Protein AF-A0ABD3XL90-F1 (afdb_monomer_lite)

Structure (mmCIF, N/CA/C/O backbone):
data_AF-A0ABD3XL90-F1
#
_entry.id   AF-A0ABD3XL90-F1
#
loop_
_atom_site.group_PDB
_atom_site.id
_atom_site.type_symbol
_atom_site.label_atom_id
_atom_site.label_alt_id
_atom_site.label_comp_id
_atom_site.label_asym_id
_atom_site.label_entity_id
_atom_site.label_seq_id
_atom_site.pdbx_PDB_ins_code
_atom_site.Cartn_x
_atom_site.Cartn_y
_atom_site.Cartn_z
_atom_site.occupancy
_atom_site.B_iso_or_equiv
_atom_site.auth_seq_id
_atom_site.auth_comp_id
_atom_site.auth_asym_id
_atom_site.auth_atom_id
_atom_site.pdbx_PDB_model_num
ATOM 1 N N . MET A 1 1 ? 40.127 37.208 -39.648 1.00 25.39 1 MET A N 1
ATOM 2 C CA . MET A 1 1 ? 40.552 37.245 -38.236 1.00 25.39 1 MET A CA 1
ATOM 3 C C . MET A 1 1 ? 39.477 36.578 -37.391 1.00 25.39 1 MET A C 1
ATOM 5 O O . MET A 1 1 ? 38.320 36.651 -37.790 1.00 25.39 1 MET A O 1
ATOM 9 N N . PRO A 1 2 ? 39.906 35.845 -36.359 1.00 35.97 2 PRO A N 1
ATOM 10 C CA . PRO A 1 2 ? 39.264 34.692 -35.726 1.00 35.97 2 PRO A CA 1
ATOM 11 C C . PRO A 1 2 ? 38.496 35.144 -34.466 1.00 35.97 2 PRO A C 1
ATOM 13 O O . PRO A 1 2 ? 38.394 36.339 -34.225 1.00 35.97 2 PRO A O 1
ATOM 16 N N . ASP A 1 3 ? 37.726 34.325 -33.759 1.00 27.02 3 ASP A N 1
ATOM 17 C CA . ASP A 1 3 ? 38.094 33.396 -32.676 1.00 27.02 3 ASP A CA 1
ATOM 18 C C . ASP A 1 3 ? 36.718 33.014 -32.073 1.00 27.02 3 ASP A C 1
ATOM 20 O O . ASP A 1 3 ? 35.853 33.873 -31.946 1.00 27.02 3 ASP A O 1
ATOM 24 N N . LEU A 1 4 ? 36.333 31.763 -31.843 1.00 30.52 4 LEU A N 1
ATOM 25 C CA . LEU A 1 4 ? 36.710 30.957 -30.686 1.00 30.52 4 LEU A CA 1
ATOM 26 C C . LEU A 1 4 ? 36.344 29.492 -30.996 1.00 30.52 4 LEU A C 1
ATOM 28 O O . LEU A 1 4 ? 35.268 28.999 -30.666 1.00 30.52 4 LEU A O 1
ATOM 32 N N . MET A 1 5 ? 37.262 28.785 -31.647 1.00 35.44 5 MET A N 1
ATOM 33 C CA . MET A 1 5 ? 37.483 27.364 -31.393 1.00 35.44 5 MET A CA 1
ATOM 34 C C . MET A 1 5 ? 38.839 27.285 -30.707 1.00 35.44 5 MET A C 1
ATOM 36 O O . MET A 1 5 ? 39.861 27.414 -31.374 1.00 35.44 5 MET A O 1
ATOM 40 N N . LYS A 1 6 ? 38.833 27.134 -29.384 1.00 29.47 6 LYS A N 1
ATOM 41 C CA . LYS A 1 6 ? 39.960 26.702 -28.550 1.00 29.47 6 LYS A CA 1
ATOM 42 C C . LYS A 1 6 ? 39.401 26.486 -27.153 1.00 29.47 6 LYS A C 1
ATOM 44 O O . LYS A 1 6 ? 39.079 27.451 -26.478 1.00 29.47 6 LYS A O 1
ATOM 49 N N . ASP A 1 7 ? 39.126 25.222 -26.851 1.00 30.62 7 ASP A N 1
ATOM 50 C CA . ASP A 1 7 ? 39.408 24.562 -25.571 1.00 30.62 7 ASP A CA 1
ATOM 51 C C . ASP A 1 7 ? 38.686 23.211 -25.554 1.00 30.62 7 ASP A C 1
ATOM 53 O O . ASP A 1 7 ? 37.674 22.997 -24.895 1.00 30.62 7 ASP A O 1
ATOM 57 N N . TYR A 1 8 ? 39.223 22.272 -26.335 1.00 31.09 8 TYR A N 1
ATOM 58 C CA . TYR A 1 8 ? 39.018 20.851 -26.085 1.00 31.09 8 TYR A CA 1
ATOM 59 C C . TYR A 1 8 ? 40.401 20.231 -25.920 1.00 31.09 8 TYR A C 1
ATOM 61 O O . TYR A 1 8 ? 41.156 20.094 -26.882 1.00 31.09 8 TYR A O 1
ATOM 69 N N . ASN A 1 9 ? 40.758 19.948 -24.672 1.00 29.86 9 ASN A N 1
ATOM 70 C CA . ASN A 1 9 ? 42.004 19.301 -24.290 1.00 29.86 9 ASN A CA 1
ATOM 71 C C . ASN A 1 9 ? 41.727 17.797 -24.102 1.00 29.86 9 ASN A C 1
ATOM 73 O O . ASN A 1 9 ? 41.096 17.434 -23.110 1.00 29.86 9 ASN A O 1
ATOM 77 N N . PRO A 1 10 ? 42.159 16.904 -25.015 1.00 33.66 10 PRO A N 1
ATOM 78 C CA . PRO A 1 10 ? 41.899 15.471 -24.895 1.00 33.66 10 PRO A CA 1
ATOM 79 C C . PRO A 1 10 ? 42.971 14.727 -24.077 1.00 33.66 10 PRO A C 1
ATOM 81 O O . PRO A 1 10 ? 43.032 13.500 -24.116 1.00 33.66 10 PRO A O 1
ATOM 84 N N . ALA A 1 11 ? 43.835 15.426 -23.339 1.00 29.36 11 ALA A N 1
ATOM 85 C CA . ALA A 1 11 ? 44.944 14.813 -22.619 1.00 29.36 11 ALA A CA 1
ATOM 86 C C . ALA A 1 11 ? 44.790 14.988 -21.106 1.00 29.36 11 ALA A C 1
ATOM 88 O O . ALA A 1 11 ? 45.494 15.802 -20.526 1.00 29.36 11 ALA A O 1
ATOM 89 N N . LEU A 1 12 ? 43.877 14.235 -20.476 1.00 29.47 12 LEU A N 1
ATOM 90 C CA . LEU A 1 12 ? 43.878 13.965 -19.026 1.00 29.47 12 LEU A CA 1
ATOM 91 C C . LEU A 1 12 ? 42.848 12.879 -18.648 1.00 29.47 12 LEU A C 1
ATOM 93 O O . LEU A 1 12 ? 41.955 13.100 -17.845 1.00 29.47 12 LEU A O 1
ATOM 97 N N . ILE A 1 13 ? 42.978 11.673 -19.209 1.00 28.36 13 ILE A N 1
ATOM 98 C CA . ILE A 1 13 ? 42.558 10.448 -18.508 1.00 28.36 13 ILE A CA 1
ATOM 99 C C . ILE A 1 13 ? 43.670 9.425 -18.716 1.00 28.36 13 ILE A C 1
ATOM 101 O O . ILE A 1 13 ? 43.769 8.756 -19.747 1.00 28.36 13 ILE A O 1
ATOM 105 N N . SER A 1 14 ? 44.557 9.352 -17.729 1.00 27.55 14 SER A N 1
ATOM 106 C CA . SER A 1 14 ? 45.463 8.229 -17.560 1.00 27.55 14 SER A CA 1
ATOM 107 C C . SER A 1 14 ? 44.628 6.957 -17.421 1.00 27.55 14 SER A C 1
ATOM 109 O O . SER A 1 14 ? 43.835 6.791 -16.497 1.00 27.55 14 SER A O 1
ATOM 111 N N . LYS A 1 15 ? 44.802 6.036 -18.367 1.00 32.41 15 LYS A N 1
ATOM 112 C CA . LYS A 1 15 ? 44.385 4.644 -18.200 1.00 32.41 15 LYS A CA 1
ATOM 113 C C . LYS A 1 15 ? 45.135 4.047 -17.006 1.00 32.41 15 LYS A C 1
ATOM 115 O O . LYS A 1 15 ? 46.355 4.203 -16.935 1.00 32.41 15 LYS A O 1
ATOM 120 N N . PRO A 1 16 ? 44.471 3.193 -16.219 1.00 26.95 16 PRO A N 1
ATOM 121 C CA . PRO A 1 16 ? 45.093 1.940 -15.851 1.00 26.95 16 PRO A CA 1
ATOM 122 C C . PRO A 1 16 ? 44.327 0.779 -16.485 1.00 26.95 16 PRO A C 1
ATOM 124 O O . PRO A 1 16 ? 43.101 0.692 -16.476 1.00 26.95 16 PRO A O 1
ATOM 127 N N . HIS A 1 17 ? 45.109 -0.111 -17.082 1.00 34.69 17 HIS A N 1
ATOM 128 C CA . HIS A 1 17 ? 44.710 -1.430 -17.538 1.00 34.69 17 HIS A CA 1
ATOM 129 C C . HIS A 1 17 ? 43.946 -2.203 -16.452 1.00 34.69 17 HIS A C 1
ATOM 131 O O . HIS A 1 17 ? 44.531 -2.560 -15.437 1.00 34.69 17 HIS A O 1
ATOM 137 N N . MET A 1 18 ? 42.689 -2.566 -16.716 1.00 27.86 18 MET A N 1
ATOM 138 C CA . MET A 1 18 ? 42.032 -3.732 -16.104 1.00 27.86 18 MET A CA 1
ATOM 139 C C . MET A 1 18 ? 41.028 -4.371 -17.076 1.00 27.86 18 MET A C 1
ATOM 141 O O . MET A 1 18 ? 39.856 -4.601 -16.788 1.00 27.86 18 MET A O 1
ATOM 145 N N . THR A 1 19 ? 41.511 -4.709 -18.266 1.00 36.00 19 THR A N 1
ATOM 146 C CA . THR A 1 19 ? 40.871 -5.704 -19.130 1.00 36.00 19 THR A CA 1
ATOM 147 C C . THR A 1 19 ? 41.445 -7.061 -18.728 1.00 36.00 19 THR A C 1
ATOM 149 O O . THR A 1 19 ? 42.602 -7.310 -19.045 1.00 36.00 19 THR A O 1
ATOM 152 N N . ASN A 1 20 ? 40.697 -7.873 -17.957 1.00 30.73 20 ASN A N 1
ATOM 153 C CA . ASN A 1 20 ? 40.676 -9.358 -18.022 1.00 30.73 20 ASN A CA 1
ATOM 154 C C . ASN A 1 20 ? 40.048 -10.096 -16.814 1.00 30.73 20 ASN A C 1
ATOM 156 O O . ASN A 1 20 ? 39.936 -11.317 -16.867 1.00 30.73 20 ASN A O 1
ATOM 160 N N . ILE A 1 21 ? 39.556 -9.433 -15.759 1.00 29.52 21 ILE A N 1
ATOM 161 C CA . ILE A 1 21 ? 39.072 -10.171 -14.565 1.00 29.52 21 ILE A CA 1
ATOM 162 C C . ILE A 1 21 ? 37.590 -10.604 -14.669 1.00 29.52 21 ILE A C 1
ATOM 164 O O . ILE A 1 21 ? 37.242 -11.709 -14.251 1.00 29.52 21 ILE A O 1
ATOM 168 N N . LYS A 1 22 ? 36.714 -9.823 -15.327 1.00 30.06 22 LYS A N 1
ATOM 169 C CA . LYS A 1 22 ? 35.267 -10.140 -15.433 1.00 30.06 22 LYS A CA 1
ATOM 170 C C . LYS A 1 22 ? 34.942 -11.405 -16.242 1.00 30.06 22 LYS A C 1
ATOM 172 O O . LYS A 1 22 ? 33.946 -12.058 -15.957 1.00 30.06 22 LYS A O 1
ATOM 177 N N . PHE A 1 23 ? 35.779 -11.795 -17.206 1.00 30.17 23 PHE A N 1
ATOM 178 C CA . PHE A 1 23 ? 35.549 -13.021 -17.986 1.00 30.17 23 PHE A CA 1
ATOM 179 C C . PHE A 1 23 ? 36.042 -14.287 -17.264 1.00 30.17 23 PHE A C 1
ATOM 181 O O . PHE A 1 23 ? 35.534 -15.378 -17.518 1.00 30.17 23 PHE A O 1
ATOM 188 N N . TYR A 1 24 ? 36.996 -14.156 -16.334 1.00 27.23 24 TYR A N 1
ATOM 189 C CA . TYR A 1 24 ? 37.563 -15.291 -15.601 1.00 27.23 24 TYR A CA 1
ATOM 190 C C . TYR A 1 24 ? 36.699 -15.726 -14.413 1.00 27.23 24 TYR A C 1
ATOM 192 O O . TYR A 1 24 ? 36.544 -16.926 -14.197 1.00 27.23 24 TYR A O 1
ATOM 200 N N . VAL A 1 25 ? 36.065 -14.794 -13.691 1.00 29.47 25 VAL A N 1
ATOM 201 C CA . VAL A 1 25 ? 35.248 -15.125 -12.506 1.00 29.47 25 VAL A CA 1
ATOM 202 C C . VAL A 1 25 ? 33.952 -15.849 -12.889 1.00 29.47 25 VAL A C 1
ATOM 204 O O . VAL A 1 25 ? 33.609 -16.860 -12.275 1.00 29.47 25 VAL A O 1
ATOM 207 N N . THR A 1 26 ? 33.267 -15.410 -13.949 1.00 36.78 26 THR A N 1
ATOM 208 C CA . THR A 1 26 ? 32.032 -16.055 -14.429 1.00 36.78 26 THR A CA 1
ATOM 209 C C . THR A 1 26 ? 32.317 -17.430 -15.034 1.00 36.78 26 THR A C 1
ATOM 211 O O . THR A 1 26 ? 31.586 -18.386 -14.780 1.00 36.78 26 THR A O 1
ATOM 214 N N . LYS A 1 27 ? 33.431 -17.571 -15.770 1.00 34.19 27 LYS A N 1
ATOM 215 C CA . LYS A 1 27 ? 33.837 -18.847 -16.374 1.00 34.19 27 LYS A CA 1
ATOM 216 C C . LYS A 1 27 ? 34.356 -19.840 -15.327 1.00 34.19 27 LYS A C 1
ATOM 218 O O . LYS A 1 27 ? 34.022 -21.014 -15.431 1.00 34.19 27 LYS A O 1
ATOM 223 N N . MET A 1 28 ? 35.074 -19.384 -14.290 1.00 30.70 28 MET A N 1
ATOM 224 C CA . MET A 1 28 ? 35.443 -20.229 -13.144 1.00 30.70 28 MET A CA 1
ATOM 225 C C . MET A 1 28 ? 34.207 -20.705 -12.382 1.00 30.70 28 MET A C 1
ATOM 227 O O . MET A 1 28 ? 34.091 -21.901 -12.159 1.00 30.70 28 MET A O 1
ATOM 231 N N . LYS A 1 29 ? 33.250 -19.829 -12.040 1.00 41.88 29 LYS A N 1
ATOM 232 C CA . LYS A 1 29 ? 32.046 -20.223 -11.280 1.00 41.88 29 LYS A CA 1
ATOM 233 C C . LYS A 1 29 ? 31.160 -21.221 -12.039 1.00 41.88 29 LYS A C 1
ATOM 235 O O . LYS A 1 29 ? 30.699 -22.187 -11.437 1.00 41.88 29 LYS A O 1
ATOM 240 N N . LEU A 1 30 ? 30.989 -21.052 -13.354 1.00 45.19 30 LEU A N 1
ATOM 241 C CA . LEU A 1 30 ? 30.278 -22.017 -14.208 1.00 45.19 30 LEU A CA 1
ATOM 242 C C . LEU A 1 30 ? 31.007 -23.361 -14.305 1.00 45.19 30 LEU A C 1
ATOM 244 O O . LEU A 1 30 ? 30.360 -24.405 -14.245 1.00 45.19 30 LEU A O 1
ATOM 248 N N . HIS A 1 31 ? 32.340 -23.355 -14.396 1.00 42.00 31 HIS A N 1
ATOM 249 C CA . HIS A 1 31 ? 33.116 -24.594 -14.392 1.00 42.00 31 HIS A CA 1
ATOM 250 C C . HIS A 1 31 ? 33.039 -25.297 -13.032 1.00 42.00 31 HIS A C 1
ATOM 252 O O . HIS A 1 31 ? 32.856 -26.507 -12.994 1.00 42.00 31 HIS A O 1
ATOM 258 N N . THR A 1 32 ? 33.095 -24.560 -11.918 1.00 49.09 32 THR A N 1
ATOM 259 C CA . THR A 1 32 ? 32.965 -25.118 -10.563 1.00 49.09 32 THR A CA 1
ATOM 260 C C . THR A 1 32 ? 31.567 -25.691 -10.316 1.00 49.09 32 THR A C 1
ATOM 262 O O . THR A 1 32 ? 31.450 -26.773 -9.746 1.00 49.09 32 THR A O 1
ATOM 265 N N . LEU A 1 33 ? 30.510 -25.030 -10.801 1.00 49.03 33 LEU A N 1
ATOM 266 C CA . LEU A 1 33 ? 29.129 -25.527 -10.729 1.00 49.03 33 LEU A CA 1
ATOM 267 C C . LEU A 1 33 ? 28.905 -26.748 -11.631 1.00 49.03 33 LEU A C 1
ATOM 269 O O . LEU A 1 33 ? 28.254 -27.704 -11.213 1.00 49.03 33 LEU A O 1
ATOM 273 N N . SER A 1 34 ? 29.491 -26.759 -12.831 1.00 49.06 34 SER A N 1
ATOM 274 C CA . SER A 1 34 ? 29.454 -27.915 -13.736 1.00 49.06 34 SER A CA 1
ATOM 275 C C . SER A 1 34 ? 30.202 -29.117 -13.152 1.00 49.06 34 SER A C 1
ATOM 277 O O . SER A 1 34 ? 29.713 -30.242 -13.234 1.00 49.06 34 SER A O 1
ATOM 279 N N . SER A 1 35 ? 31.359 -28.892 -12.522 1.00 47.12 35 SER A N 1
ATOM 280 C CA . SER A 1 35 ? 32.135 -29.937 -11.845 1.00 47.12 35 SER A CA 1
ATOM 281 C C . SER A 1 35 ? 31.420 -30.462 -10.597 1.00 47.12 35 SER A C 1
ATOM 283 O O . SER A 1 35 ? 31.390 -31.670 -10.376 1.00 47.12 35 SER A O 1
ATOM 285 N N . ALA A 1 36 ? 30.787 -29.585 -9.811 1.00 49.38 36 ALA A N 1
ATOM 286 C CA . ALA A 1 36 ? 29.980 -29.976 -8.655 1.00 49.38 36 ALA A CA 1
ATOM 287 C C . ALA A 1 36 ? 28.740 -30.788 -9.070 1.00 49.38 36 ALA A C 1
ATOM 289 O O . ALA A 1 36 ? 28.400 -31.768 -8.412 1.00 49.38 36 ALA A O 1
ATOM 290 N N . PHE A 1 37 ? 28.106 -30.441 -10.194 1.00 50.94 37 PHE A N 1
ATOM 291 C CA . PHE A 1 37 ? 26.987 -31.195 -10.760 1.00 50.94 37 PHE A CA 1
ATOM 292 C C . PHE A 1 37 ? 27.416 -32.574 -11.284 1.00 50.94 37 PHE A C 1
ATOM 294 O O . PHE A 1 37 ? 26.719 -33.560 -11.043 1.00 50.94 37 PHE A O 1
ATOM 301 N N . ALA A 1 38 ? 28.576 -32.673 -11.942 1.00 52.19 38 ALA A N 1
ATOM 302 C CA . ALA A 1 38 ? 29.149 -33.947 -12.390 1.00 52.19 38 ALA A CA 1
ATOM 303 C C . ALA A 1 38 ? 29.514 -34.872 -11.210 1.00 52.19 38 ALA A C 1
ATOM 305 O O . ALA A 1 38 ? 29.230 -36.067 -11.246 1.00 52.19 38 ALA A O 1
ATOM 306 N N . LEU A 1 39 ? 30.067 -34.316 -10.126 1.00 47.31 39 LEU A N 1
ATOM 307 C CA . LEU A 1 39 ? 30.337 -35.060 -8.891 1.00 47.31 39 LEU A CA 1
ATOM 308 C C . LEU A 1 39 ? 29.042 -35.519 -8.201 1.00 47.31 39 LEU A C 1
ATOM 310 O O . LEU A 1 39 ? 28.929 -36.687 -7.839 1.00 47.31 39 LEU A O 1
ATOM 314 N N . TYR A 1 40 ? 28.034 -34.652 -8.081 1.00 46.81 40 TYR A N 1
ATOM 315 C CA . TYR A 1 40 ? 26.784 -34.962 -7.373 1.00 46.81 40 TYR A CA 1
ATOM 316 C C . TYR A 1 40 ? 25.887 -35.966 -8.119 1.00 46.81 40 TYR A C 1
ATOM 318 O O . TYR A 1 40 ? 25.300 -36.860 -7.510 1.00 46.81 40 TYR A O 1
ATOM 326 N N . SER A 1 41 ? 25.813 -35.864 -9.449 1.00 49.97 41 SER A N 1
ATOM 327 C CA . SER A 1 41 ? 25.038 -36.779 -10.305 1.00 49.97 41 SER A CA 1
ATOM 328 C C . SER A 1 41 ? 25.592 -38.207 -10.341 1.00 49.97 41 SER A C 1
ATOM 330 O O . SER A 1 41 ? 24.848 -39.138 -10.634 1.00 49.97 41 SER A O 1
ATOM 332 N N . SER A 1 42 ? 26.863 -38.402 -9.982 1.00 47.81 42 SER A N 1
ATOM 333 C CA . SER A 1 42 ? 27.485 -39.729 -9.929 1.00 47.81 42 SER A CA 1
ATOM 334 C C . SER A 1 42 ? 27.199 -40.518 -8.640 1.00 47.81 42 SER A C 1
ATOM 336 O O . SER A 1 42 ? 27.519 -41.701 -8.588 1.00 47.81 42 SER A O 1
ATOM 338 N N . HIS A 1 43 ? 26.614 -39.896 -7.604 1.00 46.94 43 HIS A N 1
ATOM 339 C CA . HIS A 1 43 ? 26.478 -40.490 -6.259 1.00 46.94 43 HIS A CA 1
ATOM 340 C C . HIS A 1 43 ? 25.063 -40.397 -5.650 1.00 46.94 43 HIS A C 1
ATOM 342 O O . HIS A 1 43 ? 24.879 -40.701 -4.473 1.00 46.94 43 HIS A O 1
ATOM 348 N N . SER A 1 44 ? 24.046 -39.975 -6.408 1.00 45.72 44 SER A N 1
ATOM 349 C CA . SER A 1 44 ? 22.745 -39.597 -5.842 1.00 45.72 44 SER A CA 1
ATOM 350 C C . SER A 1 44 ? 21.564 -40.304 -6.509 1.00 45.72 44 SER A C 1
ATOM 352 O O . SER A 1 44 ? 21.405 -40.245 -7.722 1.00 45.72 44 SER A O 1
ATOM 354 N N . THR A 1 45 ? 20.662 -40.868 -5.702 1.00 52.50 45 THR A N 1
ATOM 355 C CA . THR A 1 45 ? 19.344 -41.363 -6.137 1.00 52.50 45 THR A CA 1
ATOM 356 C C . THR A 1 45 ? 18.437 -40.216 -6.608 1.00 52.50 45 THR A C 1
ATOM 358 O O . THR A 1 45 ? 18.481 -39.119 -6.041 1.00 52.50 45 THR A O 1
ATOM 361 N N . ASP A 1 46 ? 17.579 -40.483 -7.598 1.00 51.59 46 ASP A N 1
ATOM 362 C CA . ASP A 1 46 ? 16.792 -39.514 -8.390 1.00 51.59 46 ASP A CA 1
ATOM 363 C C . ASP A 1 46 ? 16.013 -38.439 -7.600 1.00 51.59 46 ASP A C 1
ATOM 365 O O . ASP A 1 46 ? 15.773 -37.337 -8.103 1.00 51.59 46 ASP A O 1
ATOM 369 N N . GLY A 1 47 ? 15.654 -38.700 -6.338 1.00 44.53 47 GLY A N 1
ATOM 370 C CA . GLY A 1 47 ? 14.959 -37.736 -5.473 1.00 44.53 47 GLY A CA 1
ATOM 371 C C . GLY A 1 47 ? 15.786 -36.493 -5.107 1.00 44.53 47 GLY A C 1
ATOM 372 O O . GLY A 1 47 ? 15.251 -35.384 -5.055 1.00 44.53 47 GLY A O 1
ATOM 373 N N . HIS A 1 48 ? 17.098 -36.639 -4.914 1.00 47.66 48 HIS A N 1
ATOM 374 C CA . HIS A 1 48 ? 17.980 -35.537 -4.499 1.00 47.66 48 HIS A CA 1
ATOM 375 C C . HIS A 1 48 ? 18.411 -34.649 -5.678 1.00 47.66 48 HIS A C 1
ATOM 377 O O . HIS A 1 48 ? 18.617 -33.446 -5.506 1.00 47.66 48 HIS A O 1
ATOM 383 N N . VAL A 1 49 ? 18.436 -35.196 -6.898 1.00 50.62 49 VAL A N 1
ATOM 384 C CA . VAL A 1 49 ? 18.737 -34.448 -8.131 1.00 50.62 49 VAL A CA 1
ATOM 385 C C . VAL A 1 49 ? 17.650 -33.411 -8.431 1.00 50.62 49 VAL A C 1
ATOM 387 O O . VAL A 1 49 ? 17.954 -32.305 -8.880 1.00 50.62 49 VAL A O 1
ATOM 390 N N . ASN A 1 50 ? 16.386 -33.713 -8.119 1.00 46.47 50 ASN A N 1
ATOM 391 C CA . ASN A 1 50 ? 15.276 -32.775 -8.303 1.00 46.47 50 ASN A CA 1
ATOM 392 C C . ASN A 1 50 ? 15.271 -31.642 -7.265 1.00 46.47 50 ASN A C 1
ATOM 394 O O . ASN A 1 50 ? 14.976 -30.497 -7.613 1.00 46.47 50 ASN A O 1
ATOM 398 N N . LEU A 1 51 ? 15.659 -31.923 -6.016 1.00 45.09 51 LEU A N 1
ATOM 399 C CA . LEU A 1 51 ? 15.806 -30.895 -4.981 1.00 45.09 51 LEU A CA 1
ATOM 400 C C . LEU A 1 51 ? 16.990 -29.963 -5.286 1.00 45.09 51 LEU A C 1
ATOM 402 O O . LEU A 1 51 ? 16.868 -28.745 -5.161 1.00 45.09 51 LEU A O 1
ATOM 406 N N . PHE A 1 52 ? 18.098 -30.526 -5.778 1.00 45.12 52 PHE A N 1
ATOM 407 C CA . PHE A 1 52 ? 19.270 -29.766 -6.209 1.00 45.12 52 PHE A CA 1
ATOM 408 C C . PHE A 1 52 ? 18.986 -28.939 -7.471 1.00 45.12 52 PHE A C 1
ATOM 410 O O . PHE A 1 52 ? 19.351 -27.770 -7.522 1.00 45.12 52 PHE A O 1
ATOM 417 N N . ARG A 1 53 ? 18.249 -29.477 -8.457 1.00 46.12 53 ARG A N 1
ATOM 418 C CA . ARG A 1 53 ? 17.761 -28.698 -9.613 1.00 46.12 53 ARG A CA 1
ATOM 419 C C . ARG A 1 53 ? 16.864 -27.545 -9.188 1.00 46.12 53 ARG A C 1
ATOM 421 O O . ARG A 1 53 ? 17.006 -26.464 -9.741 1.00 46.12 53 ARG A O 1
ATOM 428 N N . LYS A 1 54 ? 15.982 -27.747 -8.205 1.00 42.31 54 LYS A N 1
ATOM 429 C CA . LYS A 1 54 ? 15.131 -26.680 -7.664 1.00 42.31 54 LYS A CA 1
ATOM 430 C C . LYS A 1 54 ? 15.966 -25.585 -6.989 1.00 42.31 54 LYS A C 1
ATOM 432 O O . LYS A 1 54 ? 15.768 -24.420 -7.296 1.00 42.31 54 LYS A O 1
ATOM 437 N N . HIS A 1 55 ? 16.952 -25.951 -6.166 1.00 41.19 55 HIS A N 1
ATOM 438 C CA . HIS A 1 55 ? 17.874 -24.988 -5.546 1.00 41.19 55 HIS A CA 1
ATOM 439 C C . HIS A 1 55 ? 18.772 -24.265 -6.559 1.00 41.19 55 HIS A C 1
ATOM 441 O O . HIS A 1 55 ? 18.942 -23.058 -6.452 1.00 41.19 55 HIS A O 1
ATOM 447 N N . ILE A 1 56 ? 19.303 -24.957 -7.572 1.00 39.44 56 ILE A N 1
ATOM 448 C CA . ILE A 1 56 ? 20.064 -24.331 -8.666 1.00 39.44 56 ILE A CA 1
ATOM 449 C C . ILE A 1 56 ? 19.163 -23.379 -9.459 1.00 39.44 56 ILE A C 1
ATOM 451 O O . ILE A 1 56 ? 19.592 -22.276 -9.772 1.00 39.44 56 ILE A O 1
ATOM 455 N N . PHE A 1 57 ? 17.914 -23.764 -9.743 1.00 36.84 57 PHE A N 1
ATOM 456 C CA . PHE A 1 57 ? 16.944 -22.911 -10.431 1.00 36.84 57 PHE A CA 1
ATOM 457 C C . PHE A 1 57 ? 16.626 -21.649 -9.615 1.00 36.84 57 PHE A C 1
ATOM 459 O O . PHE A 1 57 ? 16.581 -20.553 -10.174 1.00 36.84 57 PHE A O 1
ATOM 466 N N . ASP A 1 58 ? 16.495 -21.790 -8.293 1.00 34.78 58 ASP A N 1
ATOM 467 C CA . ASP A 1 58 ? 16.302 -20.676 -7.363 1.00 34.78 58 ASP A CA 1
ATOM 468 C C . ASP A 1 58 ? 17.550 -19.770 -7.278 1.00 34.78 58 ASP A C 1
ATOM 470 O O . ASP A 1 58 ? 17.403 -18.550 -7.254 1.00 34.78 58 ASP A O 1
ATOM 474 N N . ILE A 1 59 ? 18.767 -20.330 -7.342 1.00 34.78 59 ILE A N 1
ATOM 475 C CA . ILE A 1 59 ? 20.036 -19.575 -7.375 1.00 34.78 59 ILE A CA 1
ATOM 476 C C . ILE A 1 59 ? 20.227 -18.857 -8.721 1.00 34.78 59 ILE A C 1
ATOM 478 O O . ILE A 1 59 ? 20.557 -17.679 -8.741 1.00 34.78 59 ILE A O 1
ATOM 482 N N . THR A 1 60 ? 19.932 -19.489 -9.861 1.00 33.97 60 THR A N 1
ATOM 483 C CA . THR A 1 60 ? 19.997 -18.821 -11.181 1.00 33.97 60 THR A CA 1
ATOM 484 C C . THR A 1 60 ? 18.926 -17.745 -11.375 1.00 33.97 60 THR A C 1
ATOM 486 O O . THR A 1 60 ? 19.056 -16.894 -12.253 1.00 33.97 60 THR A O 1
ATOM 489 N N . LYS A 1 61 ? 17.868 -17.742 -10.552 1.00 36.28 61 LYS A N 1
ATOM 490 C CA . LYS A 1 61 ? 16.925 -16.622 -10.468 1.00 36.28 61 LYS A CA 1
ATOM 491 C C . LYS A 1 61 ? 17.436 -15.470 -9.601 1.00 36.28 61 LYS A C 1
ATOM 493 O O . LYS A 1 61 ? 16.868 -14.390 -9.707 1.00 36.28 61 LYS A O 1
ATOM 498 N N . MET A 1 62 ? 18.471 -15.654 -8.779 1.00 33.38 62 MET A N 1
ATOM 499 C CA . MET A 1 62 ? 19.050 -14.554 -7.998 1.00 33.38 62 MET A CA 1
ATOM 500 C C . MET A 1 62 ? 19.820 -13.557 -8.879 1.00 33.38 62 MET A C 1
ATOM 502 O O . MET A 1 62 ? 19.729 -12.361 -8.631 1.00 33.38 62 MET A O 1
ATOM 506 N N . ASP A 1 63 ? 20.446 -14.007 -9.973 1.00 34.69 63 ASP A N 1
ATOM 507 C CA . ASP A 1 63 ? 21.332 -13.169 -10.805 1.00 34.69 63 ASP A CA 1
ATOM 508 C C . ASP A 1 63 ? 20.619 -12.208 -11.790 1.00 34.69 63 ASP A C 1
ATOM 510 O O . ASP A 1 63 ? 21.275 -11.409 -12.452 1.00 34.69 63 ASP A O 1
ATOM 514 N N . ASN A 1 64 ? 19.284 -12.246 -11.910 1.00 34.12 64 ASN A N 1
ATOM 515 C CA . ASN A 1 64 ? 18.548 -11.525 -12.969 1.00 34.12 64 ASN A CA 1
ATOM 516 C C . ASN A 1 64 ? 17.734 -10.299 -12.510 1.00 34.12 64 ASN A C 1
ATOM 518 O O . ASN A 1 64 ? 16.916 -9.800 -13.284 1.00 34.12 64 ASN A O 1
ATOM 522 N N . TYR A 1 65 ? 17.916 -9.811 -11.280 1.00 39.81 65 TYR A N 1
ATOM 523 C CA . TYR A 1 65 ? 17.085 -8.725 -10.730 1.00 39.81 65 TYR A CA 1
ATOM 524 C C . TYR A 1 65 ? 17.864 -7.485 -10.292 1.00 39.81 65 TYR A C 1
ATOM 526 O O . TYR A 1 65 ? 17.384 -6.708 -9.467 1.00 39.81 65 TYR A O 1
ATOM 534 N N . THR A 1 66 ? 19.019 -7.245 -10.910 1.00 37.94 66 THR A N 1
ATOM 535 C CA . THR A 1 66 ? 19.439 -5.864 -11.137 1.00 37.94 66 THR A CA 1
ATOM 536 C C . THR A 1 66 ? 18.356 -5.200 -11.989 1.00 37.94 66 THR A C 1
ATOM 538 O O . THR A 1 66 ? 17.923 -5.753 -13.004 1.00 37.94 66 THR A O 1
ATOM 541 N N . THR A 1 67 ? 17.880 -4.019 -11.579 1.00 36.81 67 THR A N 1
ATOM 542 C CA . THR A 1 67 ? 17.249 -3.076 -12.516 1.00 36.81 67 THR A CA 1
ATOM 543 C C . THR A 1 67 ? 18.058 -3.118 -13.806 1.00 36.81 67 THR A C 1
ATOM 545 O O . THR A 1 67 ? 19.285 -3.070 -13.697 1.00 36.81 67 THR A O 1
ATOM 548 N N . PRO A 1 68 ? 17.444 -3.283 -14.991 1.00 37.47 68 PRO A N 1
ATOM 549 C CA . PRO A 1 68 ? 18.202 -3.398 -16.226 1.00 37.47 68 PRO A CA 1
ATOM 550 C C . PRO A 1 68 ? 19.057 -2.142 -16.378 1.00 37.47 68 PRO A C 1
ATOM 552 O O . PRO A 1 68 ? 18.573 -1.083 -16.764 1.00 37.47 68 PRO A O 1
ATOM 555 N N . VAL A 1 69 ? 20.333 -2.271 -16.021 1.00 41.31 69 VAL A N 1
ATOM 556 C CA . VAL A 1 69 ? 21.356 -1.285 -16.318 1.00 41.31 69 VAL A CA 1
ATOM 557 C C . VAL A 1 69 ? 21.352 -1.183 -17.833 1.00 41.31 69 VAL A C 1
ATOM 559 O O . VAL A 1 69 ? 21.325 -2.214 -18.513 1.00 41.31 69 VAL A O 1
ATOM 562 N N . PHE A 1 70 ? 21.298 0.043 -18.353 1.00 44.25 70 PHE A N 1
ATOM 563 C CA . PHE A 1 70 ? 21.449 0.316 -19.776 1.00 44.25 70 PHE A CA 1
ATOM 564 C C . PHE A 1 70 ? 22.688 -0.428 -20.273 1.00 44.25 70 PHE A C 1
ATOM 566 O O . PHE A 1 70 ? 23.819 -0.021 -20.017 1.00 44.25 70 PHE A O 1
ATOM 573 N N . ASP A 1 71 ? 22.481 -1.560 -20.943 1.00 45.53 71 ASP A N 1
ATOM 574 C CA . ASP A 1 71 ? 23.584 -2.297 -21.529 1.00 45.53 71 ASP A CA 1
ATOM 575 C C . ASP A 1 71 ? 23.907 -1.604 -22.849 1.00 45.53 71 ASP A C 1
ATOM 577 O O . ASP A 1 71 ? 23.450 -2.007 -23.920 1.00 45.53 71 ASP A O 1
ATOM 581 N N . GLU A 1 72 ? 24.672 -0.510 -22.760 1.00 48.22 72 GLU A N 1
ATOM 582 C CA . GLU A 1 72 ? 25.198 0.254 -23.904 1.00 48.22 72 GLU A CA 1
ATOM 583 C C . GLU A 1 72 ? 25.982 -0.626 -24.896 1.00 48.22 72 GLU A C 1
ATOM 585 O O . GLU A 1 72 ? 26.372 -0.170 -25.970 1.00 48.22 72 GLU A O 1
ATOM 590 N N . LYS A 1 73 ? 26.215 -1.901 -24.562 1.00 58.72 73 LYS A N 1
ATOM 591 C CA . LYS A 1 73 ? 26.956 -2.867 -25.368 1.00 58.72 73 LYS A CA 1
ATOM 592 C C . LYS A 1 73 ? 26.076 -3.819 -26.172 1.00 58.72 73 LYS A C 1
ATOM 594 O O . LYS A 1 73 ? 26.631 -4.607 -26.940 1.00 58.72 73 LYS A O 1
ATOM 599 N N . LEU A 1 74 ? 24.745 -3.776 -26.045 1.00 64.56 74 LEU A N 1
ATOM 600 C CA . LEU A 1 74 ? 23.889 -4.611 -26.889 1.00 64.56 74 LEU A CA 1
ATOM 601 C C . LEU A 1 74 ? 23.892 -4.100 -28.342 1.00 64.56 74 LEU A C 1
ATOM 603 O O . LEU A 1 74 ? 23.681 -2.906 -28.577 1.00 64.56 74 LEU A O 1
ATOM 607 N N . PRO A 1 75 ? 24.044 -4.983 -29.346 1.00 80.25 75 PRO A N 1
ATOM 608 C CA . PRO A 1 75 ? 23.799 -4.614 -30.732 1.00 80.25 75 PRO A CA 1
ATOM 609 C C . PRO A 1 75 ? 22.396 -4.013 -30.885 1.00 80.25 75 PRO A C 1
ATOM 611 O O . PRO A 1 75 ? 21.415 -4.540 -30.359 1.00 80.25 75 PRO A O 1
ATOM 614 N N . LYS A 1 76 ? 22.277 -2.919 -31.647 1.00 78.56 76 LYS A N 1
ATOM 615 C CA . LYS A 1 76 ? 21.016 -2.170 -31.821 1.00 78.56 76 LYS A CA 1
ATOM 616 C C . LYS A 1 76 ? 19.822 -3.061 -32.199 1.00 78.56 76 LYS A C 1
ATOM 618 O O . LYS A 1 76 ? 18.705 -2.805 -31.761 1.00 78.56 76 LYS A O 1
ATOM 623 N N . ALA A 1 77 ? 20.050 -4.102 -33.001 1.00 79.75 77 ALA A N 1
ATOM 624 C CA . ALA A 1 77 ? 19.014 -5.053 -33.400 1.00 79.75 77 ALA A CA 1
ATOM 625 C C . ALA A 1 77 ? 18.466 -5.866 -32.212 1.00 79.75 77 ALA A C 1
ATOM 627 O O . ALA A 1 77 ? 17.249 -5.991 -32.063 1.00 79.75 77 ALA A O 1
ATOM 628 N N . ASP A 1 78 ? 19.347 -6.352 -31.337 1.00 81.69 78 ASP A N 1
ATOM 629 C CA . ASP A 1 78 ? 18.972 -7.127 -30.151 1.00 81.69 78 ASP A CA 1
ATOM 630 C C . ASP A 1 78 ? 18.268 -6.247 -29.114 1.00 81.69 78 ASP A C 1
ATOM 632 O O . ASP A 1 78 ? 17.277 -6.666 -28.515 1.00 81.69 78 ASP A O 1
ATOM 636 N N . TYR A 1 79 ? 18.709 -4.992 -28.968 1.00 78.19 79 TYR A N 1
ATOM 637 C CA . TYR A 1 79 ? 18.024 -4.003 -28.133 1.00 78.19 79 TYR A CA 1
ATOM 638 C C . TYR A 1 79 ? 16.583 -3.763 -28.608 1.00 78.19 79 TYR A C 1
ATOM 640 O O . TYR A 1 79 ? 15.643 -3.843 -27.818 1.00 78.19 79 TYR A O 1
ATOM 648 N N . LEU A 1 80 ? 16.384 -3.521 -29.910 1.00 81.88 80 LEU A N 1
ATOM 649 C CA . LEU A 1 80 ? 15.050 -3.289 -30.472 1.00 81.88 80 LEU A CA 1
ATOM 650 C C . LEU A 1 80 ? 14.138 -4.509 -30.312 1.00 81.88 80 LEU A C 1
ATOM 652 O O . LEU A 1 80 ? 12.959 -4.352 -29.988 1.00 81.88 80 LEU A O 1
ATOM 656 N N . LYS A 1 81 ? 14.683 -5.717 -30.495 1.00 87.25 81 LYS A N 1
ATOM 657 C CA . LYS A 1 81 ? 13.953 -6.968 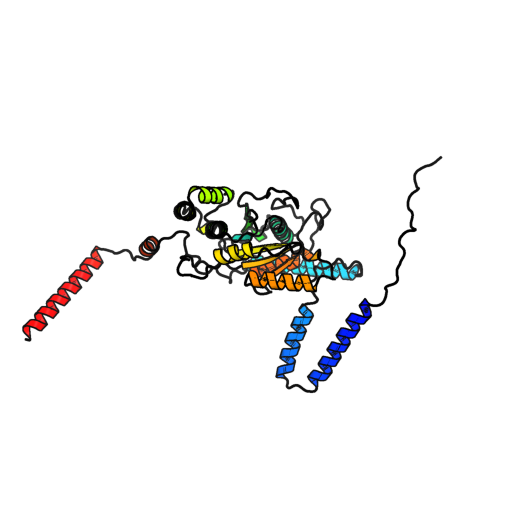-30.271 1.00 87.25 81 LYS A CA 1
ATOM 658 C C . LYS A 1 81 ? 13.524 -7.104 -28.807 1.00 87.25 81 LYS A C 1
ATOM 660 O O . LYS A 1 81 ? 12.337 -7.293 -28.543 1.00 87.25 81 LYS A O 1
ATOM 665 N N . ARG A 1 82 ? 14.453 -6.923 -27.862 1.00 85.25 82 ARG A N 1
ATOM 666 C CA . ARG A 1 82 ? 14.178 -6.973 -26.416 1.00 85.25 82 ARG A CA 1
ATOM 667 C C . ARG A 1 82 ? 13.133 -5.937 -26.001 1.00 85.25 82 ARG A C 1
ATOM 669 O O . ARG A 1 82 ? 12.189 -6.260 -25.283 1.00 85.25 82 ARG A O 1
ATOM 676 N N . ARG A 1 83 ? 13.248 -4.704 -26.497 1.00 83.25 83 ARG A N 1
ATOM 677 C CA . ARG A 1 83 ? 12.268 -3.644 -26.233 1.00 83.25 83 ARG A CA 1
ATOM 678 C C . ARG A 1 83 ? 10.881 -4.019 -26.757 1.00 83.25 83 ARG A C 1
ATOM 680 O O . ARG A 1 83 ? 9.890 -3.818 -26.058 1.00 83.25 83 ARG A O 1
ATOM 687 N N . ALA A 1 84 ? 10.786 -4.589 -27.960 1.00 86.38 84 ALA A N 1
ATOM 688 C CA . ALA A 1 84 ? 9.512 -5.038 -28.521 1.00 86.38 84 ALA A CA 1
ATOM 689 C C . ALA A 1 84 ? 8.862 -6.146 -27.670 1.00 86.38 84 ALA A C 1
ATOM 691 O O . ALA A 1 84 ? 7.658 -6.090 -27.407 1.00 86.38 84 ALA A O 1
ATOM 692 N N . GLU A 1 85 ? 9.653 -7.105 -27.181 1.00 89.38 85 GLU A N 1
ATOM 693 C CA . GLU A 1 85 ? 9.197 -8.156 -26.261 1.00 89.38 85 GLU A CA 1
ATOM 694 C C . GLU A 1 85 ? 8.653 -7.567 -24.949 1.00 89.38 85 GLU A C 1
ATOM 696 O O . GLU A 1 85 ? 7.555 -7.928 -24.516 1.00 89.38 85 GLU A O 1
ATOM 701 N N . LEU A 1 86 ? 9.356 -6.600 -24.351 1.00 87.19 86 LEU A N 1
ATOM 702 C CA . LEU A 1 86 ? 8.902 -5.927 -23.130 1.00 87.19 86 LEU A CA 1
ATOM 703 C C . LEU A 1 86 ? 7.622 -5.112 -23.353 1.00 87.19 86 LEU A C 1
ATOM 705 O O . LEU A 1 86 ? 6.715 -5.158 -22.524 1.00 87.19 86 LEU A O 1
ATOM 709 N N . VAL A 1 87 ? 7.485 -4.422 -24.490 1.00 86.75 87 VAL A N 1
ATOM 710 C CA . VAL A 1 87 ? 6.240 -3.719 -24.852 1.00 86.75 87 VAL A CA 1
ATOM 711 C C . VAL A 1 87 ? 5.069 -4.698 -24.975 1.00 86.75 87 VAL A C 1
ATOM 713 O O . VAL A 1 87 ? 3.955 -4.396 -24.534 1.00 86.75 87 VAL A O 1
ATOM 716 N N . MET A 1 88 ? 5.295 -5.876 -25.558 1.00 88.44 88 MET A N 1
ATOM 717 C CA . MET A 1 88 ? 4.270 -6.918 -25.649 1.00 88.44 88 MET A CA 1
ATOM 718 C C . MET A 1 88 ? 3.904 -7.469 -24.268 1.00 88.44 88 MET A C 1
ATOM 720 O O . MET A 1 88 ? 2.716 -7.583 -23.955 1.00 88.44 88 MET A O 1
ATOM 724 N N . ARG A 1 89 ? 4.896 -7.724 -23.409 1.00 90.69 89 ARG A N 1
ATOM 725 C CA . ARG A 1 89 ? 4.679 -8.181 -22.029 1.00 90.69 89 ARG A CA 1
ATOM 726 C C . ARG A 1 89 ? 3.921 -7.148 -21.194 1.00 90.69 89 ARG A C 1
ATOM 728 O O . ARG A 1 89 ? 2.938 -7.503 -20.552 1.00 90.69 89 ARG A O 1
ATOM 735 N N . LYS A 1 90 ? 4.279 -5.865 -21.305 1.00 89.62 90 LYS A N 1
ATOM 736 C CA . LYS A 1 90 ? 3.545 -4.731 -20.718 1.00 89.62 90 LYS A CA 1
ATOM 737 C C . LYS A 1 90 ? 2.061 -4.775 -21.089 1.00 89.62 90 LYS A C 1
ATOM 739 O O . LYS A 1 90 ? 1.194 -4.708 -20.220 1.00 89.62 90 LYS A O 1
ATOM 744 N N . ARG A 1 91 ? 1.746 -4.921 -22.383 1.00 88.25 91 ARG A N 1
ATOM 745 C CA . ARG A 1 91 ? 0.352 -5.018 -22.859 1.00 88.25 91 ARG A CA 1
ATOM 746 C C . ARG A 1 91 ? -0.369 -6.240 -22.289 1.00 88.25 91 ARG A C 1
ATOM 748 O O . ARG A 1 91 ? -1.545 -6.123 -21.951 1.00 88.25 91 ARG A O 1
ATOM 755 N N . SER A 1 92 ? 0.320 -7.377 -22.190 1.00 91.31 92 SER A N 1
ATOM 756 C CA . SER A 1 92 ? -0.223 -8.602 -21.595 1.00 91.31 92 SER A CA 1
ATOM 757 C C . SER A 1 92 ? -0.603 -8.389 -20.133 1.00 91.31 92 SER A C 1
ATOM 759 O O . SER A 1 92 ? -1.747 -8.640 -19.768 1.00 91.31 92 SER A O 1
ATOM 761 N N . PHE A 1 93 ? 0.303 -7.833 -19.326 1.00 92.50 93 PHE A N 1
ATOM 762 C CA . PHE A 1 93 ? 0.042 -7.574 -17.910 1.00 92.50 93 PHE A CA 1
ATOM 763 C C . PHE A 1 93 ? -1.075 -6.557 -17.687 1.00 92.50 93 PHE A C 1
ATOM 765 O O . PHE A 1 93 ? -1.929 -6.770 -16.833 1.00 92.50 93 PHE A O 1
ATOM 772 N N . ILE A 1 94 ? -1.160 -5.499 -18.502 1.00 89.81 94 ILE A N 1
ATOM 773 C CA . ILE A 1 94 ? -2.309 -4.584 -18.438 1.00 89.81 94 ILE A CA 1
ATOM 774 C C . ILE A 1 94 ? -3.615 -5.349 -18.693 1.00 89.81 94 ILE A C 1
ATOM 776 O O . ILE A 1 94 ? -4.583 -5.155 -17.968 1.00 89.81 94 ILE A O 1
ATOM 780 N N . ASN A 1 95 ? -3.671 -6.224 -19.702 1.00 89.00 95 ASN A N 1
ATOM 781 C CA . ASN A 1 95 ? -4.881 -7.008 -19.980 1.00 89.00 95 ASN A CA 1
ATOM 782 C C . ASN A 1 95 ? -5.256 -7.943 -18.828 1.00 89.00 95 ASN A C 1
ATOM 784 O O . ASN A 1 95 ? -6.438 -8.071 -18.518 1.00 89.00 95 ASN A O 1
ATOM 788 N N . GLU A 1 96 ? -4.261 -8.577 -18.216 1.00 91.12 96 GLU A N 1
ATOM 789 C CA . GLU A 1 96 ? -4.435 -9.449 -17.058 1.00 91.12 96 GLU A CA 1
ATOM 790 C C . GLU A 1 96 ? -5.007 -8.673 -15.870 1.00 91.12 96 GLU A C 1
ATOM 792 O O . GLU A 1 96 ? -6.074 -9.022 -15.374 1.00 91.12 96 GLU A O 1
ATOM 797 N N . ILE A 1 97 ? -4.407 -7.532 -15.519 1.00 90.81 97 ILE A N 1
ATOM 798 C CA . ILE A 1 97 ? -4.913 -6.649 -14.460 1.00 90.81 97 ILE A CA 1
ATOM 799 C C . ILE A 1 97 ? -6.366 -6.238 -14.721 1.00 90.81 97 ILE A C 1
ATOM 801 O O . ILE A 1 97 ? -7.196 -6.260 -13.813 1.00 90.81 97 ILE A O 1
ATOM 805 N N . LEU A 1 98 ? -6.703 -5.870 -15.961 1.00 88.38 98 LEU A N 1
ATOM 806 C CA . LEU A 1 98 ? -8.073 -5.482 -16.300 1.00 88.38 98 LEU A CA 1
ATOM 807 C C . LEU A 1 98 ? -9.071 -6.625 -16.137 1.00 88.38 98 LEU A C 1
ATOM 809 O O . LEU A 1 98 ? -10.211 -6.380 -15.743 1.00 88.38 98 LEU A O 1
ATOM 813 N N . LYS A 1 99 ? -8.654 -7.852 -16.453 1.00 86.56 99 LYS A N 1
ATOM 814 C CA . LYS A 1 99 ? -9.474 -9.049 -16.279 1.00 86.56 99 LYS A CA 1
ATOM 815 C C . LYS A 1 99 ? -9.725 -9.317 -14.794 1.00 86.56 99 LYS A C 1
ATOM 817 O O . LYS A 1 99 ? -10.874 -9.533 -14.419 1.00 86.56 99 LYS A O 1
ATOM 822 N N . GLU A 1 100 ? -8.687 -9.223 -13.964 1.00 85.06 100 GLU A N 1
ATOM 823 C CA . GLU A 1 100 ? -8.771 -9.457 -12.515 1.00 85.06 100 GLU A CA 1
ATOM 824 C C . GLU A 1 100 ? -9.577 -8.373 -11.776 1.00 85.06 100 GLU A C 1
ATOM 826 O O . GLU A 1 100 ? -10.313 -8.649 -10.826 1.00 85.06 100 GLU A O 1
ATOM 831 N N . CYS A 1 101 ? -9.510 -7.115 -12.225 1.00 83.81 101 CYS A N 1
ATOM 832 C CA . CYS A 1 101 ? -10.179 -6.010 -11.535 1.00 83.81 101 CYS A CA 1
ATOM 833 C C . CYS A 1 101 ? -11.716 -6.044 -11.640 1.00 83.81 101 CYS A C 1
ATOM 835 O O . CYS A 1 101 ? -12.377 -5.514 -10.743 1.00 83.81 101 CYS A O 1
ATOM 837 N N . GLY A 1 102 ? -12.300 -6.676 -12.664 1.00 78.75 102 GLY A N 1
ATOM 838 C CA . GLY A 1 102 ? -13.753 -6.875 -12.795 1.00 78.75 102 GLY A CA 1
ATOM 839 C C . GLY A 1 102 ? -14.603 -5.590 -12.717 1.00 78.75 102 GLY A C 1
ATOM 840 O O . GLY A 1 102 ? -14.120 -4.490 -12.981 1.00 78.75 102 GLY A O 1
ATOM 841 N N . THR A 1 103 ? -15.887 -5.722 -12.352 1.00 79.25 103 THR A N 1
ATOM 842 C CA . THR A 1 103 ? -16.891 -4.626 -12.339 1.00 79.25 103 THR A CA 1
ATOM 843 C C . THR A 1 103 ? -17.389 -4.236 -10.934 1.00 79.25 103 THR A C 1
ATOM 845 O O . THR A 1 103 ? -18.393 -3.538 -10.806 1.00 79.25 103 THR A O 1
ATOM 848 N N . GLY A 1 104 ? -16.743 -4.718 -9.866 1.00 82.5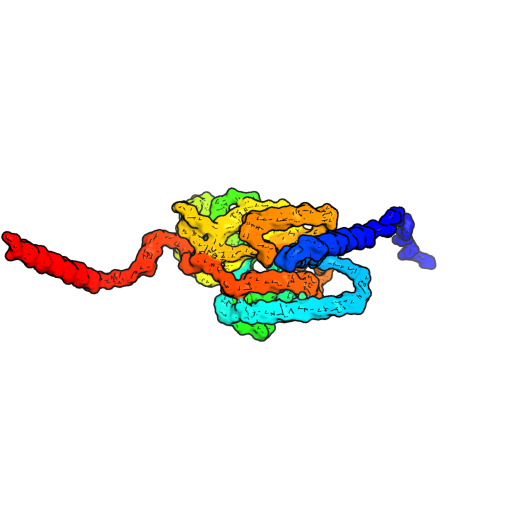0 104 GLY A N 1
ATOM 849 C CA . GLY A 1 104 ? -17.167 -4.498 -8.470 1.00 82.50 104 GLY A CA 1
ATOM 850 C C . GLY A 1 104 ? -16.738 -3.149 -7.877 1.00 82.50 104 GLY A C 1
ATOM 851 O O . GLY A 1 104 ? -16.366 -2.231 -8.602 1.00 82.50 104 GLY A O 1
ATOM 852 N N . ARG A 1 105 ? -16.722 -3.012 -6.541 1.00 87.62 105 ARG A N 1
ATOM 853 C CA . ARG A 1 105 ? -16.082 -1.846 -5.892 1.00 87.62 105 ARG A CA 1
ATOM 854 C C . ARG A 1 105 ? -14.580 -1.828 -6.246 1.00 87.62 105 ARG A C 1
ATOM 856 O O . ARG A 1 105 ? -13.949 -2.894 -6.197 1.00 87.62 105 ARG A O 1
ATOM 863 N N . PRO A 1 106 ? -14.002 -0.669 -6.611 1.00 90.69 106 PRO A N 1
ATOM 864 C CA . PRO A 1 106 ? -12.554 -0.512 -6.723 1.00 90.69 106 PRO A CA 1
ATOM 865 C C . PRO A 1 106 ? -11.852 -0.851 -5.407 1.00 90.69 106 PRO A C 1
ATOM 867 O O . PRO A 1 106 ? -12.324 -0.453 -4.342 1.00 90.69 106 PRO A O 1
ATOM 870 N N . LEU A 1 107 ? -10.721 -1.555 -5.481 1.00 94.12 107 LEU A N 1
ATOM 871 C CA . LEU A 1 107 ? -9.853 -1.740 -4.317 1.00 94.12 107 LEU A CA 1
ATOM 872 C C . LEU A 1 107 ? -9.223 -0.396 -3.935 1.00 94.12 107 LEU A C 1
ATOM 874 O O . LEU A 1 107 ? -8.745 0.323 -4.809 1.00 94.12 107 LEU A O 1
ATOM 878 N N . ASN A 1 108 ? -9.177 -0.075 -2.648 1.00 95.62 108 ASN A N 1
ATOM 879 C CA . ASN A 1 108 ? -8.414 1.052 -2.125 1.00 95.62 108 ASN A CA 1
ATOM 880 C C . ASN A 1 108 ? -7.038 0.563 -1.667 1.00 95.62 108 ASN A C 1
ATOM 882 O O . ASN A 1 108 ? -6.928 -0.230 -0.728 1.00 95.62 108 ASN A O 1
ATOM 886 N N . VAL A 1 109 ? -5.989 1.048 -2.321 1.00 97.38 109 VAL A N 1
ATOM 887 C CA . VAL A 1 109 ? -4.604 0.641 -2.077 1.00 97.38 109 VAL A CA 1
ATOM 888 C C . VAL A 1 109 ? -3.854 1.809 -1.454 1.00 97.38 109 VAL A C 1
ATOM 890 O O . VAL A 1 109 ? -3.590 2.808 -2.118 1.00 97.38 109 VAL A O 1
ATOM 893 N N . CYS A 1 110 ? -3.533 1.692 -0.170 1.00 97.12 110 CYS A N 1
ATOM 894 C CA . CYS A 1 110 ? -2.766 2.694 0.560 1.00 97.12 110 CYS A CA 1
ATOM 895 C C . CYS A 1 110 ? -1.276 2.567 0.244 1.00 97.12 110 CYS A C 1
ATOM 897 O O . CYS A 1 110 ? -0.722 1.474 0.343 1.00 97.12 110 CYS A O 1
ATOM 899 N N . VAL A 1 111 ? -0.619 3.690 -0.038 1.00 96.88 111 VAL A N 1
ATOM 900 C CA . VAL A 1 111 ? 0.839 3.793 -0.151 1.00 96.88 111 VAL A CA 1
ATOM 901 C C . VAL A 1 111 ? 1.369 4.515 1.091 1.00 96.88 111 VAL A C 1
ATOM 903 O O . VAL A 1 111 ? 1.078 5.688 1.300 1.00 96.88 111 VAL A O 1
ATOM 906 N N . VAL A 1 112 ? 2.119 3.813 1.944 1.00 95.69 112 VAL A N 1
ATOM 907 C CA . VAL A 1 112 ? 2.617 4.313 3.244 1.00 95.69 112 VAL A CA 1
ATOM 908 C C . VAL A 1 112 ? 4.135 4.178 3.339 1.00 95.69 112 VAL A C 1
ATOM 910 O O . VAL A 1 112 ? 4.729 3.356 2.654 1.00 95.69 112 VAL A O 1
ATOM 913 N N . GLY A 1 113 ? 4.778 4.998 4.166 1.00 94.56 113 GLY A N 1
ATOM 914 C CA . GLY A 1 113 ? 6.233 5.053 4.305 1.00 94.56 113 GLY A CA 1
ATOM 915 C C . GLY A 1 113 ? 6.692 6.385 4.892 1.00 94.56 113 GLY A C 1
ATOM 916 O O . GLY A 1 113 ? 5.884 7.299 5.097 1.00 94.56 113 GLY A O 1
ATOM 917 N N . THR A 1 114 ? 7.993 6.517 5.137 1.00 91.75 114 THR A N 1
ATOM 918 C CA . THR A 1 114 ? 8.576 7.733 5.716 1.00 91.75 114 THR A CA 1
ATOM 919 C C . THR A 1 114 ? 8.489 8.938 4.774 1.00 91.75 114 THR A C 1
ATOM 921 O O . THR A 1 114 ? 8.108 8.843 3.596 1.00 91.75 114 THR A O 1
ATOM 924 N N . TYR A 1 115 ? 8.808 10.121 5.297 1.00 86.50 115 TYR A N 1
ATOM 925 C CA . TYR A 1 115 ? 9.082 11.293 4.465 1.00 86.50 115 TYR A CA 1
ATOM 926 C C . TYR A 1 115 ? 10.247 11.002 3.510 1.00 86.50 115 TYR A C 1
ATOM 928 O O . TYR A 1 115 ? 11.229 10.382 3.903 1.00 86.50 115 TYR A O 1
ATOM 936 N N . GLY A 1 116 ? 10.125 11.412 2.245 1.00 82.00 116 GLY A N 1
ATOM 937 C CA . GLY A 1 116 ? 11.170 11.180 1.240 1.00 82.00 116 GLY A CA 1
ATOM 938 C C . GLY A 1 116 ? 11.315 9.731 0.752 1.00 82.00 116 GLY A C 1
ATOM 939 O O . GLY A 1 116 ? 12.141 9.477 -0.111 1.00 82.00 116 GLY A O 1
ATOM 940 N N . ALA A 1 117 ? 10.489 8.781 1.209 1.00 87.31 117 ALA A N 1
ATOM 941 C CA . ALA A 1 117 ? 10.569 7.381 0.769 1.00 87.31 117 ALA A CA 1
ATOM 942 C C . ALA A 1 117 ? 10.183 7.137 -0.709 1.00 87.31 117 ALA A C 1
ATOM 944 O O . ALA A 1 117 ? 10.182 5.998 -1.152 1.00 87.31 117 ALA A O 1
ATOM 945 N N . GLY A 1 118 ? 9.791 8.170 -1.465 1.00 87.62 118 GLY A N 1
ATOM 946 C CA . GLY A 1 118 ? 9.377 8.024 -2.866 1.00 87.62 118 GLY A CA 1
ATOM 947 C C . GLY A 1 118 ? 7.937 7.535 -3.080 1.00 87.62 118 GLY A C 1
ATOM 948 O O . GLY A 1 118 ? 7.639 7.009 -4.145 1.00 87.62 118 GLY A O 1
ATOM 949 N N . LYS A 1 119 ? 7.027 7.707 -2.107 1.00 90.56 119 LYS A N 1
ATOM 950 C CA . LYS A 1 119 ? 5.608 7.281 -2.203 1.00 90.56 119 LYS A CA 1
ATOM 951 C C . LYS A 1 119 ? 4.874 7.878 -3.411 1.00 90.56 119 LYS A C 1
ATOM 953 O O . LYS A 1 119 ? 4.359 7.143 -4.250 1.00 90.56 119 LYS A O 1
ATOM 958 N N . SER A 1 120 ? 4.860 9.205 -3.523 1.00 87.00 120 SER A N 1
ATOM 959 C CA . SER A 1 120 ? 4.172 9.922 -4.605 1.00 87.00 120 SER A CA 1
ATOM 960 C C . SER A 1 120 ? 4.847 9.664 -5.962 1.00 87.00 120 SER A C 1
ATOM 962 O O . SER A 1 120 ? 4.164 9.441 -6.961 1.00 87.00 120 SER A O 1
ATOM 964 N N . SER A 1 121 ? 6.182 9.559 -5.993 1.00 87.50 121 SER A N 1
ATOM 965 C CA . SER A 1 121 ? 6.944 9.146 -7.185 1.00 87.50 121 SER A CA 1
ATOM 966 C C . SER A 1 121 ? 6.604 7.718 -7.623 1.00 87.50 121 SER A C 1
ATOM 968 O O . SER A 1 121 ? 6.461 7.443 -8.814 1.00 87.50 121 SER A O 1
ATOM 970 N N . PHE A 1 122 ? 6.393 6.803 -6.676 1.00 91.50 122 PHE A N 1
ATOM 971 C CA . PHE A 1 122 ? 5.950 5.445 -6.973 1.00 91.50 122 PHE A CA 1
ATOM 972 C C . PHE A 1 122 ? 4.515 5.418 -7.528 1.00 91.50 122 PHE A C 1
ATOM 974 O O . PHE A 1 122 ? 4.240 4.706 -8.491 1.00 91.50 122 PHE A O 1
ATOM 981 N N . ILE A 1 123 ? 3.605 6.256 -7.019 1.00 91.00 123 ILE A N 1
ATOM 982 C CA . ILE A 1 123 ? 2.257 6.416 -7.601 1.00 91.00 123 ILE A CA 1
ATOM 983 C C . ILE A 1 123 ? 2.333 6.912 -9.049 1.00 91.00 123 ILE A C 1
ATOM 985 O O . ILE A 1 123 ? 1.637 6.385 -9.920 1.00 91.00 123 ILE A O 1
ATOM 989 N N . ASN A 1 124 ? 3.208 7.880 -9.332 1.00 86.94 124 ASN A N 1
ATOM 990 C CA . ASN A 1 124 ? 3.463 8.339 -10.698 1.00 86.94 124 ASN A CA 1
ATOM 991 C C . ASN A 1 124 ? 4.031 7.228 -11.581 1.00 86.94 124 ASN A C 1
ATOM 993 O O . ASN A 1 124 ? 3.614 7.091 -12.728 1.00 86.94 124 ASN A O 1
ATOM 997 N N . THR A 1 125 ? 4.907 6.392 -11.025 1.00 88.38 125 THR A N 1
ATOM 998 C CA . THR A 1 125 ? 5.478 5.221 -11.703 1.00 88.38 125 THR A CA 1
ATOM 999 C C . THR A 1 125 ? 4.392 4.215 -12.076 1.00 88.38 125 THR A C 1
ATOM 1001 O O . THR A 1 125 ? 4.342 3.763 -13.218 1.00 88.38 125 THR A O 1
ATOM 1004 N N . ILE A 1 126 ? 3.453 3.928 -11.168 1.00 91.25 126 ILE A N 1
ATOM 1005 C CA . ILE A 1 126 ? 2.282 3.093 -11.472 1.00 91.25 126 ILE A CA 1
ATOM 1006 C C . ILE A 1 126 ? 1.457 3.722 -12.602 1.00 91.25 126 ILE A C 1
ATOM 1008 O O . ILE A 1 126 ? 1.137 3.051 -13.585 1.00 91.25 126 ILE A O 1
ATOM 1012 N N . ALA A 1 127 ? 1.134 5.013 -12.496 1.00 86.69 127 ALA A N 1
ATOM 1013 C CA . ALA A 1 127 ? 0.334 5.703 -13.504 1.00 86.69 127 ALA A CA 1
ATOM 1014 C C . ALA A 1 127 ? 1.011 5.695 -14.888 1.00 86.69 127 ALA A C 1
ATOM 1016 O O . ALA A 1 127 ? 0.341 5.468 -15.900 1.00 86.69 127 ALA A O 1
ATOM 1017 N N . ALA A 1 128 ? 2.331 5.893 -14.941 1.00 84.62 128 ALA A N 1
ATOM 1018 C CA . ALA A 1 128 ? 3.135 5.809 -16.157 1.00 84.62 128 ALA A CA 1
ATOM 1019 C C . ALA A 1 128 ? 3.150 4.386 -16.738 1.00 84.62 128 ALA A C 1
ATOM 1021 O O . ALA A 1 128 ? 2.929 4.212 -17.941 1.00 84.62 128 ALA A O 1
ATOM 1022 N N . ALA A 1 129 ? 3.271 3.362 -15.890 1.00 87.75 129 ALA A N 1
ATOM 1023 C CA . ALA A 1 129 ? 3.239 1.967 -16.314 1.00 87.75 129 ALA A CA 1
ATOM 1024 C C . ALA A 1 129 ? 1.903 1.581 -16.974 1.00 87.75 129 ALA A C 1
ATOM 1026 O O . ALA A 1 129 ? 1.890 0.824 -17.943 1.00 87.75 129 ALA A O 1
ATOM 1027 N N . PHE A 1 130 ? 0.772 2.152 -16.553 1.00 84.81 130 PHE A N 1
ATOM 1028 C CA . PHE A 1 130 ? -0.511 1.953 -17.247 1.00 84.81 130 PHE A CA 1
ATOM 1029 C C . PHE A 1 130 ? -0.668 2.768 -18.541 1.00 84.81 130 PHE A C 1
ATOM 1031 O O . PHE A 1 130 ? -1.515 2.433 -19.378 1.00 84.81 130 PHE A O 1
ATOM 1038 N N . ASN A 1 131 ? 0.127 3.821 -18.735 1.00 78.06 131 ASN A N 1
ATOM 1039 C CA . ASN A 1 131 ? 0.035 4.690 -19.905 1.00 78.06 131 ASN A CA 1
ATOM 1040 C C . ASN A 1 131 ? 0.780 4.092 -21.109 1.00 78.06 131 ASN A C 1
ATOM 1042 O O . ASN A 1 131 ? 1.889 3.569 -21.007 1.00 78.06 131 ASN A O 1
ATOM 1046 N N . GLY A 1 132 ? 0.165 4.162 -22.294 1.00 65.12 132 GLY A N 1
ATOM 1047 C CA . GLY A 1 132 ? 0.720 3.564 -23.513 1.00 65.12 132 GLY A CA 1
ATOM 1048 C C . GLY A 1 132 ? 1.410 4.544 -24.461 1.00 65.12 132 GLY A C 1
ATOM 1049 O O . GLY A 1 132 ? 1.913 4.103 -25.492 1.00 65.12 132 GLY A O 1
ATOM 1050 N N . LYS A 1 133 ? 1.356 5.853 -24.182 1.00 62.84 133 LYS A N 1
ATOM 1051 C CA . LYS A 1 133 ? 1.811 6.896 -25.120 1.00 62.84 133 LYS A CA 1
ATOM 1052 C C . LYS A 1 133 ? 2.561 8.049 -24.463 1.00 62.84 133 LYS A C 1
ATOM 1054 O O . LYS A 1 133 ? 3.610 8.425 -24.950 1.00 62.84 133 LYS A O 1
ATOM 1059 N N . ARG A 1 134 ? 1.990 8.662 -23.428 1.00 63.59 134 ARG A N 1
ATOM 1060 C CA . ARG A 1 134 ? 2.598 9.770 -22.677 1.00 63.59 134 ARG A CA 1
ATOM 1061 C C . ARG A 1 134 ? 2.169 9.646 -21.230 1.00 63.59 134 ARG A C 1
ATOM 1063 O O . ARG A 1 134 ? 1.026 9.252 -20.986 1.00 63.59 134 ARG A O 1
ATOM 1070 N N . TRP A 1 135 ? 3.043 10.005 -20.305 1.00 65.25 135 TRP A N 1
ATOM 1071 C CA . TRP A 1 135 ? 2.688 10.113 -18.900 1.00 65.25 135 TRP A CA 1
ATOM 1072 C C . TRP A 1 135 ? 2.661 11.588 -18.486 1.00 65.25 135 TRP A C 1
ATOM 1074 O O . TRP A 1 135 ? 3.312 12.438 -19.092 1.00 65.25 135 TRP A O 1
ATOM 1084 N N . ARG A 1 136 ? 1.826 11.922 -17.504 1.00 66.25 136 ARG A N 1
ATOM 1085 C CA . ARG A 1 136 ? 1.874 13.206 -16.803 1.00 66.25 136 ARG A CA 1
ATOM 1086 C C . ARG A 1 136 ? 1.973 12.902 -15.321 1.00 66.25 136 ARG A C 1
ATOM 1088 O O . ARG A 1 136 ? 1.437 11.893 -14.868 1.00 66.25 136 ARG A O 1
ATOM 1095 N N . GLU A 1 137 ? 2.606 13.784 -14.568 1.00 67.31 137 GLU A N 1
ATOM 1096 C CA . GLU A 1 137 ? 2.599 13.699 -13.111 1.00 67.31 137 GLU A CA 1
ATOM 1097 C C . GLU A 1 137 ? 1.157 13.630 -12.589 1.00 67.31 137 GLU A C 1
ATOM 1099 O O . GLU A 1 137 ? 0.291 14.405 -13.004 1.00 67.31 137 GLU A O 1
ATOM 1104 N N . HIS A 1 138 ? 0.891 12.629 -11.753 1.00 68.31 138 HIS A N 1
ATOM 1105 C CA . HIS A 1 138 ? -0.411 12.357 -11.161 1.00 68.31 138 HIS A CA 1
ATOM 1106 C C . HIS A 1 138 ? -0.471 12.823 -9.707 1.00 68.31 138 HIS A C 1
ATOM 1108 O O . HIS A 1 138 ? -1.442 13.467 -9.327 1.00 68.31 138 HIS A O 1
ATOM 1114 N N . ALA A 1 139 ? 0.576 12.532 -8.937 1.00 71.44 139 ALA A N 1
ATOM 1115 C CA . ALA A 1 139 ? 0.785 12.959 -7.562 1.00 71.44 139 ALA A CA 1
ATOM 1116 C C . ALA A 1 139 ? 1.956 13.947 -7.509 1.00 71.44 139 ALA A C 1
ATOM 1118 O O . ALA A 1 139 ? 2.980 13.702 -8.145 1.00 71.44 139 ALA A O 1
ATOM 1119 N N . ALA A 1 140 ? 1.809 15.038 -6.757 1.00 69.44 140 ALA A N 1
ATOM 1120 C CA . ALA A 1 140 ? 2.864 16.037 -6.615 1.00 69.44 140 ALA A CA 1
ATOM 1121 C C . ALA A 1 140 ? 4.079 15.433 -5.895 1.00 69.44 140 ALA A C 1
ATOM 1123 O O . ALA A 1 140 ? 3.949 14.921 -4.780 1.00 69.44 140 ALA A O 1
ATOM 1124 N N . ILE A 1 141 ? 5.252 15.491 -6.523 1.00 63.78 141 ILE A N 1
ATOM 1125 C CA . ILE A 1 141 ? 6.510 15.058 -5.910 1.00 63.78 141 ILE A CA 1
ATOM 1126 C C . ILE A 1 141 ? 7.115 16.235 -5.133 1.00 63.78 141 ILE A C 1
ATOM 1128 O O . ILE A 1 141 ? 7.170 17.361 -5.621 1.00 63.78 141 ILE A O 1
ATOM 1132 N N . GLY A 1 142 ? 7.540 15.980 -3.895 1.00 56.22 142 GLY A N 1
ATOM 1133 C CA . GLY A 1 142 ? 8.308 16.938 -3.103 1.00 56.22 142 GLY A CA 1
ATOM 1134 C C . GLY A 1 142 ? 9.807 16.768 -3.278 1.00 56.22 142 GLY A C 1
ATOM 1135 O O . GLY A 1 142 ? 10.278 15.659 -3.515 1.00 56.22 142 GLY A O 1
ATOM 1136 N N . ASP A 1 143 ? 10.532 17.871 -3.120 1.00 44.75 143 ASP A N 1
ATOM 1137 C CA . ASP A 1 143 ? 11.979 17.914 -3.294 1.00 44.75 143 ASP A CA 1
ATOM 1138 C C . ASP A 1 143 ? 12.711 17.120 -2.196 1.00 44.75 143 ASP A C 1
ATOM 1140 O O . ASP A 1 143 ? 12.328 17.143 -1.015 1.00 44.75 143 ASP A O 1
ATOM 1144 N N . TYR A 1 144 ? 13.764 16.402 -2.585 1.00 39.50 144 TYR A N 1
ATOM 1145 C CA . TYR A 1 144 ? 14.584 15.594 -1.681 1.00 39.50 144 TYR A CA 1
ATOM 1146 C C . TYR A 1 144 ? 15.329 16.533 -0.709 1.00 39.50 144 TYR A C 1
ATOM 1148 O O . TYR A 1 144 ? 16.314 17.164 -1.069 1.00 39.50 144 TYR A O 1
ATOM 1156 N N . GLY A 1 145 ? 14.847 16.660 0.535 1.00 40.62 145 GLY A N 1
ATOM 1157 C CA . GLY A 1 145 ? 15.499 17.468 1.584 1.00 40.62 145 GLY A CA 1
ATOM 1158 C C . GLY A 1 145 ? 14.690 18.647 2.138 1.00 40.62 145 GLY A C 1
ATOM 1159 O O . GLY A 1 145 ? 15.168 19.345 3.032 1.00 40.62 145 GLY A O 1
ATOM 1160 N N . GLY A 1 146 ? 13.453 18.864 1.681 1.00 36.72 146 GLY A N 1
ATOM 1161 C CA . GLY A 1 146 ? 12.562 19.874 2.259 1.00 36.72 146 GLY A CA 1
ATOM 1162 C C . GLY A 1 146 ? 11.942 19.436 3.594 1.00 36.72 146 GLY A C 1
ATOM 1163 O O . GLY A 1 146 ? 11.288 18.401 3.685 1.00 36.72 146 GLY A O 1
ATOM 1164 N N . THR A 1 147 ? 12.058 20.265 4.634 1.00 38.31 147 THR A N 1
ATOM 1165 C CA . THR A 1 147 ? 11.469 20.082 5.981 1.00 38.31 147 THR A CA 1
ATOM 1166 C C . THR A 1 147 ? 9.930 20.144 6.037 1.00 38.31 147 THR A C 1
ATOM 1168 O O . THR A 1 147 ? 9.350 20.111 7.122 1.00 38.31 147 THR A O 1
ATOM 1171 N N . ARG A 1 148 ? 9.234 20.212 4.894 1.00 42.56 148 ARG A N 1
ATOM 1172 C CA . ARG A 1 148 ? 7.765 20.202 4.799 1.00 42.56 148 ARG A CA 1
ATOM 1173 C C . ARG A 1 148 ? 7.318 19.140 3.799 1.00 42.56 148 ARG A C 1
ATOM 1175 O O . ARG A 1 148 ? 7.599 19.252 2.611 1.00 42.56 148 ARG A O 1
ATOM 1182 N N . GLY A 1 149 ? 6.612 18.115 4.280 1.00 51.16 149 GLY A N 1
ATOM 1183 C CA . GLY A 1 149 ? 5.980 17.126 3.409 1.00 51.16 149 GLY A CA 1
ATOM 1184 C C . GLY A 1 149 ? 4.987 17.801 2.462 1.00 51.16 149 GLY A C 1
ATOM 1185 O O . GLY A 1 149 ? 4.136 18.563 2.910 1.00 51.16 149 GLY A O 1
ATOM 1186 N N . VAL A 1 150 ? 5.099 17.529 1.161 1.00 52.88 150 VAL A N 1
ATOM 1187 C CA . VAL A 1 150 ? 4.182 18.064 0.136 1.00 52.88 150 VAL A CA 1
ATOM 1188 C C . VAL A 1 150 ? 2.767 17.502 0.308 1.00 52.88 150 VAL A C 1
ATOM 1190 O O . VAL A 1 150 ? 1.781 18.216 0.134 1.00 52.88 150 VAL A O 1
ATOM 1193 N N . THR A 1 151 ? 2.653 16.245 0.741 1.00 55.56 151 THR A N 1
ATOM 1194 C CA . THR A 1 151 ? 1.374 15.612 1.084 1.00 55.56 151 THR A CA 1
ATOM 1195 C C . THR A 1 151 ? 1.033 15.899 2.548 1.00 55.56 151 THR A C 1
ATOM 1197 O O . THR A 1 151 ? 1.545 15.234 3.443 1.00 55.56 151 THR A O 1
ATOM 1200 N N . THR A 1 152 ? 0.171 16.885 2.810 1.00 67.56 152 THR A N 1
ATOM 1201 C CA . THR A 1 152 ? -0.413 17.156 4.147 1.00 67.56 152 THR A CA 1
ATOM 1202 C C . THR A 1 152 ? -1.815 16.566 4.320 1.00 67.56 152 THR A C 1
ATOM 1204 O O . THR A 1 152 ? -2.306 16.431 5.441 1.00 67.56 152 THR A O 1
ATOM 1207 N N . TYR A 1 153 ? -2.452 16.190 3.211 1.00 82.62 153 TYR A N 1
ATOM 1208 C CA . TYR A 1 153 ? -3.826 15.698 3.141 1.00 82.62 153 TYR A CA 1
ATOM 1209 C C . TYR A 1 153 ? -3.882 14.334 2.462 1.00 82.62 153 TYR A C 1
ATOM 1211 O O . TYR A 1 153 ? -3.024 14.002 1.645 1.00 82.62 153 TYR A O 1
ATOM 1219 N N . VAL A 1 154 ? -4.929 13.564 2.746 1.00 88.06 154 VAL A N 1
ATOM 1220 C CA . VAL A 1 154 ? -5.179 12.289 2.069 1.00 88.06 154 VAL A CA 1
ATOM 1221 C C . VAL A 1 154 ? -5.555 12.527 0.602 1.00 88.06 154 VAL A C 1
ATOM 1223 O O . VAL A 1 154 ? -6.623 13.069 0.287 1.00 88.06 154 VAL A O 1
ATOM 1226 N N . GLN A 1 155 ? -4.719 12.056 -0.322 1.00 90.44 155 GLN A N 1
ATOM 1227 C CA . GLN A 1 155 ? -4.965 12.150 -1.761 1.00 90.44 155 GLN A CA 1
ATOM 1228 C C . GLN A 1 155 ? -5.410 10.800 -2.321 1.00 90.44 155 GLN A C 1
ATOM 1230 O O . GLN A 1 155 ? -4.849 9.757 -1.998 1.00 90.44 155 GLN A O 1
ATOM 1235 N N . ARG A 1 156 ? -6.455 10.805 -3.153 1.00 90.69 156 ARG A N 1
ATOM 1236 C CA . ARG A 1 156 ? -6.993 9.600 -3.790 1.00 90.69 156 ARG A CA 1
ATOM 1237 C C . ARG A 1 156 ? -6.902 9.740 -5.300 1.00 90.69 156 ARG A C 1
ATOM 1239 O O . ARG A 1 156 ? -7.383 10.716 -5.866 1.00 90.69 156 ARG A O 1
ATOM 1246 N N . PHE A 1 157 ? -6.339 8.723 -5.931 1.00 89.62 157 PHE A N 1
ATOM 1247 C CA . PHE A 1 157 ? -6.082 8.640 -7.360 1.00 89.62 157 PHE A CA 1
ATOM 1248 C C . PHE A 1 157 ? -6.911 7.492 -7.946 1.00 89.62 157 PHE A C 1
ATOM 1250 O O . PHE A 1 157 ? -6.445 6.346 -8.006 1.00 89.62 157 PHE A O 1
ATOM 1257 N N . PRO A 1 158 ? -8.185 7.748 -8.299 1.00 87.00 158 PRO A N 1
ATOM 1258 C CA . PRO A 1 158 ? -9.067 6.713 -8.812 1.00 87.00 158 PRO A CA 1
ATOM 1259 C C . PRO A 1 158 ? -8.570 6.191 -10.161 1.00 87.00 158 PRO A C 1
ATOM 1261 O O . PRO A 1 158 ? -8.052 6.941 -10.986 1.00 87.00 158 PRO A O 1
ATOM 1264 N N . LYS A 1 159 ? -8.799 4.896 -10.397 1.00 81.12 159 LYS A N 1
ATOM 1265 C CA . LYS A 1 159 ? -8.458 4.169 -11.628 1.00 81.12 159 LYS A CA 1
ATOM 1266 C C . LYS A 1 159 ? -6.967 4.017 -11.935 1.00 81.12 159 LYS A C 1
ATOM 1268 O O . LYS A 1 159 ? -6.680 3.596 -13.048 1.00 81.12 159 LYS A O 1
ATOM 1273 N N . CYS A 1 160 ? -6.057 4.341 -11.008 1.00 75.06 160 CYS A N 1
ATOM 1274 C CA . CYS A 1 160 ? -4.588 4.175 -11.074 1.00 75.06 160 CYS A CA 1
ATOM 1275 C C . CYS A 1 160 ? -3.881 4.517 -12.412 1.00 75.06 160 CYS A C 1
ATOM 1277 O O . CYS A 1 160 ? -2.711 4.194 -12.594 1.00 75.06 160 CYS A O 1
ATOM 1279 N N . CYS A 1 161 ? -4.569 5.162 -13.354 1.00 73.81 161 CYS A N 1
ATOM 1280 C CA . CYS A 1 161 ? -4.132 5.477 -14.705 1.00 73.81 161 CYS A CA 1
ATOM 1281 C C . CYS A 1 161 ? -4.835 6.755 -15.175 1.00 73.81 161 CYS A C 1
ATOM 1283 O O . CYS A 1 161 ? -5.944 7.079 -14.747 1.00 73.81 161 CYS A O 1
ATOM 1285 N N . GLN A 1 162 ? -4.182 7.490 -16.073 1.00 63.00 162 GLN A N 1
ATOM 1286 C CA . GLN A 1 162 ? -4.678 8.787 -16.551 1.00 63.00 162 GLN A CA 1
ATOM 1287 C C . GLN A 1 162 ? -5.442 8.695 -17.874 1.00 63.00 162 GLN A C 1
ATOM 1289 O O . GLN A 1 162 ? -6.130 9.635 -18.279 1.00 63.00 162 GLN A O 1
ATOM 1294 N N . GLU A 1 163 ? -5.315 7.578 -18.585 1.00 64.50 163 GLU A N 1
ATOM 1295 C CA . GLU A 1 163 ? -5.938 7.403 -19.886 1.00 64.50 163 GLU A CA 1
ATOM 1296 C C . GLU A 1 163 ? -7.456 7.200 -19.757 1.00 64.50 163 GLU A C 1
ATOM 1298 O O . GLU A 1 163 ? -7.940 6.207 -19.221 1.00 64.50 163 GLU A O 1
ATOM 1303 N N . LYS A 1 164 ? -8.237 8.103 -20.358 1.00 59.72 164 LYS A N 1
ATOM 1304 C CA . LYS A 1 164 ? -9.672 7.901 -20.607 1.00 59.72 164 LYS A CA 1
ATOM 1305 C C . LYS A 1 164 ? -9.877 6.961 -21.801 1.00 59.72 164 LYS A C 1
ATOM 1307 O O . LYS A 1 164 ? -10.400 7.368 -22.831 1.00 59.72 164 LYS A O 1
ATOM 1312 N N . LYS A 1 165 ? -9.399 5.718 -21.714 1.00 61.44 165 LYS A N 1
ATOM 1313 C CA . LYS A 1 165 ? -9.728 4.691 -22.714 1.00 61.44 165 LYS A CA 1
ATOM 1314 C C . LYS A 1 165 ? -11.073 4.066 -22.366 1.00 61.44 165 LYS A C 1
ATOM 1316 O O . LYS A 1 165 ? -11.267 3.643 -21.227 1.00 61.44 165 LYS A O 1
ATOM 1321 N N . ASP A 1 166 ? -11.939 3.880 -23.362 1.00 62.50 166 ASP A N 1
ATOM 1322 C CA . ASP A 1 166 ? -13.189 3.107 -23.225 1.00 62.50 166 ASP A CA 1
ATOM 1323 C C . ASP A 1 166 ? -12.943 1.719 -22.619 1.00 62.50 166 ASP A C 1
ATOM 1325 O O . ASP A 1 166 ? -13.751 1.192 -21.856 1.00 62.50 166 ASP A O 1
ATOM 1329 N N . LYS A 1 167 ? -11.757 1.160 -22.889 1.00 68.06 167 LYS A N 1
ATOM 1330 C CA . LYS A 1 167 ? -11.276 -0.106 -22.333 1.00 68.06 167 LYS A CA 1
ATOM 1331 C C . LYS A 1 167 ? -11.247 -0.141 -20.797 1.00 68.06 167 LYS A C 1
ATOM 1333 O O . LYS A 1 167 ? -11.455 -1.201 -20.220 1.00 68.06 167 LYS A O 1
ATOM 1338 N N . TYR A 1 168 ? -11.010 0.994 -20.139 1.00 73.38 168 TYR A N 1
ATOM 1339 C CA . TYR A 1 168 ? -10.993 1.118 -18.676 1.00 73.38 168 TYR A CA 1
ATOM 1340 C C . TYR A 1 168 ? -12.331 1.621 -18.114 1.00 73.38 168 TYR A C 1
ATOM 1342 O O . TYR A 1 168 ? -12.518 1.679 -16.901 1.00 73.38 168 TYR A O 1
ATOM 1350 N N . ALA A 1 169 ? -13.279 2.019 -18.969 1.00 68.94 169 ALA A N 1
ATOM 1351 C CA . ALA A 1 169 ? -14.550 2.588 -18.527 1.00 68.94 169 ALA A CA 1
ATOM 1352 C C . ALA A 1 169 ? -15.427 1.558 -17.802 1.00 68.94 169 ALA A C 1
ATOM 1354 O O . ALA A 1 169 ? -16.131 1.918 -16.862 1.00 68.94 169 ALA A O 1
ATOM 1355 N N . LYS A 1 170 ? -15.343 0.287 -18.215 1.00 76.50 170 LYS A N 1
ATOM 1356 C CA . LYS A 1 170 ? -16.138 -0.825 -17.673 1.00 76.50 170 LYS A CA 1
ATOM 1357 C C . LYS A 1 170 ? -15.443 -1.599 -16.550 1.00 76.50 170 LYS A C 1
ATOM 1359 O O . LYS A 1 170 ? -16.037 -2.532 -16.029 1.00 76.50 170 LYS A O 1
ATOM 1364 N N . VAL A 1 171 ? -14.204 -1.248 -16.204 1.00 84.00 171 VAL A N 1
ATOM 1365 C CA . VAL A 1 171 ? -13.399 -1.974 -15.212 1.00 84.00 171 VAL A CA 1
ATOM 1366 C C . VAL A 1 171 ? -13.206 -1.113 -13.972 1.00 84.00 171 VAL A C 1
ATOM 1368 O O . VAL A 1 171 ? -12.874 0.071 -14.059 1.00 84.00 171 VAL A O 1
ATOM 1371 N N . SER A 1 172 ? -13.367 -1.728 -12.808 1.00 86.31 172 SER A N 1
ATOM 1372 C CA . SER A 1 172 ? -13.168 -1.096 -11.508 1.00 86.31 172 SER A CA 1
ATOM 1373 C C . SER A 1 172 ? -11.705 -1.160 -11.089 1.00 86.31 172 SER A C 1
ATOM 1375 O O . SER A 1 172 ? -11.346 -1.853 -10.135 1.00 86.31 172 SER A O 1
ATOM 1377 N N . LEU A 1 173 ? -10.862 -0.448 -11.842 1.00 89.94 173 LEU A N 1
ATOM 1378 C CA . LEU A 1 173 ? -9.444 -0.291 -11.525 1.00 89.94 173 LEU A CA 1
ATOM 1379 C C . LEU A 1 173 ? -9.262 0.301 -10.116 1.00 89.94 173 LEU A C 1
ATOM 1381 O O . LEU A 1 173 ? -10.041 1.183 -9.739 1.00 89.94 173 LEU A O 1
ATOM 1385 N N . PRO A 1 174 ? -8.245 -0.139 -9.356 1.00 92.69 174 PRO A N 1
ATOM 1386 C CA . PRO A 1 174 ? -8.020 0.312 -7.989 1.00 92.69 174 PRO A CA 1
ATOM 1387 C C . PRO A 1 174 ? -7.827 1.824 -7.850 1.00 92.69 174 PRO A C 1
ATOM 1389 O O . PRO A 1 174 ? -7.365 2.519 -8.757 1.00 92.69 174 PRO A O 1
ATOM 1392 N N . THR A 1 175 ? -8.156 2.323 -6.665 1.00 93.44 175 THR A N 1
ATOM 1393 C CA . THR A 1 175 ? -7.842 3.676 -6.213 1.00 93.44 175 THR A CA 1
ATOM 1394 C C . THR A 1 175 ? -6.538 3.624 -5.430 1.00 93.44 175 THR A C 1
ATOM 1396 O O . THR A 1 175 ? -6.468 2.956 -4.398 1.00 93.44 175 THR A O 1
ATOM 1399 N N . LEU A 1 176 ? -5.516 4.343 -5.892 1.00 95.25 176 LEU A N 1
ATOM 1400 C CA . LEU A 1 176 ? -4.296 4.536 -5.106 1.00 95.25 176 LEU A CA 1
ATOM 1401 C C . LEU A 1 176 ? -4.538 5.661 -4.100 1.00 95.25 176 LEU A C 1
ATOM 1403 O O . LEU A 1 176 ? -5.103 6.697 -4.454 1.00 95.25 176 LEU A O 1
ATOM 1407 N N . VAL A 1 177 ? -4.140 5.455 -2.852 1.00 94.62 177 VAL A N 1
ATOM 1408 C CA . VAL A 1 177 ? -4.317 6.429 -1.776 1.00 94.62 177 VAL A CA 1
ATOM 1409 C C . VAL A 1 177 ? -2.946 6.831 -1.256 1.00 94.62 177 VAL A C 1
ATOM 1411 O O . VAL A 1 177 ? -2.237 6.001 -0.688 1.00 94.62 177 VAL A O 1
ATOM 1414 N N . ASP A 1 178 ? -2.587 8.093 -1.474 1.00 92.69 178 ASP A N 1
ATOM 1415 C CA . ASP A 1 178 ? -1.366 8.700 -0.950 1.00 92.69 178 ASP A CA 1
ATOM 1416 C C . ASP A 1 178 ? -1.661 9.422 0.361 1.00 92.69 178 ASP A C 1
ATOM 1418 O O . ASP A 1 178 ? -2.696 10.084 0.516 1.00 92.69 178 ASP A O 1
ATOM 1422 N N . ILE A 1 179 ? -0.731 9.306 1.298 1.00 90.12 179 ILE A N 1
ATOM 1423 C CA . ILE A 1 179 ? -0.816 9.925 2.615 1.00 90.12 179 ILE A CA 1
ATOM 1424 C C . ILE A 1 179 ? 0.505 10.595 2.971 1.00 90.12 179 ILE A C 1
ATOM 1426 O O . ILE A 1 179 ? 1.567 10.265 2.433 1.00 90.12 179 ILE A O 1
ATOM 1430 N N . ALA A 1 180 ? 0.436 11.543 3.907 1.00 87.12 180 ALA A N 1
ATOM 1431 C CA . ALA A 1 180 ? 1.626 12.169 4.462 1.00 87.12 180 ALA A CA 1
ATOM 1432 C C . ALA A 1 180 ? 2.626 11.105 4.937 1.00 87.12 180 ALA A C 1
ATOM 1434 O O . ALA A 1 180 ? 2.246 10.036 5.421 1.00 87.12 180 ALA A O 1
ATOM 1435 N N . GLY A 1 181 ? 3.919 11.399 4.782 1.00 85.38 181 GLY A N 1
ATOM 1436 C CA . GLY A 1 181 ? 4.945 10.566 5.396 1.00 85.38 181 GLY A CA 1
ATOM 1437 C C . GLY A 1 181 ? 4.762 10.529 6.909 1.00 85.38 181 GLY A C 1
ATOM 1438 O O . GLY A 1 181 ? 4.306 11.500 7.503 1.00 85.38 181 GLY A O 1
ATOM 1439 N N . PHE A 1 182 ? 5.127 9.414 7.526 1.00 88.00 182 PHE A N 1
ATOM 1440 C CA . PHE A 1 182 ? 5.221 9.332 8.979 1.00 88.00 182 PHE A CA 1
ATOM 1441 C C . PHE A 1 182 ? 6.691 9.427 9.395 1.00 88.00 182 PHE A C 1
ATOM 1443 O O . PHE A 1 182 ? 7.573 9.008 8.637 1.00 88.00 182 PHE A O 1
ATOM 1450 N N . PRO A 1 183 ? 6.988 10.000 10.569 1.00 87.69 183 PRO A N 1
ATOM 1451 C CA . PRO A 1 183 ? 8.333 9.935 11.117 1.00 87.69 183 PRO A CA 1
ATOM 1452 C C . PRO A 1 183 ? 8.677 8.491 11.502 1.00 87.69 183 PRO A C 1
ATOM 1454 O O . PRO A 1 183 ? 7.794 7.666 11.748 1.00 87.69 183 PRO A O 1
ATOM 1457 N N . GLU A 1 184 ? 9.973 8.198 11.561 1.00 89.56 184 GLU A N 1
ATOM 1458 C CA . GLU A 1 184 ? 10.481 6.907 12.020 1.00 89.56 184 GLU A CA 1
ATOM 1459 C C . GLU A 1 184 ? 10.421 6.832 13.553 1.00 89.56 184 GLU A C 1
ATOM 1461 O O . GLU A 1 184 ? 11.412 7.037 14.250 1.00 89.56 184 GLU A O 1
ATOM 1466 N N . GLU A 1 185 ? 9.225 6.592 14.089 1.00 87.69 185 GLU A N 1
ATOM 1467 C CA . GLU A 1 185 ? 8.979 6.437 15.525 1.00 87.69 185 GLU A CA 1
ATOM 1468 C C . GLU A 1 185 ? 7.975 5.313 15.799 1.00 87.69 185 GLU A C 1
ATOM 1470 O O . GLU A 1 185 ? 7.017 5.120 15.049 1.00 87.69 185 GLU A O 1
ATOM 1475 N N . GLU A 1 186 ? 8.173 4.595 16.906 1.00 85.94 186 GLU A N 1
ATOM 1476 C CA . GLU A 1 186 ? 7.214 3.602 17.389 1.00 85.94 186 GLU A CA 1
ATOM 1477 C C . GLU A 1 186 ? 6.259 4.325 18.335 1.00 85.94 186 GLU A C 1
ATOM 1479 O O . GLU A 1 186 ? 6.644 4.769 19.417 1.00 85.94 186 GLU A O 1
ATOM 1484 N N . SER A 1 187 ? 5.025 4.533 17.887 1.00 87.12 187 SER A N 1
ATOM 1485 C CA . SER A 1 187 ? 4.103 5.451 18.543 1.00 87.12 187 SER A CA 1
ATOM 1486 C C . SER A 1 187 ? 2.683 4.925 18.465 1.00 87.12 187 SER A C 1
ATOM 1488 O O . SER A 1 187 ? 2.114 4.791 17.381 1.00 87.12 187 SER A O 1
ATOM 1490 N N . ILE A 1 188 ? 2.084 4.687 19.634 1.00 88.38 188 ILE A N 1
ATOM 1491 C CA . ILE A 1 188 ? 0.677 4.274 19.768 1.00 88.38 188 ILE A CA 1
ATOM 1492 C C . ILE A 1 188 ? -0.244 5.287 19.067 1.00 88.38 188 ILE A C 1
ATOM 1494 O O . ILE A 1 188 ? -1.254 4.922 18.469 1.00 88.38 188 ILE A O 1
ATOM 1498 N N . ARG A 1 189 ? 0.140 6.570 19.080 1.00 89.75 189 ARG A N 1
ATOM 1499 C CA . ARG A 1 189 ? -0.536 7.643 18.343 1.00 89.75 189 ARG A CA 1
ATOM 1500 C C . ARG A 1 189 ? -0.567 7.367 16.840 1.00 89.75 189 ARG A C 1
ATOM 1502 O O . ARG A 1 189 ? -1.629 7.463 16.236 1.00 89.75 189 ARG A O 1
ATOM 1509 N N . HIS A 1 190 ? 0.574 7.043 16.232 1.00 89.81 190 HIS A N 1
ATOM 1510 C CA . HIS A 1 190 ? 0.634 6.752 14.798 1.00 89.81 190 HIS A CA 1
ATOM 1511 C C . HIS A 1 190 ? -0.083 5.457 14.449 1.00 89.81 190 HIS A C 1
ATOM 1513 O O . HIS A 1 190 ? -0.791 5.421 13.447 1.00 89.81 190 HIS A O 1
ATOM 1519 N N . GLU A 1 191 ? 0.034 4.435 15.296 1.00 92.56 191 GLU A N 1
ATOM 1520 C CA . GLU A 1 191 ? -0.713 3.191 15.130 1.00 92.56 191 GLU A CA 1
ATOM 1521 C C . GLU A 1 191 ? -2.230 3.444 15.092 1.00 92.56 191 GLU A C 1
ATOM 1523 O O . GLU A 1 191 ? -2.898 3.008 14.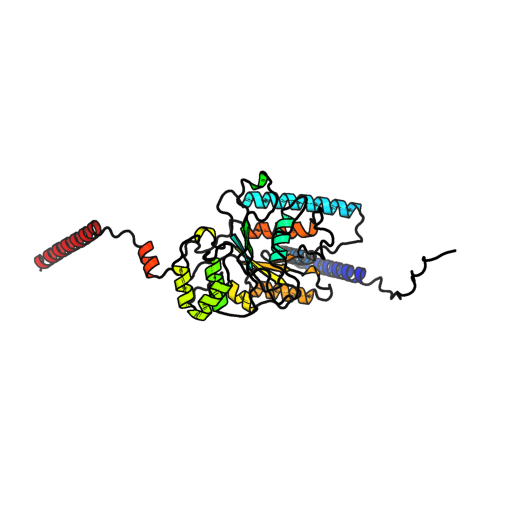154 1.00 92.56 191 GLU A O 1
ATOM 1528 N N . GLU A 1 192 ? -2.785 4.204 16.044 1.00 91.75 192 GLU A N 1
ATOM 1529 C CA . GLU A 1 192 ? -4.232 4.457 16.077 1.00 91.75 192 GLU A CA 1
ATOM 1530 C C . GLU A 1 192 ? -4.690 5.383 14.936 1.00 91.75 192 GLU A C 1
ATOM 1532 O O . GLU A 1 192 ? -5.762 5.171 14.372 1.00 91.75 192 GLU A O 1
ATOM 1537 N N . ILE A 1 193 ? -3.880 6.365 14.522 1.00 92.12 193 ILE A N 1
ATOM 1538 C CA . ILE A 1 193 ? -4.190 7.210 13.352 1.00 92.12 193 ILE A CA 1
ATOM 1539 C C . ILE A 1 193 ? -4.209 6.380 12.065 1.00 92.12 193 ILE A C 1
ATOM 1541 O O . ILE A 1 193 ? -5.140 6.506 11.266 1.00 92.12 193 ILE A O 1
ATOM 1545 N N . LEU A 1 194 ? -3.221 5.501 11.874 1.00 94.06 194 LEU A N 1
ATOM 1546 C CA . LEU A 1 194 ? -3.200 4.561 10.753 1.00 94.06 194 LEU A CA 1
ATOM 1547 C C . LEU A 1 194 ? -4.412 3.633 10.800 1.00 94.06 194 LEU A C 1
ATOM 1549 O O . LEU A 1 194 ? -5.029 3.386 9.769 1.00 94.06 194 LEU A O 1
ATOM 1553 N N . ARG A 1 195 ? -4.815 3.177 11.989 1.00 93.44 195 ARG A N 1
ATOM 1554 C CA . ARG A 1 195 ? -6.011 2.353 12.165 1.00 93.44 195 ARG A CA 1
ATOM 1555 C C . ARG A 1 195 ? -7.281 3.101 11.754 1.00 93.44 195 ARG A C 1
ATOM 1557 O O . ARG A 1 195 ? -8.026 2.601 10.918 1.00 93.44 195 ARG A O 1
ATOM 1564 N N . ILE A 1 196 ? -7.505 4.315 12.255 1.00 92.38 196 ILE A N 1
ATOM 1565 C CA . ILE A 1 196 ? -8.620 5.192 11.844 1.00 92.38 196 ILE A CA 1
ATOM 1566 C C . ILE A 1 196 ? -8.658 5.321 10.316 1.00 92.38 196 ILE A C 1
ATOM 1568 O O . ILE A 1 196 ? -9.697 5.108 9.684 1.00 92.38 196 ILE A O 1
ATOM 1572 N N . PHE A 1 197 ? -7.503 5.601 9.715 1.00 93.50 197 PHE A N 1
ATOM 1573 C CA . PHE A 1 197 ? -7.354 5.721 8.273 1.00 93.50 197 PHE A CA 1
ATOM 1574 C C . PHE A 1 197 ? -7.698 4.415 7.531 1.00 93.50 197 PHE A C 1
ATOM 1576 O O . PHE A 1 197 ? -8.500 4.427 6.596 1.00 93.50 197 PHE A O 1
ATOM 1583 N N . PHE A 1 198 ? -7.169 3.271 7.972 1.00 95.12 198 PHE A N 1
ATOM 1584 C CA . PHE A 1 198 ? -7.406 1.960 7.359 1.00 95.12 198 PHE A CA 1
ATOM 1585 C C . PHE A 1 198 ? -8.869 1.519 7.415 1.00 95.12 198 PHE A C 1
ATOM 1587 O O . PHE A 1 198 ? -9.348 0.856 6.491 1.00 95.12 198 PHE A O 1
ATOM 1594 N N . PHE A 1 199 ? -9.594 1.932 8.452 1.00 93.38 199 PHE A N 1
ATOM 1595 C CA . PHE A 1 199 ? -11.034 1.723 8.582 1.00 93.38 199 PHE A CA 1
ATOM 1596 C C . PHE A 1 199 ? -11.884 2.719 7.770 1.00 93.38 199 PHE A C 1
ATOM 1598 O O . PHE A 1 199 ? -13.111 2.687 7.854 1.00 93.38 199 PHE A O 1
ATOM 1605 N N . GLY A 1 200 ? -11.261 3.579 6.959 1.00 92.12 200 GLY A N 1
ATOM 1606 C CA . GLY A 1 200 ? -11.962 4.477 6.043 1.00 92.12 200 GLY A CA 1
ATOM 1607 C C . GLY A 1 200 ? -12.576 5.704 6.712 1.00 92.12 200 GLY A C 1
ATOM 1608 O O . GLY A 1 200 ? -13.458 6.329 6.131 1.00 92.12 200 GLY A O 1
ATOM 1609 N N . LYS A 1 201 ? -12.123 6.059 7.918 1.00 91.25 201 LYS A N 1
ATOM 1610 C CA . LYS A 1 201 ? -12.628 7.224 8.664 1.00 91.25 201 LYS A CA 1
ATOM 1611 C C . LYS A 1 201 ? -12.067 8.558 8.193 1.00 91.25 201 LYS A C 1
ATOM 1613 O O . LYS A 1 201 ? -12.537 9.594 8.642 1.00 91.25 201 LYS A O 1
ATOM 1618 N N . LEU A 1 202 ? -11.071 8.518 7.311 1.00 89.44 202 LEU A N 1
ATOM 1619 C CA . LEU A 1 202 ? -10.475 9.692 6.691 1.00 89.44 202 LEU A CA 1
ATOM 1620 C C . LEU A 1 202 ? -10.635 9.602 5.167 1.00 89.44 202 LEU A C 1
ATOM 1622 O O . LEU A 1 202 ? -10.057 8.741 4.489 1.00 89.44 202 LEU A O 1
ATOM 1626 N N . GLY A 1 203 ? -11.478 10.485 4.646 1.00 86.06 203 GLY A N 1
ATOM 1627 C CA . GLY A 1 203 ? -11.820 10.694 3.250 1.00 86.06 203 GLY A CA 1
ATOM 1628 C C . GLY A 1 203 ? -10.795 11.525 2.483 1.00 86.06 203 GLY A C 1
ATOM 1629 O O . GLY A 1 203 ? -9.654 11.703 2.903 1.00 86.06 203 GLY A O 1
ATOM 1630 N N . HIS A 1 204 ? -11.131 11.867 1.238 1.00 86.19 204 HIS A N 1
ATOM 1631 C CA . HIS A 1 204 ? -10.227 12.616 0.365 1.00 86.19 204 HIS A CA 1
ATOM 1632 C C . HIS A 1 204 ? -10.195 14.080 0.797 1.00 86.19 204 HIS A C 1
ATOM 1634 O O . HIS A 1 204 ? -11.251 14.669 0.991 1.00 86.19 204 HIS A O 1
ATOM 1640 N N . GLY A 1 205 ? -8.997 14.654 0.910 1.00 85.00 205 GLY A N 1
ATOM 1641 C CA . GLY A 1 205 ? -8.810 16.017 1.404 1.00 85.00 205 GLY A CA 1
ATOM 1642 C C . GLY A 1 205 ? -8.769 16.123 2.930 1.00 85.00 205 GLY A C 1
ATOM 1643 O O . GLY A 1 205 ? -8.439 17.190 3.438 1.00 85.00 205 GLY A O 1
ATOM 1644 N N . ASP A 1 206 ? -9.024 15.033 3.659 1.00 87.38 206 ASP A N 1
ATOM 1645 C CA . ASP A 1 206 ? -8.930 15.038 5.117 1.00 87.38 206 ASP A CA 1
ATOM 1646 C C . ASP A 1 206 ? -7.477 15.213 5.569 1.00 87.38 206 ASP A C 1
ATOM 1648 O O . ASP A 1 206 ? -6.530 14.700 4.956 1.00 87.38 206 ASP A O 1
ATOM 1652 N N . SER A 1 207 ? -7.309 15.955 6.662 1.00 84.94 207 SER A N 1
ATOM 1653 C CA . SER A 1 207 ? -6.012 16.289 7.241 1.00 84.94 207 SER A CA 1
ATOM 1654 C C . SER A 1 207 ? -5.608 15.264 8.295 1.00 84.94 207 SER A C 1
ATOM 1656 O O . SER A 1 207 ? -6.279 15.104 9.316 1.00 84.94 207 SER A O 1
ATOM 1658 N N . LEU A 1 208 ? -4.454 14.619 8.106 1.00 83.94 208 LEU A N 1
ATOM 1659 C CA . LEU A 1 208 ? -3.861 13.783 9.157 1.00 83.94 208 LEU A CA 1
ATOM 1660 C C . LEU A 1 208 ? -3.450 14.621 10.376 1.00 83.94 208 LEU A C 1
ATOM 1662 O O . LEU A 1 208 ? -3.498 14.129 11.504 1.00 83.94 208 LEU A O 1
ATOM 1666 N N . ASN A 1 209 ? -3.123 15.902 10.169 1.00 82.75 209 ASN A N 1
ATOM 1667 C CA . ASN A 1 209 ? -2.794 16.822 11.254 1.00 82.75 209 ASN A CA 1
ATOM 1668 C C . ASN A 1 209 ? -3.995 17.088 12.162 1.00 82.75 209 ASN A C 1
ATOM 1670 O O . ASN A 1 209 ? -3.814 17.200 13.364 1.00 82.75 209 ASN A O 1
ATOM 1674 N N . GLU A 1 210 ? -5.223 17.095 11.641 1.00 84.88 210 GLU A N 1
ATOM 1675 C CA . GLU A 1 210 ? -6.411 17.260 12.487 1.00 84.88 210 GLU A CA 1
ATOM 1676 C C . GLU A 1 210 ? -6.616 16.048 13.415 1.00 84.88 210 GLU A C 1
ATOM 1678 O O . GLU A 1 210 ? -7.024 16.183 14.573 1.00 84.88 210 GLU A O 1
ATOM 1683 N N . ALA A 1 211 ? -6.300 14.839 12.935 1.00 85.19 211 ALA A N 1
ATOM 1684 C CA . ALA A 1 211 ? -6.281 13.647 13.778 1.00 85.19 211 ALA A CA 1
ATOM 1685 C C . ALA A 1 211 ? -5.167 13.727 14.838 1.00 85.19 211 ALA A C 1
ATOM 1687 O O . ALA A 1 211 ? -5.413 13.413 16.004 1.00 85.19 211 ALA A O 1
ATOM 1688 N N . LEU A 1 212 ? -3.976 14.208 14.462 1.00 84.88 212 LEU A N 1
ATOM 1689 C CA . LEU A 1 212 ? -2.870 14.445 15.395 1.00 84.88 212 LEU A CA 1
ATOM 1690 C C . LEU A 1 212 ? -3.238 15.486 16.464 1.00 84.88 212 LEU A C 1
ATOM 1692 O O . LEU A 1 212 ? -3.044 15.235 17.649 1.00 84.88 212 LEU A O 1
ATOM 1696 N N . GLU A 1 213 ? -3.818 16.619 16.081 1.00 85.69 213 GLU A N 1
ATOM 1697 C CA . GLU A 1 213 ? -4.276 17.666 16.999 1.00 85.69 213 GLU A CA 1
ATOM 1698 C C . GLU A 1 213 ? -5.361 17.145 17.946 1.00 85.69 213 GLU A C 1
ATOM 1700 O O . GLU A 1 213 ? -5.291 17.356 19.157 1.00 85.69 213 GLU A O 1
ATOM 1705 N N . SER A 1 214 ? -6.329 16.384 17.426 1.00 84.88 214 SER A N 1
ATOM 1706 C CA . SER A 1 214 ? -7.359 15.755 18.255 1.00 84.88 214 SER A CA 1
ATOM 1707 C C . SER A 1 214 ? -6.760 14.800 19.289 1.00 84.88 214 SER A C 1
ATOM 1709 O O . SER A 1 214 ? -7.251 14.748 20.418 1.00 84.88 214 SER A O 1
ATOM 1711 N N . TYR A 1 215 ? -5.707 14.062 18.927 1.00 87.19 215 TYR A N 1
ATOM 1712 C CA . TYR A 1 215 ? -4.967 13.226 19.869 1.00 87.19 215 TYR A CA 1
ATOM 1713 C C . TYR A 1 215 ? -4.260 14.074 20.933 1.00 87.19 215 TYR A C 1
ATOM 1715 O O . TYR A 1 215 ? -4.335 13.749 22.114 1.00 87.19 215 TYR A O 1
ATOM 1723 N N . MET A 1 216 ? -3.612 15.178 20.547 1.00 86.44 216 MET A N 1
ATOM 1724 C CA . MET A 1 216 ? -2.912 16.058 21.492 1.00 86.44 216 MET A CA 1
ATOM 1725 C C . MET A 1 216 ? -3.857 16.677 22.528 1.00 86.44 216 MET A C 1
ATOM 1727 O O . MET A 1 216 ? -3.476 16.837 23.683 1.00 86.44 216 MET A O 1
ATOM 1731 N N . VAL A 1 217 ? -5.090 17.005 22.131 1.00 88.88 217 VAL A N 1
ATOM 1732 C CA . VAL A 1 217 ? -6.075 17.645 23.017 1.00 88.88 217 VAL A CA 1
ATOM 1733 C C . VAL A 1 217 ? -6.827 16.634 23.884 1.00 88.88 217 VAL A C 1
ATOM 1735 O O . VAL A 1 217 ? -7.091 16.908 25.051 1.00 88.88 217 VAL A O 1
ATOM 1738 N N . ARG A 1 218 ? -7.221 15.482 23.324 1.00 87.38 218 ARG A N 1
ATOM 1739 C CA . ARG A 1 218 ? -8.170 14.555 23.976 1.00 87.38 218 ARG A CA 1
ATOM 1740 C C . ARG A 1 218 ? -7.591 13.175 24.288 1.00 87.38 218 ARG A C 1
ATOM 1742 O O . ARG A 1 218 ? -8.302 12.312 24.803 1.00 87.38 218 ARG A O 1
ATOM 1749 N N . GLY A 1 219 ? -6.324 12.947 23.956 1.00 88.69 219 GLY A N 1
ATOM 1750 C CA . GLY A 1 219 ? -5.684 11.643 24.051 1.00 88.69 219 GLY A CA 1
ATOM 1751 C C . GLY A 1 219 ? -6.299 10.603 23.110 1.00 88.69 219 GLY A C 1
ATOM 1752 O O . GLY A 1 219 ? -7.110 10.900 22.229 1.00 88.69 219 GLY A O 1
ATOM 1753 N N . ILE A 1 220 ? -5.907 9.346 23.317 1.00 87.62 220 ILE A N 1
ATOM 1754 C CA . ILE A 1 220 ? -6.328 8.222 22.473 1.00 87.62 220 ILE A CA 1
ATOM 1755 C C . ILE A 1 220 ? -7.835 7.938 22.559 1.00 87.62 220 ILE A C 1
ATOM 1757 O O . ILE A 1 220 ? -8.464 7.645 21.546 1.00 87.62 220 ILE A O 1
ATOM 1761 N N . GLU A 1 221 ? -8.436 8.062 23.744 1.00 85.62 221 GLU A N 1
ATOM 1762 C CA . GLU A 1 221 ? -9.857 7.753 23.936 1.00 85.62 221 GLU A CA 1
ATOM 1763 C C . GLU A 1 221 ? -10.759 8.807 23.289 1.00 85.62 221 GLU A C 1
ATOM 1765 O O . GLU A 1 221 ? -11.709 8.451 22.593 1.00 85.62 221 GLU A O 1
ATOM 1770 N N . GLY A 1 222 ? -10.414 10.094 23.391 1.00 85.56 222 GLY A N 1
ATOM 1771 C CA . GLY A 1 222 ? -11.154 11.135 22.680 1.00 85.56 222 GLY A CA 1
ATOM 1772 C C . GLY A 1 222 ? -10.983 11.071 21.160 1.00 85.56 222 GLY A C 1
ATOM 1773 O O . GLY A 1 222 ? -11.909 11.417 20.424 1.00 85.56 222 GLY A O 1
ATOM 1774 N N . LEU A 1 223 ? -9.832 10.587 20.675 1.00 87.12 223 LEU A N 1
ATOM 1775 C CA . LEU A 1 223 ? -9.626 10.299 19.255 1.00 87.12 223 LEU A CA 1
ATOM 1776 C C . LEU A 1 223 ? -10.544 9.157 18.784 1.00 87.12 223 LEU A C 1
ATOM 1778 O O . LEU A 1 223 ? -11.244 9.297 17.778 1.00 87.12 223 LEU A O 1
ATOM 1782 N N . LYS A 1 224 ? -10.588 8.047 19.531 1.00 87.19 224 LYS A N 1
ATOM 1783 C CA . LYS A 1 224 ? -11.491 6.917 19.262 1.00 87.19 224 LYS A CA 1
ATOM 1784 C C . LYS A 1 224 ? -12.945 7.352 19.250 1.00 87.19 224 LYS A C 1
ATOM 1786 O O . LYS A 1 224 ? -13.659 7.012 18.312 1.00 87.19 224 LYS A O 1
ATOM 1791 N N . GLU A 1 225 ? -13.371 8.127 20.242 1.00 84.81 225 GLU A N 1
ATOM 1792 C CA . GLU A 1 225 ? -14.737 8.632 20.321 1.00 84.81 225 GLU A CA 1
ATOM 1793 C C . GLU A 1 225 ? -15.096 9.472 19.087 1.00 84.81 225 GLU A C 1
ATOM 1795 O O . GLU A 1 225 ? -16.071 9.143 18.407 1.00 84.81 225 GLU A O 1
ATOM 1800 N N . LYS A 1 226 ? -14.265 10.465 18.729 1.00 86.56 226 LYS A N 1
ATOM 1801 C CA . LYS A 1 226 ? -14.479 11.337 17.558 1.00 86.56 226 LYS A CA 1
ATOM 1802 C C . LYS A 1 226 ? -14.731 10.530 16.281 1.00 86.56 226 LYS A C 1
ATOM 1804 O O . LYS A 1 226 ? -15.721 10.764 15.593 1.00 86.56 226 LYS A O 1
ATOM 1809 N N . TYR A 1 227 ? -13.873 9.554 15.986 1.00 87.56 227 TYR A N 1
ATOM 1810 C CA . TYR A 1 227 ? -13.959 8.784 14.740 1.00 87.56 227 TYR A CA 1
ATOM 1811 C C . TYR A 1 227 ? -14.877 7.552 14.825 1.00 87.56 227 TYR A C 1
ATOM 1813 O O . TYR A 1 227 ? -15.233 6.978 13.798 1.00 87.56 227 TYR A O 1
ATOM 1821 N N . SER A 1 228 ? -15.325 7.146 16.017 1.00 84.56 228 SER A N 1
ATOM 1822 C CA . SER A 1 228 ? -16.333 6.082 16.176 1.00 84.56 228 SER A CA 1
ATOM 1823 C C . SER A 1 228 ? -17.738 6.527 15.757 1.00 84.56 228 SER A C 1
ATOM 1825 O O . SER A 1 228 ? -18.528 5.716 15.275 1.00 84.56 228 SER A O 1
ATOM 1827 N N . GLN A 1 229 ? -18.047 7.816 15.919 1.00 73.44 229 GLN A N 1
ATOM 1828 C CA . GLN A 1 229 ? -19.388 8.360 15.697 1.00 73.44 229 GLN A CA 1
ATOM 1829 C C . GLN A 1 229 ? -19.673 8.644 14.218 1.00 73.44 229 GLN A C 1
ATOM 1831 O O . GLN A 1 229 ? -20.822 8.543 13.782 1.00 73.44 229 GLN A O 1
ATOM 1836 N N . ASP A 1 230 ? -18.639 8.957 13.432 1.00 67.69 230 ASP A N 1
ATOM 1837 C CA . ASP A 1 230 ? -18.806 9.280 12.020 1.00 67.69 230 ASP A CA 1
ATOM 1838 C C . ASP A 1 230 ? -18.874 8.017 11.155 1.00 67.69 230 ASP A C 1
ATOM 1840 O O . ASP A 1 230 ? -17.862 7.403 10.818 1.00 67.69 230 ASP A O 1
ATOM 1844 N N . LYS A 1 231 ? -20.095 7.605 10.808 1.00 64.50 231 LYS A N 1
ATOM 1845 C CA . LYS A 1 231 ? -20.338 6.478 9.895 1.00 64.50 231 LYS A CA 1
ATOM 1846 C C . LYS A 1 231 ? -20.246 6.865 8.422 1.00 64.50 231 LYS A C 1
ATOM 1848 O O . LYS A 1 231 ? -20.403 5.996 7.559 1.00 64.50 231 LYS A O 1
ATOM 1853 N N . LYS A 1 232 ? -20.070 8.149 8.090 1.00 57.75 232 LYS A N 1
ATOM 1854 C CA . LYS A 1 232 ? -20.062 8.566 6.690 1.00 57.75 232 LYS A CA 1
ATOM 1855 C C . LYS A 1 232 ? -18.820 7.986 6.017 1.00 57.75 232 LYS A C 1
ATOM 1857 O O . LYS A 1 232 ? -17.696 8.186 6.454 1.00 57.75 232 LYS A O 1
ATOM 1862 N N . ASN A 1 233 ? -19.051 7.279 4.915 1.00 64.50 233 ASN A N 1
ATOM 1863 C CA . ASN A 1 233 ? -18.032 6.802 3.980 1.00 64.50 233 ASN A CA 1
ATOM 1864 C C . ASN A 1 233 ? -17.124 5.638 4.428 1.00 64.50 233 ASN A C 1
ATOM 1866 O O . ASN A 1 233 ? -16.247 5.265 3.649 1.00 64.50 233 ASN A O 1
ATOM 1870 N N . GLU A 1 234 ? -17.352 5.002 5.586 1.00 69.56 234 GLU A N 1
ATOM 1871 C CA . GLU A 1 234 ? -16.525 3.866 6.048 1.00 69.56 234 GLU A CA 1
ATOM 1872 C C . GLU A 1 234 ? -16.365 2.777 4.976 1.00 69.56 234 GLU A C 1
ATOM 1874 O O . GLU A 1 234 ? -15.259 2.355 4.651 1.00 69.56 234 GLU A O 1
ATOM 1879 N N . THR A 1 235 ? -17.467 2.344 4.365 1.00 74.75 235 THR A N 1
ATOM 1880 C CA . THR A 1 235 ? -17.456 1.278 3.350 1.00 74.75 235 THR A CA 1
ATOM 1881 C C . THR A 1 235 ? -16.818 1.703 2.028 1.00 74.75 235 THR A C 1
ATOM 1883 O O . THR A 1 235 ? -16.377 0.854 1.256 1.00 74.75 235 THR A O 1
ATOM 1886 N N . VAL A 1 236 ? -16.759 3.008 1.758 1.00 85.25 236 VAL A N 1
ATOM 1887 C CA . VAL A 1 236 ? -16.215 3.568 0.515 1.00 85.25 236 VAL A CA 1
ATOM 1888 C C . VAL A 1 236 ? -14.705 3.754 0.622 1.00 85.25 236 VAL A C 1
ATOM 1890 O O . VAL A 1 236 ? -13.989 3.533 -0.354 1.00 85.25 236 VAL A O 1
ATOM 1893 N N . TYR A 1 237 ? -14.218 4.146 1.799 1.00 91.56 237 TYR A N 1
ATOM 1894 C CA . TYR A 1 237 ? -12.834 4.563 2.012 1.00 91.56 237 TYR A CA 1
ATOM 1895 C C . TYR A 1 237 ? -11.962 3.552 2.751 1.00 91.56 237 TYR A C 1
ATOM 1897 O O . TYR A 1 237 ? -10.752 3.778 2.822 1.00 91.56 237 TYR A O 1
ATOM 1905 N N . LYS A 1 238 ? -12.535 2.452 3.259 1.00 94.12 238 LYS A N 1
ATOM 1906 C CA . LYS A 1 238 ? -11.787 1.331 3.845 1.00 94.12 238 LYS A CA 1
ATOM 1907 C C . LYS A 1 238 ? -10.644 0.897 2.936 1.00 94.12 238 LYS A C 1
ATOM 1909 O O . LYS A 1 238 ? -10.832 0.729 1.731 1.00 94.12 238 LYS A O 1
ATOM 1914 N N . ILE A 1 239 ? -9.468 0.723 3.527 1.00 96.62 239 ILE A N 1
ATOM 1915 C CA . ILE A 1 239 ? -8.258 0.315 2.814 1.00 96.62 239 ILE A CA 1
ATOM 1916 C C . ILE A 1 239 ? -8.251 -1.202 2.660 1.00 96.62 239 ILE A C 1
ATOM 1918 O O . ILE A 1 239 ? -8.382 -1.930 3.643 1.00 96.62 239 ILE A O 1
ATOM 1922 N N . ASP A 1 240 ? -8.075 -1.667 1.427 1.00 96.75 240 ASP A N 1
ATOM 1923 C CA . ASP A 1 240 ? -8.113 -3.082 1.053 1.00 96.75 240 ASP A CA 1
ATOM 1924 C C . ASP A 1 240 ? -6.710 -3.694 0.947 1.00 96.75 240 ASP A C 1
ATOM 1926 O O . ASP A 1 240 ? -6.538 -4.907 1.086 1.00 96.75 240 ASP A O 1
ATOM 1930 N N . ARG A 1 241 ? -5.702 -2.860 0.669 1.00 97.44 241 ARG A N 1
ATOM 1931 C CA . ARG A 1 241 ? -4.299 -3.248 0.481 1.00 97.44 241 ARG A CA 1
ATOM 1932 C C . ARG A 1 241 ? -3.376 -2.162 1.003 1.00 97.44 241 ARG A C 1
ATOM 1934 O O . ARG A 1 241 ? -3.687 -0.978 0.876 1.00 97.44 241 ARG A O 1
ATOM 1941 N N . ILE A 1 242 ? -2.216 -2.565 1.503 1.00 98.44 242 ILE A N 1
ATOM 1942 C CA . ILE A 1 242 ? -1.155 -1.643 1.907 1.00 98.44 242 ILE A CA 1
ATOM 1943 C C . ILE A 1 242 ? 0.106 -1.962 1.113 1.00 98.44 242 ILE A C 1
ATOM 1945 O O . ILE A 1 242 ? 0.557 -3.104 1.086 1.00 98.44 242 ILE A O 1
ATOM 1949 N N . ILE A 1 243 ? 0.687 -0.939 0.499 1.00 98.44 243 ILE A N 1
ATOM 1950 C CA . ILE A 1 243 ? 2.032 -0.961 -0.059 1.00 98.44 243 ILE A CA 1
ATOM 1951 C C . ILE A 1 243 ? 2.904 -0.099 0.852 1.00 98.44 243 ILE A C 1
ATOM 1953 O O . ILE A 1 243 ? 2.714 1.116 0.933 1.00 98.44 243 ILE A O 1
ATOM 1957 N N . PHE A 1 244 ? 3.850 -0.726 1.542 1.00 98.06 244 PHE A N 1
ATOM 1958 C CA . PHE A 1 244 ? 4.867 -0.023 2.309 1.00 98.06 244 PHE A CA 1
ATOM 1959 C C . PHE A 1 244 ? 6.053 0.303 1.403 1.00 98.06 244 PHE A C 1
ATOM 1961 O O . PHE A 1 244 ? 6.670 -0.600 0.840 1.00 98.06 244 PHE A O 1
ATOM 1968 N N . VAL A 1 245 ? 6.386 1.584 1.287 1.00 96.38 245 VAL A N 1
ATOM 1969 C CA . VAL A 1 245 ? 7.486 2.091 0.467 1.00 96.38 245 VAL A CA 1
ATOM 1970 C C . VAL A 1 245 ? 8.620 2.558 1.373 1.00 96.38 245 VAL A C 1
ATOM 1972 O O . VAL A 1 245 ? 8.409 3.352 2.291 1.00 96.38 245 VAL A O 1
ATOM 1975 N N . ALA A 1 246 ? 9.830 2.084 1.096 1.00 94.06 246 ALA A N 1
ATOM 1976 C CA . ALA A 1 246 ? 11.063 2.547 1.721 1.00 94.06 246 ALA A CA 1
ATOM 1977 C C . ALA A 1 246 ? 12.133 2.816 0.657 1.00 94.06 246 ALA A C 1
ATOM 1979 O O . ALA A 1 246 ? 12.112 2.224 -0.419 1.00 94.06 246 ALA A O 1
ATOM 1980 N N . SER A 1 247 ? 13.090 3.689 0.969 1.00 90.38 247 SER A N 1
ATOM 1981 C CA . SER A 1 247 ? 14.223 3.969 0.085 1.00 90.38 247 SER A CA 1
ATOM 1982 C C . SER A 1 247 ? 15.392 3.039 0.393 1.00 90.38 247 SER A C 1
ATOM 1984 O O . SER A 1 247 ? 15.823 2.921 1.543 1.00 90.38 247 SER A O 1
ATOM 1986 N N . ALA A 1 248 ? 15.957 2.411 -0.635 1.00 86.94 248 ALA A N 1
ATOM 1987 C CA . ALA A 1 248 ? 17.159 1.600 -0.514 1.00 86.94 248 ALA A CA 1
ATOM 1988 C C . ALA A 1 248 ? 18.397 2.448 -0.164 1.00 86.94 248 ALA A C 1
ATOM 1990 O O . ALA A 1 248 ? 19.337 1.911 0.412 1.00 86.94 248 ALA A O 1
ATOM 1991 N N . GLY A 1 249 ? 18.374 3.767 -0.380 1.00 83.12 249 GLY A N 1
ATOM 1992 C CA . GLY A 1 249 ? 19.427 4.690 0.068 1.00 83.12 249 GLY A CA 1
ATOM 1993 C C . GLY A 1 249 ? 19.333 5.112 1.544 1.00 83.12 249 GLY A C 1
ATOM 1994 O O . GLY A 1 249 ? 20.251 5.735 2.064 1.00 83.12 249 GLY A O 1
ATOM 1995 N N . GLN A 1 250 ? 18.249 4.778 2.257 1.00 86.12 250 GLN A N 1
ATOM 1996 C CA . GLN A 1 250 ? 18.017 5.205 3.649 1.00 86.12 250 GLN A CA 1
ATOM 1997 C C . GLN A 1 250 ? 17.911 4.013 4.607 1.00 86.12 250 GLN A C 1
ATOM 1999 O O . GLN A 1 250 ? 17.579 2.913 4.164 1.00 86.12 250 GLN A O 1
ATOM 2004 N N . PRO A 1 251 ? 18.183 4.167 5.915 1.00 90.50 251 PRO A N 1
ATOM 2005 C CA . PRO A 1 251 ? 17.931 3.107 6.890 1.00 90.50 251 PRO A CA 1
ATOM 2006 C C . PRO A 1 251 ? 16.492 2.585 6.806 1.00 90.50 251 PRO A C 1
ATOM 2008 O O . PRO A 1 251 ? 15.563 3.340 6.523 1.00 90.50 251 PRO A O 1
ATOM 2011 N N . ILE A 1 252 ? 16.307 1.285 7.046 1.00 93.38 252 ILE A N 1
ATOM 2012 C CA . ILE A 1 252 ? 14.965 0.693 7.054 1.00 93.38 252 ILE A CA 1
ATOM 2013 C C . ILE A 1 252 ? 14.171 1.303 8.216 1.00 93.38 252 ILE A C 1
ATOM 2015 O O . ILE A 1 252 ? 14.665 1.259 9.344 1.00 93.38 252 ILE A O 1
ATOM 2019 N N . PRO A 1 253 ? 12.958 1.821 7.966 1.00 94.94 253 PRO A N 1
ATOM 2020 C CA . PRO A 1 253 ? 12.136 2.438 8.997 1.00 94.94 253 PRO A CA 1
ATOM 2021 C C . PRO A 1 253 ? 11.393 1.378 9.830 1.00 94.94 253 PRO A C 1
ATOM 2023 O O . PRO A 1 253 ? 10.199 1.140 9.653 1.00 94.94 253 PRO A O 1
ATOM 2026 N N . GLU A 1 254 ? 12.122 0.652 10.678 1.00 95.88 254 GLU A N 1
ATOM 2027 C CA . GLU A 1 254 ? 11.605 -0.496 11.436 1.00 95.88 254 GLU A CA 1
ATOM 2028 C C . GLU A 1 254 ? 10.475 -0.129 12.396 1.00 95.88 254 GLU A C 1
ATOM 2030 O O . GLU A 1 254 ? 9.503 -0.874 12.519 1.00 95.88 254 GLU A O 1
ATOM 2035 N N . ASN A 1 255 ? 10.581 1.014 13.064 1.00 95.19 255 ASN A N 1
ATOM 2036 C CA . ASN A 1 255 ? 9.593 1.462 14.031 1.00 95.19 255 ASN A CA 1
ATOM 2037 C C . ASN A 1 255 ? 8.289 1.859 13.338 1.00 95.19 255 ASN A C 1
ATOM 2039 O O . ASN A 1 255 ? 7.211 1.457 13.781 1.00 95.19 255 ASN A O 1
ATOM 2043 N N . LEU A 1 256 ? 8.373 2.553 12.198 1.00 95.62 256 LEU A N 1
ATOM 2044 C CA . LEU A 1 256 ? 7.189 2.823 11.391 1.00 95.62 256 LEU A CA 1
ATOM 2045 C C . LEU A 1 256 ? 6.594 1.533 10.808 1.00 95.62 256 LEU A C 1
ATOM 2047 O O . LEU A 1 256 ? 5.370 1.387 10.783 1.00 95.62 256 LEU A O 1
ATOM 2051 N N . ILE A 1 257 ? 7.429 0.584 10.365 1.00 96.75 257 ILE A N 1
ATOM 2052 C CA . ILE A 1 257 ? 6.955 -0.725 9.892 1.00 96.75 257 ILE A CA 1
ATOM 2053 C C . ILE A 1 257 ? 6.153 -1.425 10.990 1.00 96.75 257 ILE A C 1
ATOM 2055 O O . ILE A 1 257 ? 5.048 -1.886 10.711 1.00 96.75 257 ILE A O 1
ATOM 2059 N N . LYS A 1 258 ? 6.642 -1.451 12.237 1.00 95.12 258 LYS A N 1
ATOM 2060 C CA . LYS A 1 258 ? 5.888 -2.018 13.367 1.00 95.12 258 LYS A CA 1
ATOM 2061 C C . LYS A 1 258 ? 4.532 -1.339 13.545 1.00 95.12 258 LYS A C 1
ATOM 2063 O O . LYS A 1 258 ? 3.534 -2.044 13.650 1.00 95.12 258 LYS A O 1
ATOM 2068 N N . CYS A 1 259 ? 4.468 -0.005 13.521 1.00 94.50 259 CYS A N 1
ATOM 2069 C CA . CYS A 1 259 ? 3.197 0.720 13.630 1.00 94.50 259 CYS A CA 1
ATOM 2070 C C . CYS A 1 259 ? 2.220 0.349 12.507 1.00 94.50 259 CYS A C 1
ATOM 2072 O O . CYS A 1 259 ? 1.046 0.093 12.771 1.00 94.50 259 CYS A O 1
ATOM 2074 N N . VAL A 1 260 ? 2.693 0.281 11.257 1.00 96.44 260 VAL A N 1
ATOM 2075 C CA . VAL A 1 260 ? 1.859 -0.120 10.114 1.00 96.44 260 VAL A CA 1
ATOM 2076 C C . VAL A 1 260 ? 1.385 -1.562 10.264 1.00 96.44 260 VAL A C 1
ATOM 2078 O O . VAL A 1 260 ? 0.198 -1.824 10.084 1.00 96.44 260 VAL A O 1
ATOM 2081 N N . VAL A 1 261 ? 2.278 -2.489 10.620 1.00 96.00 261 VAL A N 1
ATOM 2082 C CA . VAL A 1 261 ? 1.948 -3.908 10.805 1.00 96.00 261 VAL A CA 1
ATOM 2083 C C . VAL A 1 261 ? 0.954 -4.090 11.950 1.00 96.00 261 VAL A C 1
ATOM 2085 O O . VAL A 1 261 ? -0.036 -4.783 11.761 1.00 96.00 261 VAL A O 1
ATOM 2088 N N . ASN A 1 262 ? 1.134 -3.434 13.097 1.00 93.69 262 ASN A N 1
ATOM 2089 C CA . ASN A 1 262 ? 0.200 -3.535 14.225 1.00 93.69 262 ASN A CA 1
ATOM 2090 C C . ASN A 1 262 ? -1.180 -2.937 13.903 1.00 93.69 262 ASN A C 1
ATOM 2092 O O . ASN A 1 262 ? -2.212 -3.484 14.297 1.00 93.69 262 ASN A O 1
ATOM 2096 N N . ALA A 1 263 ? -1.221 -1.826 13.161 1.00 94.12 263 ALA A N 1
ATOM 2097 C CA . ALA A 1 263 ? -2.475 -1.215 12.729 1.00 94.12 263 ALA A CA 1
ATOM 2098 C C . ALA A 1 263 ? -3.206 -2.063 11.672 1.00 94.12 263 ALA A C 1
ATOM 2100 O O . ALA A 1 263 ? -4.436 -2.115 11.670 1.00 94.12 263 ALA A O 1
ATOM 2101 N N . ALA A 1 264 ? -2.459 -2.714 10.776 1.00 95.62 264 ALA A N 1
ATOM 2102 C CA . ALA A 1 264 ? -2.988 -3.484 9.654 1.00 95.62 264 ALA A CA 1
ATOM 2103 C C . ALA A 1 264 ? -3.250 -4.960 9.969 1.00 95.62 264 ALA A C 1
ATOM 2105 O O . ALA A 1 264 ? -4.077 -5.574 9.304 1.00 95.62 264 ALA A O 1
ATOM 2106 N N . GLN A 1 265 ? -2.515 -5.543 10.913 1.00 93.50 265 GLN A N 1
ATOM 2107 C CA . GLN A 1 265 ? -2.548 -6.952 11.307 1.00 93.50 265 GLN A CA 1
ATOM 2108 C C . GLN A 1 265 ? -2.507 -7.054 12.840 1.00 93.50 265 GLN A C 1
ATOM 2110 O O . GLN A 1 265 ? -1.507 -7.496 13.417 1.00 93.50 265 GLN A O 1
ATOM 2115 N N . PRO A 1 266 ? -3.580 -6.624 13.527 1.00 87.56 266 PRO A N 1
ATOM 2116 C CA . PRO A 1 266 ? -3.638 -6.670 14.979 1.00 87.56 266 PRO A CA 1
ATOM 2117 C C . PRO A 1 266 ? -3.510 -8.120 15.462 1.00 87.56 266 PRO A C 1
ATOM 2119 O O . PRO A 1 266 ? -4.204 -9.020 14.991 1.00 87.56 266 PRO A O 1
ATOM 2122 N N . LYS A 1 267 ? -2.616 -8.358 16.429 1.00 77.69 267 LYS A N 1
ATOM 2123 C CA . LYS A 1 267 ? -2.299 -9.708 16.937 1.00 77.69 267 LYS A CA 1
ATOM 2124 C C . LYS A 1 267 ? -3.346 -10.266 17.913 1.00 77.69 267 LYS A C 1
ATOM 2126 O O . LYS A 1 267 ? -3.110 -11.303 18.525 1.00 77.69 267 LYS A O 1
ATOM 2131 N N . GLY A 1 268 ? -4.489 -9.592 18.069 1.00 59.25 268 GLY A N 1
ATOM 2132 C CA . GLY A 1 268 ? -5.586 -10.031 18.933 1.00 59.25 268 GLY A CA 1
ATOM 2133 C C . GLY A 1 268 ? -5.205 -10.133 20.412 1.00 59.25 268 GLY A C 1
ATOM 2134 O O . GLY A 1 268 ? -5.698 -11.021 21.106 1.00 59.25 268 GLY A O 1
ATOM 2135 N N . SER A 1 269 ? -4.306 -9.265 20.894 1.00 54.06 269 SER A N 1
ATOM 2136 C CA . SER A 1 269 ? -3.982 -9.191 22.322 1.00 54.06 269 SER A CA 1
ATOM 2137 C C . SER A 1 269 ? -5.241 -8.856 23.136 1.00 54.06 269 SER A C 1
ATOM 2139 O O . SER A 1 269 ? -6.175 -8.250 22.618 1.00 54.06 269 SER A O 1
ATOM 2141 N N . CYS A 1 270 ? -5.284 -9.194 24.429 1.00 43.91 270 CYS A N 1
ATOM 2142 C CA . CYS A 1 270 ? -6.439 -8.905 25.295 1.00 43.91 270 CYS A CA 1
ATOM 2143 C C . CYS A 1 270 ? -6.813 -7.404 25.366 1.00 43.91 270 CYS A C 1
ATOM 2145 O O . CYS A 1 270 ? -7.892 -7.069 25.852 1.00 43.91 270 CYS A O 1
ATOM 2147 N N . GLN A 1 271 ? -5.927 -6.510 24.909 1.00 49.41 271 GLN A N 1
ATOM 2148 C CA . GLN A 1 271 ? -6.145 -5.065 24.811 1.00 49.41 271 GLN A CA 1
ATOM 2149 C C . GLN A 1 271 ? -6.558 -4.612 23.396 1.00 49.41 271 GLN A C 1
ATOM 2151 O O . GLN A 1 271 ? -7.246 -3.598 23.260 1.00 49.41 271 GLN A O 1
ATOM 2156 N N . AS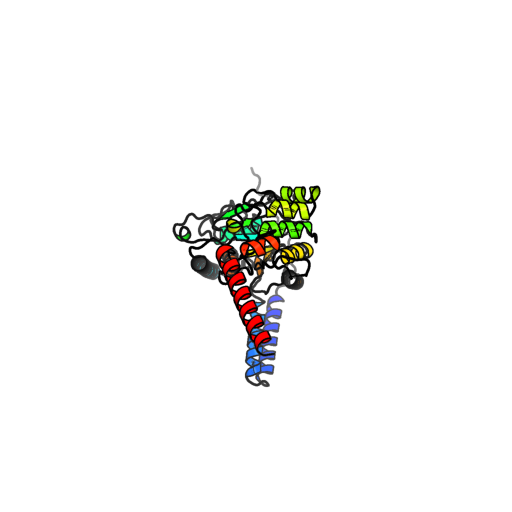P A 1 272 ? -6.217 -5.373 22.351 1.00 61.34 272 ASP A N 1
ATOM 2157 C CA . ASP A 1 272 ? -6.597 -5.081 20.970 1.00 61.34 272 ASP A CA 1
ATOM 2158 C C . ASP A 1 272 ? -7.950 -5.700 20.636 1.00 61.34 272 ASP A C 1
ATOM 2160 O O . ASP A 1 272 ? -8.080 -6.874 20.292 1.00 61.34 272 ASP A O 1
ATOM 2164 N N . LYS A 1 273 ? -8.989 -4.867 20.689 1.00 76.25 273 LYS A N 1
ATOM 2165 C CA . LYS A 1 273 ? -10.341 -5.254 20.264 1.00 76.25 273 LYS A CA 1
ATOM 2166 C C . LYS A 1 273 ? -10.464 -5.520 18.757 1.00 76.25 273 LYS A C 1
ATOM 2168 O O . LYS A 1 273 ? -11.453 -6.120 18.348 1.00 76.25 273 LYS A O 1
ATOM 2173 N N . TYR A 1 274 ? -9.494 -5.061 17.965 1.00 85.31 274 TYR A N 1
ATOM 2174 C CA . TYR A 1 274 ? -9.554 -5.073 16.508 1.00 85.31 274 TYR A CA 1
ATOM 2175 C C . TYR A 1 274 ? -9.059 -6.394 15.921 1.00 85.31 274 TYR A C 1
ATOM 2177 O O . TYR A 1 274 ? -8.057 -6.943 16.377 1.00 85.31 274 TYR A O 1
ATOM 2185 N N . LYS A 1 275 ? -9.743 -6.886 14.886 1.00 89.88 275 LYS A N 1
ATOM 2186 C CA . LYS A 1 275 ? -9.420 -8.157 14.212 1.00 89.88 275 LYS A CA 1
ATOM 2187 C C . LYS A 1 275 ? -9.192 -8.006 12.710 1.00 89.88 275 LYS A C 1
ATOM 2189 O O . LYS A 1 275 ? -8.682 -8.934 12.085 1.00 89.88 275 LYS A O 1
ATOM 2194 N N . ARG A 1 276 ? -9.554 -6.862 12.125 1.00 91.25 276 ARG A N 1
ATOM 2195 C CA . ARG A 1 276 ? -9.398 -6.575 10.698 1.00 91.25 276 ARG A CA 1
ATOM 2196 C C . ARG A 1 276 ? -7.940 -6.708 10.266 1.00 91.25 276 ARG A C 1
ATOM 2198 O O . ARG A 1 276 ? -7.098 -5.943 10.726 1.00 91.25 276 ARG A O 1
ATOM 2205 N N . ALA A 1 277 ? -7.663 -7.646 9.357 1.00 94.56 277 ALA A N 1
ATOM 2206 C CA . ALA A 1 277 ? -6.313 -7.915 8.863 1.00 94.56 277 ALA A CA 1
ATOM 2207 C C . ALA A 1 277 ? -6.188 -7.609 7.364 1.00 94.56 277 ALA A C 1
ATOM 2209 O O . ALA A 1 277 ? -6.860 -8.223 6.529 1.00 94.56 277 ALA A O 1
ATOM 2210 N N . ILE A 1 278 ? -5.309 -6.667 7.024 1.00 97.06 278 ILE A N 1
ATOM 2211 C CA . ILE A 1 278 ? -5.116 -6.134 5.673 1.00 97.06 278 ILE A CA 1
ATOM 2212 C C . ILE A 1 278 ? -3.834 -6.726 5.066 1.00 97.06 278 ILE A C 1
ATOM 2214 O O . ILE A 1 278 ? -2.785 -6.730 5.720 1.00 97.06 278 ILE A O 1
ATOM 2218 N N . PRO A 1 279 ? -3.867 -7.209 3.811 1.00 97.50 279 PRO A N 1
ATOM 2219 C CA . PRO A 1 279 ? -2.662 -7.630 3.106 1.00 97.50 279 PRO A CA 1
ATOM 2220 C C . PRO A 1 279 ? -1.656 -6.482 2.916 1.00 97.50 279 PRO A C 1
ATOM 2222 O O . PRO A 1 279 ? -2.012 -5.406 2.427 1.00 97.50 279 PRO A O 1
ATOM 2225 N N . ILE A 1 280 ? -0.392 -6.751 3.257 1.00 98.19 280 ILE A N 1
ATOM 2226 C CA . ILE A 1 280 ? 0.739 -5.822 3.126 1.00 98.19 280 ILE A CA 1
ATOM 2227 C C . ILE A 1 280 ? 1.697 -6.320 2.036 1.00 98.19 280 ILE A C 1
ATOM 2229 O O . ILE A 1 280 ? 1.965 -7.522 1.926 1.00 98.19 280 ILE A O 1
ATOM 2233 N N . PHE A 1 281 ? 2.215 -5.375 1.256 1.00 98.44 281 PHE A N 1
ATOM 2234 C CA . PHE A 1 281 ? 3.231 -5.538 0.220 1.00 98.44 281 PHE A CA 1
ATOM 2235 C C . PHE A 1 281 ? 4.363 -4.537 0.458 1.00 98.44 281 PHE A C 1
ATOM 2237 O O . PHE A 1 281 ? 4.147 -3.493 1.074 1.00 98.44 281 PHE A O 1
ATOM 2244 N N . GLY A 1 282 ? 5.564 -4.846 -0.024 1.00 97.62 282 GLY A N 1
ATOM 2245 C CA . GLY A 1 282 ? 6.748 -4.008 0.151 1.00 97.62 282 GLY A CA 1
ATOM 2246 C C . GLY A 1 282 ? 7.285 -3.485 -1.176 1.00 97.62 282 GLY A C 1
ATOM 2247 O O . GLY A 1 282 ? 7.324 -4.214 -2.164 1.00 97.62 282 GLY A O 1
ATOM 2248 N N . VAL A 1 283 ? 7.751 -2.241 -1.178 1.00 96.56 283 VAL A N 1
ATOM 2249 C CA . VAL A 1 283 ? 8.487 -1.625 -2.284 1.00 96.56 283 VAL A CA 1
ATOM 2250 C C . VAL A 1 283 ? 9.756 -0.994 -1.723 1.00 96.56 283 VAL A C 1
ATOM 2252 O O . VAL A 1 283 ? 9.688 -0.189 -0.793 1.00 96.56 283 VAL A O 1
ATOM 2255 N N . LEU A 1 284 ? 10.905 -1.350 -2.293 1.00 92.69 284 LEU A N 1
ATOM 2256 C CA . LEU A 1 284 ? 12.166 -0.650 -2.061 1.00 92.69 284 LEU A CA 1
ATOM 2257 C C . LEU A 1 284 ? 12.530 0.153 -3.308 1.00 92.69 284 LEU A C 1
ATOM 2259 O O . LEU A 1 284 ? 12.810 -0.420 -4.363 1.00 92.69 284 LEU A O 1
ATOM 2263 N N . THR A 1 285 ? 12.504 1.476 -3.171 1.00 88.19 285 THR A N 1
ATOM 2264 C CA . THR A 1 285 ? 12.854 2.421 -4.237 1.00 88.19 285 THR A CA 1
ATOM 2265 C C . THR A 1 285 ? 14.358 2.686 -4.254 1.00 88.19 285 THR A C 1
ATOM 2267 O O . THR A 1 285 ? 15.042 2.398 -3.273 1.00 88.19 285 THR A O 1
ATOM 2270 N N . HIS A 1 286 ? 14.884 3.269 -5.334 1.00 77.25 286 HIS A N 1
ATOM 2271 C CA . HIS A 1 286 ? 16.310 3.631 -5.475 1.00 77.25 286 HIS A CA 1
ATOM 2272 C C . HIS A 1 286 ? 17.272 2.435 -5.344 1.00 77.25 286 HIS A C 1
ATOM 2274 O O . HIS A 1 286 ? 18.451 2.596 -5.052 1.00 77.25 286 HIS A O 1
ATOM 2280 N N . ALA A 1 287 ? 16.784 1.208 -5.560 1.00 70.44 287 ALA A N 1
ATOM 2281 C CA . ALA A 1 287 ? 17.627 0.014 -5.495 1.00 70.44 287 ALA A CA 1
ATOM 2282 C C . ALA A 1 287 ? 18.683 -0.017 -6.617 1.00 70.44 287 ALA A C 1
ATOM 2284 O O . ALA A 1 287 ? 19.740 -0.604 -6.431 1.00 70.44 287 ALA A O 1
ATOM 2285 N N . GLY A 1 288 ? 18.408 0.629 -7.758 1.00 62.31 288 GLY A N 1
ATOM 2286 C CA . GLY A 1 288 ? 19.336 0.720 -8.891 1.00 62.31 288 GLY A CA 1
ATOM 2287 C C . GLY A 1 288 ? 20.443 1.770 -8.747 1.00 62.31 288 GLY A C 1
ATOM 2288 O O . GLY A 1 288 ? 21.329 1.813 -9.591 1.00 62.31 288 GLY A O 1
ATOM 2289 N N . GLU A 1 289 ? 20.397 2.609 -7.709 1.00 63.16 289 GLU A N 1
ATOM 2290 C CA . GLU A 1 289 ? 21.425 3.624 -7.412 1.00 63.16 289 GLU A CA 1
ATOM 2291 C C . GLU A 1 289 ? 22.538 3.081 -6.504 1.00 63.16 289 GLU A C 1
ATOM 2293 O O . GLU A 1 289 ? 23.532 3.759 -6.258 1.00 63.16 289 GLU A O 1
ATOM 2298 N N . ILE A 1 290 ? 22.373 1.860 -5.991 1.00 61.81 290 ILE A N 1
ATOM 2299 C CA . ILE A 1 290 ? 23.345 1.213 -5.115 1.00 61.81 290 ILE A CA 1
ATOM 2300 C C . ILE A 1 290 ? 24.409 0.543 -5.985 1.00 61.81 290 ILE A C 1
ATOM 2302 O O . ILE A 1 290 ? 24.095 -0.237 -6.884 1.00 61.81 290 ILE A O 1
ATOM 2306 N N . GLU A 1 291 ? 25.675 0.877 -5.737 1.00 59.66 291 GLU A N 1
ATOM 2307 C CA . GLU A 1 291 ? 26.812 0.339 -6.483 1.00 59.66 291 GLU A CA 1
ATOM 2308 C C . GLU A 1 291 ? 26.933 -1.186 -6.323 1.00 59.66 291 GLU A C 1
ATOM 2310 O O . GLU A 1 291 ? 26.658 -1.738 -5.260 1.00 59.66 291 GLU A O 1
ATOM 2315 N N . VAL A 1 292 ? 27.431 -1.864 -7.366 1.00 56.25 292 VAL A N 1
ATOM 2316 C CA . VAL A 1 292 ? 27.595 -3.337 -7.436 1.00 56.25 292 VAL A CA 1
ATOM 2317 C C . VAL A 1 292 ? 28.437 -3.903 -6.278 1.00 56.25 292 VAL A C 1
ATOM 2319 O O . VAL A 1 292 ? 28.284 -5.055 -5.885 1.00 56.25 292 VAL A O 1
ATOM 2322 N N . GLU A 1 293 ? 29.331 -3.102 -5.696 1.00 55.53 293 GLU A N 1
ATOM 2323 C CA . GLU A 1 293 ? 30.155 -3.509 -4.548 1.00 55.53 293 GLU A CA 1
ATOM 2324 C C . GLU A 1 293 ? 29.350 -3.624 -3.237 1.00 55.53 293 GLU A C 1
ATOM 2326 O O . GLU A 1 293 ? 29.801 -4.266 -2.290 1.00 55.53 293 GLU A O 1
ATOM 2331 N N . GLN A 1 294 ? 28.134 -3.069 -3.195 1.00 62.94 294 GLN A N 1
ATOM 2332 C CA . GLN A 1 294 ? 27.221 -3.096 -2.050 1.00 62.94 294 GLN A CA 1
ATOM 2333 C C . GLN A 1 294 ? 26.082 -4.121 -2.212 1.00 62.94 294 GLN A C 1
ATOM 2335 O O . GLN A 1 294 ? 25.147 -4.126 -1.407 1.00 62.94 294 GLN A O 1
ATOM 2340 N N . ASP A 1 295 ? 26.156 -5.030 -3.194 1.00 71.75 295 ASP A N 1
ATOM 2341 C CA . ASP A 1 295 ? 25.117 -6.044 -3.446 1.00 71.75 295 ASP A CA 1
ATOM 2342 C C . ASP A 1 295 ? 24.821 -6.906 -2.199 1.00 71.75 295 ASP A C 1
ATOM 2344 O O . ASP A 1 295 ? 23.659 -7.143 -1.864 1.00 71.75 295 ASP A O 1
ATOM 2348 N N . GLU A 1 296 ? 25.843 -7.302 -1.425 1.00 81.69 296 GLU A N 1
ATOM 2349 C CA . GLU A 1 296 ? 25.636 -8.050 -0.172 1.00 81.69 296 GLU A CA 1
ATOM 2350 C C . GLU A 1 296 ? 24.916 -7.226 0.910 1.00 81.69 296 GLU A C 1
ATOM 2352 O O . GLU A 1 296 ? 24.146 -7.765 1.715 1.00 81.69 296 GLU A O 1
ATOM 2357 N N . GLU A 1 297 ? 25.169 -5.917 0.973 1.00 82.75 297 GLU A N 1
ATOM 2358 C CA . GLU A 1 297 ? 24.492 -5.023 1.915 1.00 82.75 297 GLU A CA 1
ATOM 2359 C C . GLU A 1 297 ? 23.043 -4.785 1.500 1.00 82.75 297 GLU A C 1
ATOM 2361 O O . GLU A 1 297 ? 22.142 -4.826 2.347 1.00 82.75 297 GLU A O 1
ATOM 2366 N N . LEU A 1 298 ? 22.800 -4.622 0.197 1.00 84.50 298 LEU A N 1
ATOM 2367 C CA . LEU A 1 298 ? 21.464 -4.536 -0.371 1.00 84.50 298 LEU A CA 1
ATOM 2368 C C . LEU A 1 298 ? 20.670 -5.812 -0.086 1.00 84.50 298 LEU A C 1
ATOM 2370 O O . LEU A 1 298 ? 19.535 -5.729 0.380 1.00 84.50 298 LEU A O 1
ATOM 2374 N N . GLU A 1 299 ? 21.252 -6.997 -0.263 1.00 87.38 299 GLU A N 1
ATOM 2375 C CA . GLU A 1 299 ? 20.584 -8.259 0.066 1.00 87.38 299 GLU A CA 1
ATOM 2376 C C . GLU A 1 299 ? 20.217 -8.366 1.552 1.00 87.38 299 GLU A C 1
ATOM 2378 O O . GLU A 1 299 ? 19.082 -8.730 1.893 1.00 87.38 299 GLU A O 1
ATOM 2383 N N . LYS A 1 300 ? 21.140 -8.004 2.455 1.00 90.06 300 LYS A N 1
ATOM 2384 C CA . LYS A 1 300 ? 20.868 -7.954 3.904 1.00 90.06 300 LYS A CA 1
ATOM 2385 C C . LYS A 1 300 ? 19.733 -6.982 4.212 1.00 90.06 300 LYS A C 1
ATOM 2387 O O . LYS A 1 300 ? 18.845 -7.306 5.005 1.00 90.06 300 LYS A O 1
ATOM 2392 N N . LYS A 1 301 ? 19.724 -5.821 3.559 1.00 90.50 301 LYS A N 1
ATOM 2393 C CA . LYS A 1 301 ? 18.681 -4.803 3.694 1.00 90.50 301 LYS A CA 1
ATOM 2394 C C . LYS A 1 301 ? 17.332 -5.312 3.195 1.00 90.50 301 LYS A C 1
ATOM 2396 O O . LYS A 1 301 ? 16.345 -5.237 3.919 1.00 90.50 301 LYS A O 1
ATOM 2401 N N . VAL A 1 302 ? 17.286 -5.924 2.017 1.00 92.38 302 VAL A N 1
ATOM 2402 C CA . VAL A 1 302 ? 16.079 -6.548 1.462 1.00 92.38 302 VAL A CA 1
ATOM 2403 C C . VAL A 1 302 ? 15.524 -7.602 2.414 1.00 92.38 302 VAL A C 1
ATOM 2405 O O . VAL A 1 302 ? 14.333 -7.595 2.727 1.00 92.38 302 VAL A O 1
ATOM 2408 N N . LYS A 1 303 ? 16.386 -8.481 2.933 1.00 94.06 303 LYS A N 1
ATOM 2409 C CA . LYS A 1 303 ? 15.989 -9.513 3.893 1.00 94.06 303 LYS A CA 1
ATOM 2410 C C . LYS A 1 303 ? 15.412 -8.900 5.168 1.00 94.06 303 LYS A C 1
ATOM 2412 O O . LYS A 1 303 ? 14.333 -9.305 5.594 1.00 94.06 303 LYS A O 1
ATOM 2417 N N . ARG A 1 304 ? 16.092 -7.903 5.739 1.00 94.81 304 ARG A N 1
ATOM 2418 C CA . ARG A 1 304 ? 15.652 -7.183 6.941 1.00 94.81 304 ARG A CA 1
ATOM 2419 C C . ARG A 1 304 ? 14.320 -6.466 6.713 1.00 94.81 304 ARG A C 1
ATOM 2421 O O . ARG A 1 304 ? 13.445 -6.521 7.570 1.00 94.81 304 ARG A O 1
ATOM 2428 N N . PHE A 1 305 ? 14.124 -5.853 5.549 1.00 95.75 305 PHE A N 1
ATOM 2429 C CA . PHE A 1 305 ? 12.880 -5.175 5.191 1.00 95.75 305 PHE A CA 1
ATOM 2430 C C . PHE A 1 305 ? 11.701 -6.154 5.103 1.00 95.75 305 PHE A C 1
ATOM 2432 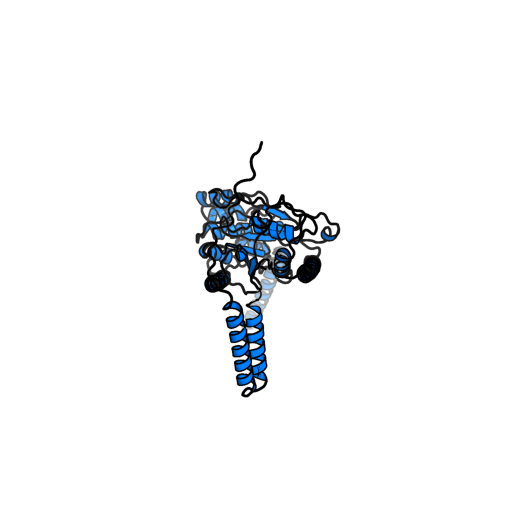O O . PHE A 1 305 ? 10.670 -5.935 5.737 1.00 95.75 305 PHE A O 1
ATOM 2439 N N . MET A 1 306 ? 11.873 -7.280 4.399 1.00 96.56 306 MET A N 1
ATOM 2440 C CA . MET A 1 306 ? 10.841 -8.322 4.310 1.00 96.56 306 MET A CA 1
ATOM 2441 C C . MET A 1 306 ? 10.508 -8.932 5.674 1.00 96.56 306 MET A C 1
ATOM 2443 O O . MET A 1 306 ? 9.338 -9.177 5.963 1.00 96.56 306 MET A O 1
ATOM 2447 N N . GLN A 1 307 ? 11.525 -9.173 6.510 1.00 96.31 307 GLN A N 1
ATOM 2448 C CA . GLN A 1 307 ? 11.349 -9.724 7.854 1.00 96.31 307 GLN A CA 1
ATOM 2449 C C . GLN A 1 307 ? 10.541 -8.787 8.753 1.00 96.31 307 GLN A C 1
ATOM 2451 O O . GLN A 1 307 ? 9.602 -9.245 9.397 1.00 96.31 307 GLN A O 1
ATOM 2456 N N . ASN A 1 308 ? 10.858 -7.489 8.756 1.00 95.81 308 ASN A N 1
ATOM 2457 C CA . ASN A 1 308 ? 10.119 -6.500 9.542 1.00 95.81 308 ASN A CA 1
ATOM 2458 C C . ASN A 1 308 ? 8.657 -6.369 9.082 1.00 95.81 308 ASN A C 1
ATOM 2460 O O . ASN A 1 308 ? 7.763 -6.253 9.915 1.00 95.81 308 ASN A O 1
ATOM 2464 N N . LEU A 1 309 ? 8.398 -6.433 7.771 1.00 96.06 309 LEU A N 1
ATOM 2465 C CA . LEU A 1 309 ? 7.036 -6.397 7.223 1.00 96.06 309 LEU A CA 1
ATOM 2466 C C . LEU A 1 309 ? 6.270 -7.721 7.375 1.00 96.06 309 LEU A C 1
ATOM 2468 O O . LEU A 1 309 ? 5.056 -7.742 7.181 1.00 96.06 309 LEU A O 1
ATOM 2472 N N . GLY A 1 310 ? 6.954 -8.830 7.671 1.00 95.50 310 GLY A N 1
ATOM 2473 C CA . GLY A 1 310 ? 6.346 -10.161 7.713 1.00 95.50 310 GLY A CA 1
ATOM 2474 C C . GLY A 1 310 ? 5.865 -10.659 6.344 1.00 95.50 310 GLY A C 1
ATOM 2475 O O . GLY A 1 310 ? 4.866 -11.373 6.264 1.00 95.50 310 GLY A O 1
ATOM 2476 N N . ILE A 1 311 ? 6.545 -10.277 5.255 1.00 95.62 311 ILE A N 1
ATOM 2477 C CA . ILE A 1 311 ? 6.145 -10.621 3.881 1.00 95.62 311 ILE A CA 1
ATOM 2478 C C . ILE A 1 311 ? 7.100 -11.617 3.218 1.00 95.62 311 ILE A C 1
ATOM 2480 O O . ILE A 1 311 ? 8.292 -11.680 3.513 1.00 95.62 311 ILE A O 1
ATOM 2484 N N . ALA A 1 312 ? 6.570 -12.382 2.264 1.00 93.31 312 ALA A N 1
ATOM 2485 C CA . ALA A 1 312 ? 7.361 -13.243 1.393 1.00 93.31 312 ALA A CA 1
ATOM 2486 C C . ALA A 1 312 ? 7.897 -12.475 0.171 1.00 93.31 312 ALA A C 1
ATOM 2488 O O . ALA A 1 312 ? 7.316 -11.475 -0.249 1.00 93.31 312 ALA A O 1
ATOM 2489 N N . ARG A 1 313 ? 8.955 -13.008 -0.459 1.00 88.19 313 ARG A N 1
ATOM 2490 C CA . ARG A 1 313 ? 9.650 -12.408 -1.618 1.00 88.19 313 ARG A CA 1
ATOM 2491 C C . ARG A 1 313 ? 8.717 -11.994 -2.761 1.00 88.19 313 ARG A C 1
ATOM 2493 O O . ARG A 1 313 ? 8.951 -10.961 -3.367 1.00 88.19 313 ARG A O 1
ATOM 2500 N N . HIS A 1 314 ? 7.669 -12.768 -3.052 1.00 91.12 314 HIS A N 1
ATOM 2501 C CA . HIS A 1 314 ? 6.746 -12.454 -4.151 1.00 91.12 314 HIS A CA 1
ATOM 2502 C C . HIS A 1 314 ? 5.965 -11.147 -3.922 1.00 91.12 314 HIS A C 1
ATOM 2504 O O . HIS A 1 314 ? 5.613 -10.481 -4.887 1.00 91.12 314 HIS A O 1
ATOM 2510 N N . ARG A 1 315 ? 5.777 -10.725 -2.661 1.00 94.94 315 ARG A N 1
ATOM 2511 C CA . ARG A 1 315 ? 5.117 -9.461 -2.286 1.00 94.94 315 ARG A CA 1
ATOM 2512 C C . ARG A 1 315 ? 6.074 -8.271 -2.183 1.00 94.94 315 ARG A C 1
ATOM 2514 O O . ARG A 1 315 ? 5.693 -7.245 -1.620 1.00 94.94 315 ARG A O 1
ATOM 2521 N N . LEU A 1 316 ? 7.306 -8.416 -2.665 1.00 95.62 316 LEU A N 1
ATOM 2522 C CA . LEU A 1 316 ? 8.314 -7.364 -2.685 1.00 95.62 316 LEU A CA 1
ATOM 2523 C C . LEU A 1 316 ? 8.584 -6.926 -4.127 1.00 95.62 316 LEU A C 1
ATOM 2525 O O . LEU A 1 316 ? 8.835 -7.764 -4.990 1.00 95.62 316 LEU A O 1
ATOM 2529 N N . LEU A 1 317 ? 8.631 -5.616 -4.347 1.00 94.19 317 LEU A N 1
ATOM 2530 C CA . LEU A 1 317 ? 9.176 -5.007 -5.556 1.00 94.19 317 LEU A CA 1
ATOM 2531 C C . LEU A 1 317 ? 10.447 -4.218 -5.222 1.00 94.19 317 LEU A C 1
ATOM 2533 O O . LEU A 1 317 ? 10.472 -3.421 -4.285 1.00 94.19 317 LEU A O 1
ATOM 2537 N N . LEU A 1 318 ? 11.490 -4.429 -6.020 1.00 90.94 318 LEU A N 1
ATOM 2538 C CA . LEU A 1 318 ? 12.650 -3.546 -6.107 1.00 90.94 318 LEU A CA 1
ATOM 2539 C C . LEU A 1 318 ? 12.480 -2.716 -7.376 1.00 90.94 318 LEU A C 1
ATOM 2541 O O . LEU A 1 318 ? 12.344 -3.297 -8.454 1.00 90.94 318 LEU A O 1
ATOM 2545 N N . CYS A 1 319 ? 12.448 -1.391 -7.273 1.00 85.44 319 CYS A N 1
ATOM 2546 C CA . CYS A 1 319 ? 12.293 -0.556 -8.461 1.00 85.44 319 CYS A CA 1
ATOM 2547 C C . CYS A 1 319 ? 13.015 0.785 -8.354 1.00 85.44 319 CYS A C 1
ATOM 2549 O O . CYS A 1 319 ? 13.253 1.315 -7.269 1.00 85.44 319 CYS A O 1
ATOM 2551 N N . SER A 1 320 ? 13.322 1.354 -9.514 1.00 82.44 320 SER A N 1
ATOM 2552 C CA . SER A 1 320 ? 13.526 2.795 -9.650 1.00 82.44 320 SER A CA 1
ATOM 2553 C C . SER A 1 320 ? 12.165 3.454 -9.884 1.00 82.44 320 SER A C 1
ATOM 2555 O O . SER A 1 320 ? 11.232 2.803 -10.357 1.00 82.44 320 SER A O 1
ATOM 2557 N N . ASN A 1 321 ? 12.014 4.720 -9.514 1.00 81.25 321 ASN A N 1
ATOM 2558 C CA . ASN A 1 321 ? 10.794 5.469 -9.811 1.00 81.25 321 ASN A CA 1
ATOM 2559 C C . ASN A 1 321 ? 10.995 6.299 -11.081 1.00 81.25 321 ASN A C 1
ATOM 2561 O O . ASN A 1 321 ? 12.121 6.651 -11.416 1.00 81.25 321 ASN A O 1
ATOM 2565 N N . TYR A 1 322 ? 9.904 6.663 -11.754 1.00 73.12 322 TYR A N 1
ATOM 2566 C CA . TYR A 1 322 ? 9.936 7.788 -12.685 1.00 73.12 322 TYR A CA 1
ATOM 2567 C C . TYR A 1 322 ? 10.252 9.067 -11.885 1.00 73.12 322 TYR A C 1
ATOM 2569 O O . TYR A 1 322 ? 9.455 9.487 -11.039 1.00 73.12 322 TYR A O 1
ATOM 2577 N N . CYS A 1 323 ? 11.418 9.655 -12.137 1.00 68.38 323 CYS A N 1
ATOM 2578 C CA . CYS A 1 323 ? 11.876 10.949 -11.627 1.00 68.38 323 CYS A CA 1
ATOM 2579 C C . CYS A 1 323 ? 12.662 11.686 -12.721 1.00 68.38 323 CYS A C 1
ATOM 2581 O O . CYS A 1 323 ? 12.961 11.098 -13.762 1.00 68.38 323 CYS A O 1
ATOM 2583 N N . ASP A 1 324 ? 13.006 12.949 -12.476 1.00 59.06 324 ASP A N 1
ATOM 2584 C CA . ASP A 1 324 ? 13.744 13.779 -13.436 1.00 59.06 324 ASP A CA 1
ATOM 2585 C C . ASP A 1 324 ? 15.135 13.198 -13.767 1.00 59.06 324 ASP A C 1
ATOM 2587 O O . ASP A 1 324 ? 15.624 13.387 -14.873 1.00 59.06 324 ASP A O 1
ATOM 2591 N N . ASP A 1 325 ? 15.743 12.403 -12.879 1.00 55.06 325 ASP A N 1
ATOM 2592 C CA . ASP A 1 325 ? 17.018 11.720 -13.165 1.00 55.06 325 ASP A CA 1
ATOM 2593 C C . ASP A 1 325 ? 16.857 10.520 -14.119 1.00 55.06 325 ASP A C 1
ATOM 2595 O O . ASP A 1 325 ? 17.788 10.144 -14.831 1.00 55.06 325 ASP A O 1
ATOM 2599 N N . VAL A 1 326 ? 15.665 9.915 -14.152 1.00 56.22 326 VAL A N 1
ATOM 2600 C CA . VAL A 1 326 ? 15.335 8.745 -14.985 1.00 56.22 326 VAL A CA 1
ATOM 2601 C C . VAL A 1 326 ? 14.670 9.161 -16.309 1.00 56.22 326 VAL A C 1
ATOM 2603 O O . VAL A 1 326 ? 14.810 8.462 -17.312 1.00 56.22 326 VAL A O 1
ATOM 2606 N N . ASP A 1 327 ? 13.984 10.309 -16.340 1.00 55.00 327 ASP A N 1
ATOM 2607 C CA . ASP A 1 327 ? 13.350 10.927 -17.518 1.00 55.00 327 ASP A CA 1
ATOM 2608 C C . ASP A 1 327 ? 13.674 12.435 -17.547 1.00 55.00 327 ASP A C 1
ATOM 2610 O O . ASP A 1 327 ? 12.801 13.276 -17.352 1.00 55.00 327 ASP A O 1
ATOM 2614 N N . ALA A 1 328 ? 14.945 12.779 -17.798 1.00 51.09 328 ALA A N 1
ATOM 2615 C CA . ALA A 1 328 ? 15.479 14.155 -17.785 1.00 51.09 328 ALA A CA 1
ATOM 2616 C C . ALA A 1 328 ? 14.917 15.095 -18.872 1.00 51.09 328 ALA A C 1
ATOM 2618 O O . ALA A 1 328 ? 15.361 16.236 -19.023 1.00 51.09 328 ALA A O 1
ATOM 2619 N N . GLY A 1 329 ? 13.961 14.626 -19.675 1.00 56.47 329 GLY A N 1
ATOM 2620 C CA . GLY A 1 329 ? 13.262 15.450 -20.649 1.00 56.47 329 GLY A CA 1
ATOM 2621 C C . GLY A 1 329 ? 11.981 16.067 -20.085 1.00 56.47 329 GLY A C 1
ATOM 2622 O O . GLY A 1 329 ? 11.525 15.772 -18.987 1.00 56.47 329 GLY A O 1
ATOM 2623 N N . ILE A 1 330 ? 11.330 16.918 -20.880 1.00 46.34 330 ILE A N 1
ATOM 2624 C CA . ILE A 1 330 ? 9.977 17.414 -20.589 1.00 46.34 330 ILE A CA 1
ATOM 2625 C C . ILE A 1 330 ? 9.011 16.216 -20.636 1.00 46.34 330 ILE A C 1
ATOM 2627 O O . ILE A 1 330 ? 8.470 15.947 -21.708 1.00 46.34 330 ILE A O 1
ATOM 2631 N N . ARG A 1 331 ? 8.831 15.489 -19.514 1.00 50.81 331 ARG A N 1
ATOM 2632 C CA . ARG A 1 331 ? 7.853 14.393 -19.285 1.00 50.81 331 ARG A CA 1
ATOM 2633 C C . ARG A 1 331 ? 7.535 13.647 -20.578 1.00 50.81 331 ARG A C 1
ATOM 2635 O O . ARG A 1 331 ? 6.454 13.811 -21.164 1.00 50.81 331 ARG A O 1
ATOM 2642 N N . THR A 1 332 ? 8.566 13.004 -21.118 1.00 50.84 332 THR A N 1
ATOM 2643 C CA . THR A 1 332 ? 8.644 12.726 -22.550 1.00 50.84 332 THR A CA 1
ATOM 2644 C C . THR A 1 332 ? 7.616 11.680 -22.974 1.00 50.84 332 THR A C 1
ATOM 2646 O O . THR A 1 332 ? 7.094 10.888 -22.190 1.00 50.84 332 THR A O 1
ATOM 2649 N N . GLY A 1 333 ? 7.238 11.712 -24.254 1.00 52.00 333 GLY A N 1
ATOM 2650 C CA . GLY A 1 333 ? 6.246 10.804 -24.831 1.00 52.00 333 GLY A CA 1
ATOM 2651 C C . GLY A 1 333 ? 6.761 9.391 -25.094 1.00 52.00 333 GLY A C 1
ATOM 2652 O O . GLY A 1 333 ? 6.297 8.756 -26.042 1.00 52.00 333 GLY A O 1
ATOM 2653 N N . GLU A 1 334 ? 7.729 8.925 -24.309 1.00 60.25 334 GLU A N 1
ATOM 2654 C CA . GLU A 1 334 ? 8.323 7.608 -24.456 1.00 60.25 334 GLU A CA 1
ATOM 2655 C C . GLU A 1 334 ? 7.929 6.698 -23.296 1.00 60.25 334 GLU A C 1
ATOM 2657 O O . GLU A 1 334 ? 7.888 7.074 -22.131 1.00 60.25 334 GLU A O 1
ATOM 2662 N N . VAL A 1 335 ? 7.574 5.470 -23.655 1.00 68.75 335 VAL A N 1
ATOM 2663 C CA . VAL A 1 335 ? 7.317 4.387 -22.709 1.00 68.75 335 VAL A CA 1
ATOM 2664 C C . VAL A 1 335 ? 8.669 3.798 -22.300 1.00 68.75 335 VAL A C 1
ATOM 2666 O O . VAL A 1 335 ? 9.498 3.596 -23.193 1.00 68.75 335 VAL A O 1
ATOM 2669 N N . LEU A 1 336 ? 8.856 3.462 -21.016 1.00 82.00 336 LEU A N 1
ATOM 2670 C CA . LEU A 1 336 ? 10.030 2.744 -20.493 1.00 82.00 336 LEU A CA 1
ATOM 2671 C C . LEU A 1 336 ? 9.635 1.315 -20.062 1.00 82.00 336 LEU A C 1
ATOM 2673 O O . LEU A 1 336 ? 9.414 1.060 -18.876 1.00 82.00 336 LEU A O 1
ATOM 2677 N N . PRO A 1 337 ? 9.513 0.353 -21.001 1.00 82.81 337 PRO A N 1
ATOM 2678 C CA . PRO A 1 337 ? 9.060 -1.005 -20.700 1.00 82.81 337 PRO A CA 1
ATOM 2679 C C . PRO A 1 337 ? 9.894 -1.720 -19.633 1.00 82.81 337 PRO A C 1
ATOM 2681 O O . PRO A 1 337 ? 9.364 -2.536 -18.885 1.00 82.81 337 PRO A O 1
ATOM 2684 N N . GLU A 1 338 ? 11.186 -1.417 -19.565 1.00 82.06 338 GLU A N 1
ATOM 2685 C CA . GLU A 1 338 ? 12.135 -1.925 -18.579 1.00 82.06 338 GLU A CA 1
ATOM 2686 C C . GLU A 1 338 ? 11.747 -1.557 -17.140 1.00 82.06 338 GLU A C 1
ATOM 2688 O O . GLU A 1 338 ? 11.964 -2.350 -16.224 1.00 82.06 338 GLU A O 1
ATOM 2693 N N . LEU A 1 339 ? 11.140 -0.382 -16.960 1.00 84.69 339 LEU A N 1
ATOM 2694 C CA . LEU A 1 339 ? 10.632 0.111 -15.684 1.00 84.69 339 LEU A CA 1
ATOM 2695 C C . LEU A 1 339 ? 9.181 -0.329 -15.451 1.00 84.69 339 LEU A C 1
ATOM 2697 O O . LEU A 1 339 ? 8.799 -0.706 -14.345 1.00 84.69 339 LEU A O 1
ATOM 2701 N N . ASP A 1 340 ? 8.376 -0.329 -16.513 1.00 88.62 340 ASP A N 1
ATOM 2702 C CA . ASP A 1 340 ? 6.942 -0.602 -16.439 1.00 88.62 340 ASP A CA 1
ATOM 2703 C C . ASP A 1 340 ? 6.622 -2.072 -16.150 1.00 88.62 340 ASP A C 1
ATOM 2705 O O . ASP A 1 340 ? 5.698 -2.373 -15.396 1.00 88.62 340 ASP A O 1
ATOM 2709 N N . VAL A 1 341 ? 7.340 -3.005 -16.786 1.00 91.19 341 VAL A N 1
ATOM 2710 C CA . VAL A 1 341 ? 7.030 -4.442 -16.720 1.00 91.19 341 VAL A CA 1
ATOM 2711 C C . VAL A 1 341 ? 7.147 -4.991 -15.291 1.00 91.19 341 VAL A C 1
ATOM 2713 O O . VAL A 1 341 ? 6.184 -5.630 -14.862 1.00 91.19 341 VAL A O 1
ATOM 2716 N N . PRO A 1 342 ? 8.228 -4.729 -14.524 1.00 91.06 342 PRO A N 1
ATOM 2717 C CA . PRO A 1 342 ? 8.320 -5.164 -13.128 1.00 91.06 342 PRO A CA 1
ATOM 2718 C C . PRO A 1 342 ? 7.220 -4.574 -12.237 1.00 91.06 342 PRO A C 1
ATOM 2720 O O . PRO A 1 342 ? 6.659 -5.273 -11.393 1.00 91.06 342 PRO A O 1
ATOM 2723 N N . VAL A 1 343 ? 6.866 -3.300 -12.450 1.00 92.88 343 VAL A N 1
ATOM 2724 C CA . VAL A 1 343 ? 5.791 -2.632 -11.702 1.00 92.88 343 VAL A CA 1
ATOM 2725 C C . VAL A 1 343 ? 4.451 -3.304 -11.992 1.00 92.88 343 VAL A C 1
ATOM 2727 O O . VAL A 1 343 ? 3.727 -3.650 -11.065 1.00 92.88 343 VAL A O 1
ATOM 2730 N N . LEU A 1 344 ? 4.122 -3.555 -13.262 1.00 93.62 344 LEU A N 1
ATOM 2731 C CA . LEU A 1 344 ? 2.871 -4.220 -13.637 1.00 93.62 344 LEU A CA 1
ATOM 2732 C C . LEU A 1 344 ? 2.800 -5.666 -13.130 1.00 93.62 344 LEU A C 1
ATOM 2734 O O . LEU A 1 344 ? 1.745 -6.089 -12.667 1.00 93.62 344 LEU A O 1
ATOM 2738 N N . GLU A 1 345 ? 3.911 -6.405 -13.172 1.00 94.06 345 GLU A N 1
ATOM 2739 C CA . GLU A 1 345 ? 4.004 -7.766 -12.627 1.00 94.06 345 GLU A CA 1
ATOM 2740 C C . GLU A 1 345 ? 3.723 -7.795 -11.118 1.00 94.06 345 GLU A C 1
ATOM 2742 O O . GLU A 1 345 ? 2.975 -8.642 -10.628 1.00 94.06 345 GLU A O 1
ATOM 2747 N N . PHE A 1 346 ? 4.263 -6.827 -10.376 1.00 95.38 346 PHE A N 1
ATOM 2748 C CA . PHE A 1 346 ? 3.956 -6.646 -8.961 1.00 95.38 346 PHE A CA 1
ATOM 2749 C C . PHE A 1 346 ? 2.479 -6.296 -8.730 1.00 95.38 346 PHE A C 1
ATOM 2751 O O . PHE A 1 346 ? 1.833 -6.869 -7.850 1.00 95.38 346 PHE A O 1
ATOM 2758 N N . LEU A 1 347 ? 1.909 -5.400 -9.540 1.00 95.19 347 LEU A N 1
ATOM 2759 C CA . LEU A 1 347 ? 0.519 -4.967 -9.386 1.00 95.19 347 LEU A CA 1
ATOM 2760 C C . LEU A 1 347 ? -0.507 -6.063 -9.669 1.00 95.19 347 LEU A C 1
ATOM 2762 O O . LEU A 1 347 ? -1.577 -6.018 -9.069 1.00 95.19 347 LEU A O 1
ATOM 2766 N N . ILE A 1 348 ? -0.194 -7.063 -10.501 1.00 94.00 348 ILE A N 1
ATOM 2767 C CA . ILE A 1 348 ? -1.048 -8.255 -10.652 1.00 94.00 348 ILE A CA 1
ATOM 2768 C C . ILE A 1 348 ? -1.297 -8.899 -9.285 1.00 94.00 348 ILE A C 1
ATOM 2770 O O . ILE A 1 348 ? -2.434 -9.203 -8.944 1.00 94.00 348 ILE A O 1
ATOM 2774 N N . GLN A 1 349 ? -0.254 -9.022 -8.463 1.00 93.81 349 GLN A N 1
ATOM 2775 C CA . GLN A 1 349 ? -0.370 -9.611 -7.129 1.00 93.81 349 GLN A CA 1
ATOM 2776 C C . GLN A 1 349 ? -1.072 -8.681 -6.136 1.00 93.81 349 GLN A C 1
ATOM 2778 O O . GLN A 1 349 ? -1.865 -9.135 -5.3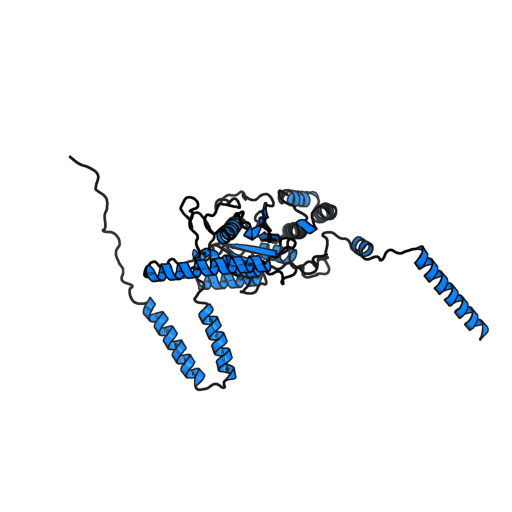15 1.00 93.81 349 GLN A O 1
ATOM 2783 N N . VAL A 1 350 ? -0.799 -7.373 -6.194 1.00 95.25 350 VAL A N 1
ATOM 2784 C CA . VAL A 1 350 ? -1.459 -6.396 -5.309 1.00 95.25 350 VAL A CA 1
ATOM 2785 C C . VAL A 1 350 ? -2.964 -6.345 -5.583 1.00 95.25 350 VAL A C 1
ATOM 2787 O O . VAL A 1 350 ? -3.770 -6.253 -4.650 1.00 95.25 350 VAL A O 1
ATOM 2790 N N . PHE A 1 351 ? -3.346 -6.397 -6.859 1.00 93.88 351 PHE A N 1
ATOM 2791 C CA . PHE A 1 351 ? -4.725 -6.241 -7.319 1.00 93.88 351 PHE A CA 1
ATOM 2792 C C . PHE A 1 351 ? -5.489 -7.562 -7.412 1.00 93.88 351 PHE A C 1
ATOM 2794 O O . PHE A 1 351 ? -6.690 -7.537 -7.687 1.00 93.88 351 PHE A O 1
ATOM 2801 N N . ASP A 1 352 ? -4.831 -8.686 -7.123 1.00 91.62 352 ASP A N 1
ATOM 2802 C CA . ASP A 1 352 ? -5.466 -9.993 -7.024 1.00 91.62 352 ASP A CA 1
ATOM 2803 C C . ASP A 1 352 ? -6.607 -9.943 -5.997 1.00 91.62 352 ASP A C 1
ATOM 2805 O O . ASP A 1 352 ? -6.409 -9.687 -4.800 1.00 91.62 352 ASP A O 1
ATOM 2809 N N . ARG A 1 353 ? -7.833 -10.162 -6.481 1.00 88.62 353 ARG A N 1
ATOM 2810 C CA . ARG A 1 353 ? -9.050 -10.140 -5.664 1.00 88.62 353 ARG A CA 1
ATOM 2811 C C . ARG A 1 353 ? -9.214 -11.395 -4.806 1.00 88.62 353 ARG A C 1
ATOM 2813 O O . ARG A 1 353 ? -10.010 -11.351 -3.871 1.00 88.62 353 ARG A O 1
ATOM 2820 N N . SER A 1 354 ? -8.468 -12.470 -5.069 1.00 89.88 354 SER A N 1
ATOM 2821 C CA . SER A 1 354 ? -8.453 -13.670 -4.222 1.00 89.88 354 SER A CA 1
ATOM 2822 C C . SER A 1 354 ? -7.889 -13.386 -2.822 1.00 89.88 354 SER A C 1
ATOM 2824 O O . SER A 1 354 ? -8.246 -14.054 -1.851 1.00 89.88 354 SER A O 1
ATOM 2826 N N . LEU A 1 355 ? -7.067 -12.340 -2.687 1.00 90.31 355 LEU A N 1
ATOM 2827 C CA . LEU A 1 355 ? -6.557 -11.862 -1.406 1.00 90.31 355 LEU A CA 1
ATOM 2828 C C . LEU A 1 355 ? -7.632 -11.031 -0.683 1.00 90.31 355 LEU A C 1
ATOM 2830 O O . LEU A 1 355 ? -7.764 -9.830 -0.893 1.00 90.31 355 LEU A O 1
ATOM 2834 N N . SER A 1 356 ? -8.437 -11.622 0.190 1.00 90.12 356 SER A N 1
ATOM 2835 C CA . SER A 1 356 ? -9.430 -10.857 0.962 1.00 90.12 356 SER A CA 1
ATOM 2836 C C . SER A 1 356 ? -8.833 -10.219 2.221 1.00 90.12 356 SER A C 1
ATOM 2838 O O . SER A 1 356 ? -7.945 -10.790 2.854 1.00 90.12 356 SER A O 1
ATOM 2840 N N . VAL A 1 357 ? -9.368 -9.066 2.629 1.00 93.94 357 VAL A N 1
ATOM 2841 C CA . VAL A 1 357 ? -9.189 -8.554 3.997 1.00 93.94 357 VAL A CA 1
ATOM 2842 C C . VAL A 1 357 ? -9.934 -9.488 4.953 1.00 93.94 357 VAL A C 1
ATOM 2844 O O . VAL A 1 357 ? -11.097 -9.815 4.712 1.00 93.94 357 VAL A O 1
ATOM 2847 N N . LEU A 1 358 ? -9.282 -9.931 6.029 1.00 93.00 358 LEU A N 1
ATOM 2848 C CA . LEU A 1 358 ? -9.952 -10.727 7.062 1.00 93.00 358 LEU A CA 1
ATOM 2849 C C . LEU A 1 358 ? -10.739 -9.799 7.987 1.00 93.00 358 LEU A C 1
ATOM 2851 O O . LEU A 1 358 ? -10.239 -8.731 8.335 1.00 93.00 358 LEU A O 1
ATOM 2855 N N . HIS A 1 359 ? -11.939 -10.216 8.400 1.00 90.56 359 HIS A N 1
ATOM 2856 C CA . HIS A 1 359 ? -12.840 -9.425 9.253 1.00 90.56 359 HIS A CA 1
ATOM 2857 C C . HIS A 1 359 ? -13.165 -8.030 8.679 1.00 90.56 359 HIS A C 1
ATOM 2859 O O . HIS A 1 359 ? -13.188 -7.031 9.394 1.00 90.56 359 HIS A O 1
ATOM 2865 N N . ASP A 1 360 ? -13.396 -7.938 7.364 1.00 89.75 360 ASP A N 1
ATOM 2866 C CA . ASP A 1 360 ? -13.667 -6.657 6.693 1.00 89.75 360 ASP A CA 1
ATOM 2867 C C . ASP A 1 360 ? -15.000 -6.001 7.113 1.00 89.75 360 ASP A C 1
ATOM 2869 O O . ASP A 1 360 ? -15.177 -4.785 6.990 1.00 89.75 360 ASP A O 1
ATOM 2873 N N . ASP A 1 361 ? -15.927 -6.790 7.659 1.00 87.75 361 ASP A N 1
ATOM 2874 C CA . ASP A 1 361 ? -17.213 -6.347 8.202 1.00 87.75 361 ASP A CA 1
ATOM 2875 C C . ASP A 1 361 ? -17.095 -5.619 9.554 1.00 87.75 361 ASP A C 1
ATOM 2877 O O . ASP A 1 361 ? -18.070 -5.016 10.020 1.00 87.75 361 ASP A O 1
ATOM 2881 N N . GLU A 1 362 ? -15.907 -5.643 10.167 1.00 87.50 362 GLU A N 1
ATOM 2882 C CA . GLU A 1 362 ? -15.611 -4.926 11.401 1.00 87.50 362 GLU A CA 1
ATOM 2883 C C . GLU A 1 362 ? -15.700 -3.406 11.196 1.00 87.50 362 GLU A C 1
ATOM 2885 O O . GLU A 1 362 ? -15.250 -2.848 10.188 1.00 87.50 362 GLU A O 1
ATOM 2890 N N . VAL A 1 363 ? -16.279 -2.716 12.176 1.00 86.81 363 VAL A N 1
ATOM 2891 C CA . VAL A 1 363 ? -16.447 -1.260 12.187 1.00 86.81 363 VAL A CA 1
ATOM 2892 C C . VAL A 1 363 ? -15.528 -0.657 13.238 1.00 86.81 363 VAL A C 1
ATOM 2894 O O . VAL A 1 363 ? -15.387 -1.171 14.349 1.00 86.81 363 VAL A O 1
ATOM 2897 N N . TYR A 1 364 ? -14.906 0.469 12.904 1.00 87.94 364 TYR A N 1
ATOM 2898 C CA . TYR A 1 364 ? -14.022 1.147 13.839 1.00 87.94 364 TYR A CA 1
ATOM 2899 C C . TYR A 1 364 ? -14.793 1.688 15.042 1.00 87.94 364 TYR A C 1
ATOM 2901 O O . TYR A 1 364 ? -15.813 2.362 14.901 1.00 87.94 364 TYR A O 1
ATOM 2909 N N . GLY A 1 365 ? -14.262 1.438 16.238 1.00 79.38 365 GLY A N 1
ATOM 2910 C CA . GLY A 1 365 ? -14.832 1.964 17.470 1.00 79.38 365 GLY A CA 1
ATOM 2911 C C . GLY A 1 365 ? -16.101 1.255 17.949 1.00 79.38 365 GLY A C 1
ATOM 2912 O O . GLY A 1 365 ? -16.631 1.676 18.975 1.00 79.38 365 GLY A O 1
ATOM 2913 N N . GLU A 1 366 ? -16.562 0.179 17.294 1.00 70.62 366 GLU A N 1
ATOM 2914 C CA . GLU A 1 366 ? -17.707 -0.590 17.793 1.00 70.62 366 GLU A CA 1
ATOM 2915 C C . GLU A 1 366 ? -17.417 -1.115 19.211 1.00 70.62 366 GLU A C 1
ATOM 2917 O O . GLU A 1 366 ? -16.426 -1.795 19.486 1.00 70.62 366 GLU A O 1
ATOM 2922 N N . SER A 1 367 ? -18.278 -0.738 20.153 1.00 61.16 367 SER A N 1
ATOM 2923 C CA . SER A 1 367 ? -18.256 -1.277 21.511 1.00 61.16 367 SER A CA 1
ATOM 2924 C C . SER A 1 367 ? -18.893 -2.673 21.539 1.00 61.16 367 SER A C 1
ATOM 2926 O O . SER A 1 367 ? -19.817 -2.937 20.763 1.00 61.16 367 SER A O 1
ATOM 2928 N N . PRO A 1 368 ? -18.527 -3.549 22.496 1.00 56.94 368 PRO A N 1
ATOM 2929 C CA . PRO A 1 368 ? -19.197 -4.840 22.681 1.00 56.94 368 PRO A CA 1
ATOM 2930 C C . PRO A 1 368 ? -20.725 -4.725 22.807 1.00 56.94 368 PRO A C 1
ATOM 2932 O O . PRO A 1 368 ? -21.454 -5.589 22.330 1.00 56.94 368 PRO A O 1
ATOM 2935 N N . ARG A 1 369 ? -21.233 -3.620 23.377 1.00 51.50 369 ARG A N 1
ATOM 2936 C CA . ARG A 1 369 ? -22.675 -3.325 23.458 1.00 51.50 369 ARG A CA 1
ATOM 2937 C C . ARG A 1 369 ? -23.309 -3.048 22.092 1.00 51.50 369 ARG A C 1
ATOM 2939 O O . ARG A 1 369 ? -24.451 -3.436 21.870 1.00 51.50 369 ARG A O 1
ATOM 2946 N N . GLN A 1 370 ? -22.602 -2.373 21.188 1.00 58.62 370 GLN A N 1
ATOM 2947 C CA . GLN A 1 370 ? -23.079 -2.122 19.824 1.00 58.62 370 GLN A CA 1
ATOM 2948 C C . GLN A 1 370 ? -23.046 -3.398 18.980 1.00 58.62 370 GLN A C 1
ATOM 2950 O O . GLN A 1 370 ? -24.019 -3.667 18.282 1.00 58.62 370 GLN A O 1
ATOM 2955 N N . ILE A 1 371 ? -22.004 -4.223 19.130 1.00 59.91 371 ILE A N 1
ATOM 2956 C CA . ILE A 1 371 ? -21.916 -5.555 18.512 1.00 59.91 371 ILE A CA 1
ATOM 2957 C C . ILE A 1 371 ? -23.080 -6.434 18.989 1.00 59.91 371 ILE A C 1
ATOM 2959 O O . ILE A 1 371 ? -23.769 -7.049 18.178 1.00 59.91 371 ILE A O 1
ATOM 2963 N N . PHE A 1 372 ? -23.364 -6.432 20.296 1.00 56.56 372 PHE A N 1
ATOM 2964 C CA . PHE A 1 372 ? -24.494 -7.169 20.864 1.00 56.56 372 PHE A CA 1
ATOM 2965 C C . PHE A 1 372 ? -25.839 -6.656 20.340 1.00 56.56 372 PHE A C 1
ATOM 2967 O O . PHE A 1 372 ? -26.702 -7.460 20.029 1.00 56.56 372 PHE A O 1
ATOM 2974 N N . ARG A 1 373 ? -26.025 -5.338 20.177 1.00 57.50 373 ARG A N 1
ATOM 2975 C CA . ARG A 1 373 ? -27.247 -4.771 19.572 1.00 57.50 373 ARG A CA 1
ATOM 2976 C C . ARG A 1 373 ? -27.396 -5.099 18.085 1.00 57.50 373 ARG A C 1
ATOM 2978 O O . ARG A 1 373 ? -28.520 -5.274 17.638 1.00 57.50 373 ARG A O 1
ATOM 2985 N N . ARG A 1 374 ? -26.296 -5.165 17.327 1.00 57.88 374 ARG A N 1
ATOM 2986 C CA . ARG A 1 374 ? -26.302 -5.506 15.893 1.00 57.88 374 ARG A CA 1
ATOM 2987 C C . ARG A 1 374 ? -26.599 -6.988 15.663 1.00 57.88 374 ARG A C 1
ATOM 2989 O O . ARG A 1 374 ? -27.313 -7.326 14.728 1.00 57.88 374 ARG A O 1
ATOM 2996 N N . ASN A 1 375 ? -26.063 -7.846 16.529 1.00 58.25 375 ASN A N 1
ATOM 2997 C CA . ASN A 1 375 ? -26.244 -9.298 16.472 1.00 58.25 375 ASN A CA 1
ATOM 2998 C C . ASN A 1 375 ? -27.432 -9.789 17.313 1.00 58.25 375 ASN A C 1
ATOM 3000 O O . ASN A 1 375 ? -27.756 -10.976 17.280 1.00 58.25 375 ASN A O 1
ATOM 3004 N N . ALA A 1 376 ? -28.089 -8.901 18.062 1.00 53.03 376 ALA A N 1
ATOM 3005 C CA . ALA A 1 376 ? -29.366 -9.199 18.678 1.00 53.03 376 ALA A CA 1
ATOM 3006 C C . ALA A 1 376 ? -30.381 -9.402 17.553 1.00 53.03 376 ALA A C 1
ATOM 3008 O O . ALA A 1 376 ? -30.817 -8.450 16.905 1.00 53.03 376 ALA A O 1
ATOM 3009 N N . VAL A 1 377 ? -30.763 -10.664 17.337 1.00 55.66 377 VAL A N 1
ATOM 3010 C CA . VAL A 1 377 ? -32.028 -11.017 16.683 1.00 55.66 377 VAL A CA 1
ATOM 3011 C C . VAL A 1 377 ? -33.096 -10.115 17.305 1.00 55.66 377 VAL A C 1
ATOM 3013 O O . VAL A 1 377 ? -33.078 -9.983 18.531 1.00 55.66 377 VAL A O 1
ATOM 3016 N N . PRO A 1 378 ? -33.964 -9.445 16.525 1.00 49.88 378 PRO A N 1
ATOM 3017 C CA . PRO A 1 378 ? -34.978 -8.575 17.097 1.00 49.88 378 PRO A CA 1
ATOM 3018 C C . PRO A 1 378 ? -35.772 -9.398 18.107 1.00 49.88 378 PRO A C 1
ATOM 3020 O O . PRO A 1 378 ? -36.483 -10.329 17.732 1.00 49.88 378 PRO A O 1
ATOM 3023 N N . TRP A 1 379 ? -35.570 -9.094 19.390 1.00 49.31 379 TRP A N 1
ATOM 3024 C CA . TRP A 1 379 ? -36.328 -9.678 20.482 1.00 49.31 379 TRP A CA 1
ATOM 3025 C C . TRP A 1 379 ? -37.757 -9.232 20.256 1.00 49.31 379 TRP A C 1
ATOM 3027 O O . TRP A 1 379 ? -38.128 -8.091 20.547 1.00 49.31 379 TRP A O 1
ATOM 3037 N N . ASN A 1 380 ? -38.542 -10.110 19.649 1.00 61.16 380 ASN A N 1
ATOM 3038 C CA . ASN A 1 380 ? -39.945 -9.859 19.442 1.00 61.16 380 ASN A CA 1
ATOM 3039 C C . ASN A 1 380 ? -40.595 -10.201 20.781 1.00 61.16 380 ASN A C 1
ATOM 3041 O O . ASN A 1 380 ? -40.976 -11.348 21.025 1.00 61.16 380 ASN A O 1
ATOM 3045 N N . TRP A 1 381 ? -40.576 -9.213 21.681 1.00 61.03 381 TRP A N 1
ATOM 3046 C CA . TRP A 1 381 ? -40.941 -9.320 23.096 1.00 61.03 381 TRP A CA 1
ATOM 3047 C C . TRP A 1 381 ? -42.283 -10.028 23.293 1.00 61.03 381 TRP A C 1
ATOM 3049 O O . TRP A 1 381 ? -42.427 -10.808 24.228 1.00 61.03 381 TRP A O 1
ATOM 3059 N N . GLU A 1 382 ? -43.219 -9.855 22.360 1.00 61.88 382 GLU A N 1
ATOM 3060 C CA . GLU A 1 382 ? -44.490 -10.578 22.337 1.00 61.88 382 GLU A CA 1
ATOM 3061 C C . GLU A 1 382 ? -44.297 -12.097 22.216 1.00 61.88 382 GLU A C 1
ATOM 3063 O O . GLU A 1 382 ? -44.867 -12.863 22.986 1.00 61.88 382 GLU A O 1
ATOM 3068 N N . THR A 1 383 ? -43.444 -12.562 21.302 1.00 68.31 383 THR A N 1
ATOM 3069 C CA . THR A 1 383 ? -43.222 -14.001 21.088 1.00 68.31 383 THR A CA 1
ATOM 3070 C C . THR A 1 383 ? -42.359 -14.643 22.168 1.00 68.31 383 THR A C 1
ATOM 3072 O O . THR A 1 383 ? -42.581 -15.804 22.512 1.00 68.31 383 THR A O 1
ATOM 3075 N N . ASP A 1 384 ? -41.400 -13.911 22.733 1.00 74.50 384 ASP A N 1
ATOM 3076 C CA . ASP A 1 384 ? -40.489 -14.467 23.737 1.00 74.50 384 ASP A CA 1
ATOM 3077 C C . ASP A 1 384 ? -41.110 -14.475 25.139 1.00 74.50 384 ASP A C 1
ATOM 3079 O O . ASP A 1 384 ? -40.905 -15.437 25.881 1.00 74.50 384 ASP A O 1
ATOM 3083 N N . ILE A 1 385 ? -41.969 -13.501 25.473 1.00 80.62 385 ILE A N 1
ATOM 3084 C CA . ILE A 1 385 ? -42.802 -13.561 26.684 1.00 80.62 385 ILE A CA 1
ATOM 3085 C C . ILE A 1 385 ? -43.776 -14.733 26.590 1.00 80.62 385 ILE A C 1
ATOM 3087 O O . ILE A 1 385 ? -43.886 -15.497 27.543 1.00 80.62 385 ILE A O 1
ATOM 3091 N N . VAL A 1 386 ? -44.431 -14.937 25.441 1.00 78.25 386 VAL A N 1
ATOM 3092 C CA . VAL A 1 386 ? -45.349 -16.072 25.251 1.00 78.25 386 VAL A CA 1
ATOM 3093 C C . VAL A 1 386 ? -44.618 -17.411 25.394 1.00 78.25 386 VAL A C 1
ATOM 3095 O O . VAL A 1 386 ? -45.123 -18.305 26.072 1.00 78.25 386 VAL A O 1
ATOM 3098 N N . LYS A 1 387 ? -43.406 -17.554 24.840 1.00 80.56 387 LYS A N 1
ATOM 3099 C CA . LYS A 1 387 ? -42.584 -18.766 25.018 1.00 80.56 387 LYS A CA 1
ATOM 3100 C C . LYS A 1 387 ? -42.147 -18.969 26.468 1.00 80.56 387 LYS A C 1
ATOM 3102 O O . LYS A 1 387 ? -42.228 -20.089 26.967 1.00 80.56 387 LYS A O 1
ATOM 3107 N N . ALA A 1 388 ? -41.708 -17.912 27.152 1.00 85.38 388 ALA A N 1
ATOM 3108 C CA . ALA A 1 388 ? -41.316 -17.982 28.558 1.00 85.38 388 ALA A CA 1
ATOM 3109 C C . ALA A 1 388 ? -42.506 -18.354 29.455 1.00 85.38 388 ALA A C 1
ATOM 3111 O O . ALA A 1 388 ? -42.376 -19.197 30.341 1.00 85.38 388 ALA A O 1
ATOM 3112 N N . PHE A 1 389 ? -43.683 -17.791 29.180 1.00 88.56 389 PHE A N 1
ATOM 3113 C CA . PHE A 1 389 ? -44.916 -18.099 29.899 1.00 88.56 389 PHE A CA 1
ATOM 3114 C C . PHE A 1 389 ? -45.387 -19.533 29.626 1.00 88.56 389 PHE A C 1
ATOM 3116 O O . PHE A 1 389 ? -45.768 -20.242 30.553 1.00 88.56 389 PHE A O 1
ATOM 3123 N N . ALA A 1 390 ? -45.291 -20.006 28.381 1.00 89.06 390 ALA A N 1
ATOM 3124 C CA . ALA A 1 390 ? -45.590 -21.393 28.031 1.00 89.06 390 ALA A CA 1
ATOM 3125 C C . ALA A 1 390 ? -44.644 -22.379 28.738 1.00 89.06 390 ALA A C 1
ATOM 3127 O O . ALA A 1 390 ? -45.104 -23.372 29.297 1.00 89.06 390 ALA A O 1
ATOM 3128 N N . LEU A 1 391 ? -43.339 -22.088 28.780 1.00 91.75 391 LEU A N 1
ATOM 3129 C CA . LEU A 1 391 ? -42.359 -22.895 29.517 1.00 91.75 391 LEU A CA 1
ATOM 3130 C C . LEU A 1 391 ? -42.630 -22.896 31.024 1.00 91.75 391 LEU A C 1
ATOM 3132 O O . LEU A 1 391 ? -42.532 -23.944 31.659 1.00 91.75 391 LEU A O 1
ATOM 3136 N N . PHE A 1 392 ? -43.019 -21.752 31.588 1.00 93.75 392 PHE A N 1
ATOM 3137 C CA . PHE A 1 392 ? -43.412 -21.651 32.990 1.00 93.75 392 PHE A CA 1
ATOM 3138 C C . PHE A 1 392 ? -44.657 -22.495 33.294 1.00 93.75 392 PHE A C 1
ATOM 3140 O O . PHE A 1 392 ? -44.660 -23.254 34.259 1.00 93.75 392 PHE A O 1
ATOM 3147 N N . ILE A 1 393 ? -45.681 -22.450 32.435 1.00 93.19 393 ILE A N 1
ATOM 3148 C CA . ILE A 1 393 ? -46.874 -23.299 32.569 1.00 93.19 393 ILE A CA 1
ATOM 3149 C C . ILE A 1 393 ? -46.497 -24.782 32.484 1.00 93.19 393 ILE A C 1
ATOM 3151 O O . ILE A 1 393 ? -46.939 -25.564 33.323 1.00 93.19 393 ILE A O 1
ATOM 3155 N N . ILE A 1 394 ? -45.658 -25.175 31.519 1.00 94.00 394 ILE A N 1
ATOM 3156 C CA . ILE A 1 394 ? -45.175 -26.559 31.392 1.00 94.00 394 ILE A CA 1
ATOM 3157 C C . ILE A 1 394 ? -44.457 -26.990 32.674 1.00 94.00 394 ILE A C 1
ATOM 3159 O O . ILE A 1 394 ? -44.716 -28.080 33.181 1.00 94.00 394 ILE A O 1
ATOM 3163 N N . PHE A 1 395 ? -43.606 -26.127 33.231 1.00 93.94 395 PHE A N 1
ATOM 3164 C CA . PHE A 1 395 ? -42.906 -26.392 34.482 1.00 93.94 395 PHE A CA 1
ATOM 3165 C C . PHE A 1 395 ? -43.874 -26.554 35.662 1.00 93.94 395 PHE A C 1
ATOM 3167 O O . PHE A 1 395 ? -43.753 -27.516 36.418 1.00 93.94 395 PHE A O 1
ATOM 3174 N N . CYS A 1 396 ? -44.877 -25.681 35.795 1.00 93.69 396 CYS A N 1
ATOM 3175 C CA . CYS A 1 396 ? -45.906 -25.794 36.830 1.00 93.69 396 CYS A CA 1
ATOM 3176 C C . CYS A 1 396 ? -46.727 -27.082 36.696 1.00 93.69 396 CYS A C 1
ATOM 3178 O O . CYS A 1 396 ? -46.992 -27.744 37.698 1.00 93.69 396 CYS A O 1
ATOM 3180 N N . VAL A 1 397 ? -47.102 -27.467 35.474 1.00 93.12 397 VAL A N 1
ATOM 3181 C CA . VAL A 1 397 ? -47.816 -28.725 35.212 1.00 93.12 397 VAL A CA 1
ATOM 3182 C C . VAL A 1 397 ? -46.947 -29.919 35.596 1.00 93.12 397 VAL A C 1
ATOM 3184 O O . VAL A 1 397 ? -47.421 -30.804 36.304 1.00 93.12 397 VAL A O 1
ATOM 3187 N N . PHE A 1 398 ? -45.672 -29.930 35.198 1.00 92.12 398 PHE A N 1
ATOM 3188 C CA . PHE A 1 398 ? -44.739 -30.983 35.596 1.00 92.12 398 PHE A CA 1
ATOM 3189 C C . PHE A 1 398 ? -44.596 -31.066 37.114 1.00 92.12 398 PHE A C 1
ATOM 3191 O O . PHE A 1 398 ? -44.745 -32.152 37.661 1.00 92.12 398 PHE A O 1
ATOM 3198 N N . TYR A 1 399 ? -44.388 -29.933 37.786 1.00 92.00 399 TYR A N 1
ATOM 3199 C CA . TYR A 1 399 ? -44.232 -29.848 39.238 1.00 92.00 399 TYR A CA 1
ATOM 3200 C C . TYR A 1 399 ? -45.464 -30.362 39.999 1.00 92.00 399 TYR A C 1
ATOM 3202 O O . TYR A 1 399 ? -45.343 -31.132 40.952 1.00 92.00 399 TYR A O 1
ATOM 3210 N N . LEU A 1 400 ? -46.667 -29.997 39.548 1.00 89.44 400 LEU A N 1
ATOM 3211 C CA . LEU A 1 400 ? -47.918 -30.488 40.130 1.00 89.44 400 LEU A CA 1
ATOM 3212 C C . LEU A 1 400 ? -48.125 -31.990 39.886 1.00 89.44 400 LEU A C 1
ATOM 3214 O O . LEU A 1 400 ? -48.659 -32.683 40.751 1.00 89.44 400 LEU A O 1
ATOM 3218 N N . LEU A 1 401 ? -47.690 -32.511 38.734 1.00 86.38 401 LEU A N 1
ATOM 3219 C CA . LEU A 1 401 ? -47.754 -33.942 38.430 1.00 86.38 401 LEU A CA 1
ATOM 3220 C C . LEU A 1 401 ? -46.753 -34.767 39.251 1.00 86.38 401 LEU A C 1
ATOM 3222 O O . LEU A 1 401 ? -47.068 -35.908 39.593 1.00 86.38 401 LEU A O 1
ATOM 3226 N N . THR A 1 402 ? -45.584 -34.219 39.600 1.00 85.69 402 THR A N 1
ATOM 3227 C CA . THR A 1 402 ? -44.629 -34.887 40.498 1.00 85.69 402 THR A CA 1
ATOM 3228 C C . THR A 1 402 ? -45.118 -34.917 41.941 1.00 85.69 402 THR A C 1
ATOM 3230 O O . THR A 1 402 ? -45.025 -35.966 42.569 1.00 85.69 402 THR A O 1
ATOM 3233 N N . ILE A 1 403 ? -45.700 -33.825 42.451 1.00 85.06 403 ILE A N 1
ATOM 3234 C CA . ILE A 1 403 ? -46.232 -33.769 43.828 1.00 85.06 403 ILE A CA 1
ATOM 3235 C C . ILE A 1 403 ? -47.416 -34.718 44.024 1.00 85.06 403 ILE A C 1
ATOM 3237 O O . ILE A 1 403 ? -47.600 -35.266 45.099 1.00 85.06 403 ILE A O 1
ATOM 3241 N N . ARG A 1 404 ? -48.227 -34.956 42.989 1.00 70.25 404 ARG A N 1
ATOM 3242 C CA . ARG A 1 404 ? -49.400 -35.837 43.099 1.00 70.25 404 ARG A CA 1
ATOM 3243 C C . ARG A 1 404 ? -49.059 -37.335 43.088 1.00 70.25 404 ARG A C 1
ATOM 3245 O O . ARG A 1 404 ? -49.960 -38.152 43.263 1.00 70.25 404 ARG A O 1
ATOM 3252 N N . LYS A 1 405 ? -47.798 -37.695 42.818 1.00 58.12 405 LYS A N 1
ATOM 3253 C CA . LYS A 1 405 ? -47.292 -39.079 42.825 1.00 58.12 405 LYS A CA 1
ATOM 3254 C C . LYS A 1 405 ? -46.471 -39.434 44.073 1.00 58.12 405 LYS A C 1
ATOM 3256 O O . LYS A 1 405 ? -46.139 -40.608 44.224 1.00 58.12 405 LYS A O 1
ATOM 3261 N N . SER A 1 406 ? -46.148 -38.459 44.923 1.00 54.88 406 SER A N 1
ATOM 3262 C CA . SER A 1 406 ? -45.637 -38.655 46.290 1.00 54.88 406 SER A CA 1
ATOM 3263 C C . SER A 1 406 ? -46.785 -38.617 47.282 1.00 54.88 406 SER A C 1
ATOM 3265 O O . SER A 1 406 ? -46.773 -39.441 48.217 1.00 54.88 406 SER A O 1
#

pLDDT: mean 73.91, std 21.26, range [25.39, 98.44]

Sequence (406 aa):
MPDLMKDYNPALISKPHMTNIKFYVTKMKLHTLSSAFALYSSHSTDGHVNLFRKHIFDITKMDNYTTPVFDEKLPKADYLKRRAELVMRKRSFINEILKECGTGRPLNVCVVGTYGAGKSSFINTIAAAFNGKRWREHAAIGDYGGTRGVTTYVQRFPKCCQEKKDKYAKVSLPTLVDIAGFPEEESIRHEEILRIFFFGKLGHGDSLNEALESYMVRGIEGLKEKYSQDKKNETVYKIDRIIFVASAGQPIPENLIKCVVNAAQPKGSCQDKYKRAIPIFGVLTHAGEIEVEQDEELEKKVKRFMQNLGIARHRLLLCSNYCDDVDAGIRTGEVLPELDVPVLEFLIQVFDRSLSVLHDDEVYGESPRQIFRRNAVPWNWETDIVKAFALFIIFCVFYLLTIRKS

Foldseek 3Di:
DDDDDDDDDPPDDDDDDDPDDVVVVVVVVVVVVVVVLVVDVVPDDPVVNVVVVVVVVVVVVVPPPQLPDPPPPDDPVVVVVVVVVLLVLLVVLLVLLQVQQAQDAAAEEEEAAAAPLCRQLVLQLQQLLNDDWFGDRDGDDDDDPDPDFPFQWKAKAFQSYDDPDPSSVRGRHHIYIYHTGDDLAQDPLLLVLLLLQLQQLGDGRRGSVVLVVQCVVPNPVSSLVVSQPDPPGSVNRHHQEYEYGGELVDQQSLSVLVSNCCSQCPPPPPPDPDHWHHYYAYEYEPLNVDDPVCVVVSVVRVVVNCVSNVHDPLRYAYAYGDDCVVVVDPSDRDRDSSRSSSSSSNVSVRSRPVDGTPPSVDHRSDDPVNVCVVPPPPPPVVVVVVVVVVVVVVVVVVVVVVVVVD

Organism: Sinanodonta woodiana (NCBI:txid1069815)

Secondary structure (DSSP, 8-state):
-------------------SHHHHHHHHHHHHHHHHHHHHHTS--HHHHHHHHHHHHHHHTGGG-S-----TTS-HHHHHHHHHHHHHHHHHHHHHHHHHHTTSSPPEEEEE-BTTSSHHHHHHHHHHHH-SS-----SPPPPTT-SS-S--B-EEETTSS----HHHHTS-PPEEEE-PPBPS---HHHHHHHHHHHTT-S-TT-BHHHHHHHHHHHHHHHHHHHHHH--TTHHHH---EEEEEEETTS---HHHHHHHHHHHS----TT-----B--EEEEEESGGGS-GGGHHHHHHHHHHHHHHHT--GGGEEEE----TTTS-SSS-S---HHHHHHHHHHHHHHH-TTSPPBTTT--TT--HHHHHHHHS----HHHHHHHHHHHHHHHHHHHHHHHTT-

Radius of gyration: 29.54 Å; chains: 1; bounding box: 95×79×84 Å

InterPro domains:
  IPR027417 P-loop containing nucleoside triphosphate hydrolase [G3DSA:3.40.50.300] (84-322)
  IPR027417 P-loop containing nucleoside triphosphate hydrolase [SSF52540] (91-320)